Protein AF-0000000084543917 (afdb_homodimer)

Structure (mmCIF, N/CA/C/O backbone):
data_AF-0000000084543917-model_v1
#
loop_
_entity.id
_entity.type
_entity.pdbx_description
1 polymer 'Steroid 5-alpha reductase C-terminal domain-containing protein'
#
loop_
_atom_site.group_PDB
_atom_site.id
_atom_site.type_symbol
_atom_site.label_atom_id
_atom_site.label_alt_id
_atom_site.label_comp_id
_atom_site.label_asym_id
_atom_site.label_entity_id
_atom_site.label_seq_id
_atom_site.pdbx_PDB_ins_code
_atom_site.Cartn_x
_atom_site.Cartn_y
_atom_site.Cartn_z
_atom_site.occupancy
_atom_site.B_iso_or_equiv
_atom_site.auth_seq_id
_atom_site.auth_comp_id
_atom_site.auth_asym_id
_atom_site.auth_atom_id
_atom_site.pdbx_PDB_model_num
ATOM 1 N N . MET A 1 1 ? 25.672 15.766 -6.234 1 93.94 1 MET A N 1
ATOM 2 C CA . MET A 1 1 ? 24.391 15.227 -6.645 1 93.94 1 MET A CA 1
ATOM 3 C C . MET A 1 1 ? 23.484 14.984 -5.438 1 93.94 1 MET A C 1
ATOM 5 O O . MET A 1 1 ? 23.969 14.883 -4.309 1 93.94 1 MET A O 1
ATOM 9 N N . LYS A 1 2 ? 22.203 14.852 -5.648 1 93.56 2 LYS A N 1
ATOM 10 C CA . LYS A 1 2 ? 21.344 14.438 -4.547 1 93.56 2 LYS A CA 1
ATOM 11 C C . LYS A 1 2 ? 21.375 12.93 -4.348 1 93.56 2 LYS A C 1
ATOM 13 O O . LYS A 1 2 ? 21.391 12.172 -5.32 1 93.56 2 LYS A O 1
ATOM 18 N N . ILE A 1 3 ? 21.422 12.484 -3.123 1 93.19 3 ILE A N 1
ATOM 19 C CA . ILE A 1 3 ? 21.438 11.062 -2.805 1 93.19 3 ILE A CA 1
ATOM 20 C C . ILE A 1 3 ? 20.219 10.375 -3.428 1 93.19 3 ILE A C 1
ATOM 22 O O . ILE A 1 3 ? 20.297 9.227 -3.859 1 93.19 3 ILE A O 1
ATOM 26 N N . LYS A 1 4 ? 19.125 11.07 -3.508 1 94.62 4 LYS A N 1
ATOM 27 C CA . LYS A 1 4 ? 17.875 10.539 -4.035 1 94.62 4 LYS A CA 1
ATOM 28 C C . LYS A 1 4 ? 18.047 10.07 -5.477 1 94.62 4 LYS A C 1
ATOM 30 O O . LYS A 1 4 ? 17.391 9.117 -5.906 1 94.62 4 LYS A O 1
ATOM 35 N N . GLN A 1 5 ? 18.891 10.641 -6.219 1 95.88 5 GLN A N 1
ATOM 36 C CA . GLN A 1 5 ? 19.094 10.273 -7.617 1 95.88 5 GLN A CA 1
ATOM 37 C C . GLN A 1 5 ? 19.641 8.859 -7.742 1 95.88 5 GLN A C 1
ATOM 39 O O . GLN A 1 5 ? 19.219 8.094 -8.617 1 95.88 5 GLN A O 1
ATOM 44 N N . ALA A 1 6 ? 20.594 8.547 -6.887 1 96.25 6 ALA A N 1
ATOM 45 C CA . ALA A 1 6 ? 21.141 7.199 -6.871 1 96.25 6 ALA A CA 1
ATOM 46 C C . ALA A 1 6 ? 20.094 6.176 -6.465 1 96.25 6 ALA A C 1
ATOM 48 O O . ALA A 1 6 ? 19.984 5.109 -7.074 1 96.25 6 ALA A O 1
ATOM 49 N N . ILE A 1 7 ? 19.328 6.469 -5.469 1 97.06 7 ILE A N 1
ATOM 50 C CA . ILE A 1 7 ? 18.297 5.57 -4.961 1 97.06 7 ILE A CA 1
ATOM 51 C C . ILE A 1 7 ? 17.203 5.395 -6.012 1 97.06 7 ILE A C 1
ATOM 53 O O . ILE A 1 7 ? 16.797 4.27 -6.32 1 97.06 7 ILE A O 1
ATOM 57 N N . ASP A 1 8 ? 16.766 6.5 -6.633 1 97.81 8 ASP A N 1
ATOM 58 C CA . ASP A 1 8 ? 15.711 6.465 -7.645 1 97.81 8 ASP A CA 1
ATOM 59 C C . ASP A 1 8 ? 16.156 5.672 -8.867 1 97.81 8 ASP A C 1
ATOM 61 O O . ASP A 1 8 ? 15.352 4.965 -9.484 1 97.81 8 ASP A O 1
ATOM 65 N N . LEU A 1 9 ? 17.391 5.848 -9.188 1 97.69 9 LEU A N 1
ATOM 66 C CA . LEU A 1 9 ? 17.906 5.094 -10.328 1 97.69 9 LEU A CA 1
ATOM 67 C C . LEU A 1 9 ? 17.828 3.592 -10.062 1 97.69 9 LEU A C 1
ATOM 69 O O . LEU A 1 9 ? 17.406 2.826 -10.938 1 97.69 9 LEU A O 1
ATOM 73 N N . HIS A 1 10 ? 18.281 3.17 -8.914 1 98.25 10 HIS A N 1
ATOM 74 C CA . HIS A 1 10 ? 18.203 1.762 -8.539 1 98.25 10 HIS A CA 1
ATOM 75 C C . HIS A 1 10 ? 16.75 1.264 -8.609 1 98.25 10 HIS A C 1
ATOM 77 O O . HIS A 1 10 ? 16.5 0.181 -9.141 1 98.25 10 HIS A O 1
ATOM 83 N N . LYS A 1 11 ? 15.852 2.053 -8.094 1 98.31 11 LYS A N 1
ATOM 84 C CA . LYS A 1 11 ? 14.438 1.675 -8.078 1 98.31 11 LYS A CA 1
ATOM 85 C C . LYS A 1 11 ? 13.875 1.602 -9.492 1 98.31 11 LYS A C 1
ATOM 87 O O . LYS A 1 11 ? 13.125 0.681 -9.82 1 98.31 11 LYS A O 1
ATOM 92 N N . PHE A 1 12 ? 14.258 2.523 -10.289 1 97.44 12 PHE A N 1
ATOM 93 C CA . PHE A 1 12 ? 13.82 2.564 -11.68 1 97.44 12 PHE A CA 1
ATOM 94 C C . PHE A 1 12 ? 14.297 1.326 -12.43 1 97.44 12 PHE A C 1
ATOM 96 O O . PHE A 1 12 ? 13.531 0.721 -13.188 1 97.44 12 PHE A O 1
ATOM 103 N N . LEU A 1 13 ? 15.492 0.895 -12.195 1 98.56 13 LEU A N 1
ATOM 104 C CA . LEU A 1 13 ? 16.125 -0.178 -12.953 1 98.56 13 LEU A CA 1
ATOM 105 C C . LEU A 1 13 ? 15.648 -1.543 -12.469 1 98.56 13 LEU A C 1
ATOM 107 O O . LEU A 1 13 ? 15.82 -2.549 -13.164 1 98.56 13 LEU A O 1
ATOM 111 N N . THR A 1 14 ? 15.086 -1.614 -11.289 1 98.75 14 THR A N 1
ATOM 112 C CA . THR A 1 14 ? 14.789 -2.889 -10.648 1 98.75 14 THR A CA 1
ATOM 113 C C . THR A 1 14 ? 13.859 -3.729 -11.516 1 98.75 14 THR A C 1
ATOM 115 O O . THR A 1 14 ? 14.102 -4.918 -11.727 1 98.75 14 THR A O 1
ATOM 118 N N . PHE A 1 15 ? 12.805 -3.094 -12.039 1 98.75 15 PHE A N 1
ATOM 119 C CA . PHE A 1 15 ? 11.883 -3.824 -12.914 1 98.75 15 PHE A CA 1
ATOM 120 C C . PHE A 1 15 ? 12.625 -4.422 -14.102 1 98.75 15 PHE A C 1
ATOM 122 O O . PHE A 1 15 ? 12.445 -5.598 -14.422 1 98.75 15 PHE A O 1
ATOM 129 N N . LEU A 1 16 ? 13.484 -3.668 -14.719 1 98.75 16 LEU A N 1
ATOM 130 C CA . LEU A 1 16 ? 14.227 -4.082 -15.906 1 98.75 16 LEU A CA 1
ATOM 131 C C . LEU A 1 16 ? 15.227 -5.18 -15.57 1 98.75 16 LEU A C 1
ATOM 133 O O . LEU A 1 16 ? 15.422 -6.109 -16.359 1 98.75 16 LEU A O 1
ATOM 137 N N . VAL A 1 17 ? 15.867 -5.059 -14.43 1 98.81 17 VAL A N 1
ATOM 138 C CA . VAL A 1 17 ? 16.859 -6.043 -14.008 1 98.81 17 VAL A CA 1
ATOM 139 C C . VAL A 1 17 ? 16.188 -7.395 -13.781 1 98.81 17 VAL A C 1
ATOM 141 O O . VAL A 1 17 ? 16.672 -8.422 -14.25 1 98.81 17 VAL A O 1
ATOM 144 N N . VAL A 1 18 ? 15.047 -7.426 -13.07 1 98.88 18 VAL A N 1
ATOM 145 C CA . VAL A 1 18 ? 14.352 -8.68 -12.805 1 98.88 18 VAL A CA 1
ATOM 146 C C . VAL A 1 18 ? 13.859 -9.289 -14.117 1 98.88 18 VAL A C 1
ATOM 148 O O . VAL A 1 18 ? 14.031 -10.492 -14.352 1 98.88 18 VAL A O 1
ATOM 151 N N . LEU A 1 19 ? 13.25 -8.469 -14.969 1 98.75 19 LEU A N 1
ATOM 152 C CA . LEU A 1 19 ? 12.805 -8.953 -16.281 1 98.75 19 LEU A CA 1
ATOM 153 C C . LEU A 1 19 ? 13.977 -9.469 -17.094 1 98.75 19 LEU A C 1
ATOM 155 O O . LEU A 1 19 ? 13.867 -10.5 -17.766 1 98.75 19 LEU A O 1
ATOM 159 N N . GLY A 1 20 ? 15.078 -8.734 -17.078 1 98.88 20 GLY A N 1
ATOM 160 C CA . GLY A 1 20 ? 16.281 -9.172 -17.75 1 98.88 20 GLY A CA 1
ATOM 161 C C . GLY A 1 20 ? 16.781 -10.523 -17.266 1 98.88 20 GLY A C 1
ATOM 162 O O . GLY A 1 20 ? 17.219 -11.352 -18.062 1 98.88 20 GLY A O 1
ATOM 163 N N . LEU A 1 21 ? 16.766 -10.758 -15.977 1 98.94 21 LEU A N 1
ATOM 164 C CA . LEU A 1 21 ? 17.141 -12.055 -15.422 1 98.94 21 LEU A CA 1
ATOM 165 C C . LEU A 1 21 ? 16.234 -13.156 -15.938 1 98.94 21 LEU A C 1
ATOM 167 O O . LEU A 1 21 ? 16.688 -14.25 -16.25 1 98.94 21 LEU A O 1
ATOM 171 N N . MET A 1 22 ? 14.93 -12.883 -15.984 1 98.88 22 MET A N 1
ATOM 172 C CA . MET A 1 22 ? 13.977 -13.867 -16.484 1 98.88 22 MET A CA 1
ATOM 173 C C . MET A 1 22 ? 14.32 -14.281 -17.922 1 98.88 22 MET A C 1
ATOM 175 O O . MET A 1 22 ? 14.289 -15.461 -18.25 1 98.88 22 MET A O 1
ATOM 179 N N . VAL A 1 23 ? 14.648 -13.289 -18.719 1 98.81 23 VAL A N 1
ATOM 180 C CA . VAL A 1 23 ? 14.992 -13.539 -20.109 1 98.81 23 VAL A CA 1
ATOM 181 C C . VAL A 1 23 ? 16.312 -14.297 -20.188 1 98.81 23 VAL A C 1
ATOM 183 O O . VAL A 1 23 ? 16.422 -15.312 -20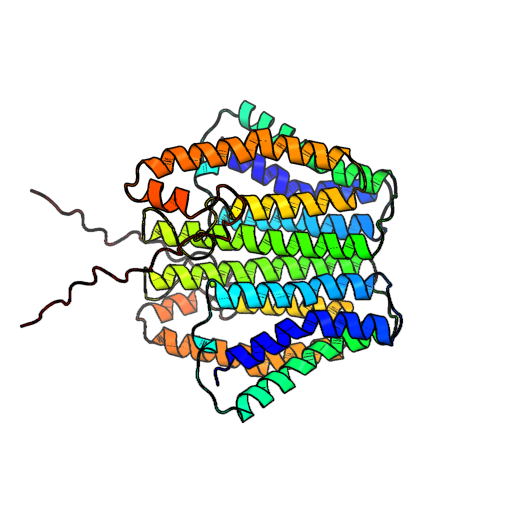.875 1 98.81 23 VAL A O 1
ATOM 186 N N . ALA A 1 24 ? 17.312 -13.844 -19.469 1 98.81 24 ALA A N 1
ATOM 187 C CA . ALA A 1 24 ? 18.656 -14.406 -19.516 1 98.81 24 ALA A CA 1
ATOM 188 C C . ALA A 1 24 ? 18.641 -15.875 -19.109 1 98.81 24 ALA A C 1
ATOM 190 O O . ALA A 1 24 ? 19.375 -16.688 -19.656 1 98.81 24 ALA A O 1
ATOM 191 N N . TYR A 1 25 ? 17.812 -16.188 -18.156 1 98.81 25 TYR A N 1
ATOM 192 C CA . TYR A 1 25 ? 17.812 -17.547 -17.625 1 98.81 25 TYR A CA 1
ATOM 193 C C . TYR A 1 25 ? 16.594 -18.312 -18.125 1 98.81 25 TYR A C 1
ATOM 195 O O . TYR A 1 25 ? 16.328 -19.438 -17.672 1 98.81 25 TYR A O 1
ATOM 203 N N . ASN A 1 26 ? 15.727 -17.672 -18.984 1 98.75 26 ASN A N 1
ATOM 204 C CA . ASN A 1 26 ? 14.531 -18.281 -19.578 1 98.75 26 ASN A CA 1
ATOM 205 C C . ASN A 1 26 ? 13.633 -18.891 -18.5 1 98.75 26 ASN A C 1
ATOM 207 O O . ASN A 1 26 ? 13.258 -20.062 -18.578 1 98.75 26 ASN A O 1
ATOM 211 N N . ASN A 1 27 ? 13.438 -18.219 -17.469 1 98.75 27 ASN A N 1
ATOM 212 C CA . ASN A 1 27 ? 12.578 -18.625 -16.359 1 98.75 27 ASN A CA 1
ATOM 213 C C . ASN A 1 27 ? 11.352 -17.734 -16.234 1 98.75 27 ASN A C 1
ATOM 215 O O . ASN A 1 27 ? 11.438 -16.625 -15.695 1 98.75 27 ASN A O 1
ATOM 219 N N . PHE A 1 28 ? 10.211 -18.188 -16.75 1 98.69 28 PHE A N 1
ATOM 220 C CA . PHE A 1 28 ? 8.945 -17.469 -16.719 1 98.69 28 PHE A CA 1
ATOM 221 C C . PHE A 1 28 ? 7.91 -18.219 -15.898 1 98.69 28 PHE A C 1
ATOM 223 O O . PHE A 1 28 ? 6.719 -18.188 -16.219 1 98.69 28 PHE A O 1
ATOM 230 N N . THR A 1 29 ? 8.43 -18.969 -14.945 1 98.38 29 THR A N 1
ATOM 231 C CA . THR A 1 29 ? 7.543 -19.656 -14.008 1 98.38 29 THR A CA 1
ATOM 232 C C . THR A 1 29 ? 6.934 -18.672 -13.016 1 98.38 29 THR A C 1
ATOM 234 O O . THR A 1 29 ? 7.246 -17.469 -13.047 1 98.38 29 THR A O 1
ATOM 237 N N . ILE A 1 30 ? 6.113 -19.125 -12.156 1 98.69 30 ILE A N 1
ATOM 238 C CA . ILE A 1 30 ? 5.289 -18.266 -11.305 1 98.69 30 ILE A CA 1
ATOM 239 C C . ILE A 1 30 ? 6.176 -17.484 -10.336 1 98.69 30 ILE A C 1
ATOM 241 O O . ILE A 1 30 ? 5.914 -16.312 -10.055 1 98.69 30 ILE A O 1
ATOM 245 N N . GLY A 1 31 ? 7.242 -18.016 -9.797 1 98.75 31 GLY A N 1
ATOM 246 C CA . GLY A 1 31 ? 8.117 -17.359 -8.844 1 98.75 31 GLY A CA 1
ATOM 247 C C . GLY A 1 31 ? 8.656 -16.031 -9.359 1 98.75 31 GLY A C 1
ATOM 248 O O . GLY A 1 31 ? 8.391 -14.984 -8.766 1 98.75 31 GLY A O 1
ATOM 249 N N . PRO A 1 32 ? 9.359 -16.062 -10.5 1 98.88 32 PRO A N 1
ATOM 250 C CA . PRO A 1 32 ? 9.898 -14.844 -11.094 1 98.88 32 PRO A CA 1
ATOM 251 C C . PRO A 1 32 ? 8.82 -13.82 -11.438 1 98.88 32 PRO A C 1
ATOM 253 O O . PRO A 1 32 ? 9.016 -12.617 -11.242 1 98.88 32 PRO A O 1
ATOM 256 N N . TRP A 1 33 ? 7.707 -14.266 -11.898 1 98.88 33 TRP A N 1
ATOM 257 C CA . TRP A 1 33 ? 6.621 -13.352 -12.227 1 98.88 33 TRP A CA 1
ATOM 258 C C . TRP A 1 33 ? 6.117 -12.633 -10.977 1 98.88 33 TRP A C 1
ATOM 260 O O . TRP A 1 33 ? 5.859 -11.43 -11 1 98.88 33 TRP A O 1
ATOM 270 N N . VAL A 1 34 ? 5.934 -13.367 -9.906 1 98.94 34 VAL A N 1
ATOM 271 C CA . VAL A 1 34 ? 5.488 -12.773 -8.648 1 98.94 34 VAL A CA 1
ATOM 272 C C . VAL A 1 34 ? 6.555 -11.812 -8.125 1 98.94 34 VAL A C 1
ATOM 274 O O . VAL A 1 34 ? 6.234 -10.711 -7.68 1 98.94 34 VAL A O 1
ATOM 277 N N . TYR A 1 35 ? 7.805 -12.242 -8.18 1 98.94 35 TYR A N 1
ATOM 278 C CA . TYR A 1 35 ? 8.891 -11.391 -7.719 1 98.94 35 TYR A CA 1
ATOM 279 C C . TYR A 1 35 ? 8.938 -10.086 -8.516 1 98.94 35 TYR A C 1
ATOM 281 O O . TYR A 1 35 ? 9.117 -9.008 -7.945 1 98.94 35 TYR A O 1
ATOM 289 N N . LEU A 1 36 ? 8.797 -10.172 -9.82 1 98.94 36 LEU A N 1
ATOM 290 C CA . LEU A 1 36 ? 8.766 -9 -10.688 1 98.94 36 LEU A CA 1
ATOM 291 C C . LEU A 1 36 ? 7.645 -8.047 -10.273 1 98.94 36 LEU A C 1
ATOM 293 O O . LEU A 1 36 ? 7.855 -6.836 -10.195 1 98.94 36 LEU A O 1
ATOM 297 N N . ALA A 1 37 ? 6.508 -8.602 -10.023 1 98.94 37 ALA A N 1
ATOM 298 C CA . ALA A 1 37 ? 5.375 -7.781 -9.617 1 98.94 37 ALA A CA 1
ATOM 299 C C . ALA A 1 37 ? 5.656 -7.07 -8.297 1 98.94 37 ALA A C 1
ATOM 301 O O . ALA A 1 37 ? 5.43 -5.863 -8.172 1 98.94 37 ALA A O 1
ATOM 302 N N . LEU A 1 38 ? 6.184 -7.824 -7.328 1 98.94 38 LEU A N 1
ATOM 303 C CA . LEU A 1 38 ? 6.391 -7.258 -5.996 1 98.94 38 LEU A CA 1
ATOM 304 C C . LEU A 1 38 ? 7.516 -6.23 -6.012 1 98.94 38 LEU A C 1
ATOM 306 O O . LEU A 1 38 ? 7.293 -5.055 -5.723 1 98.94 38 LEU A O 1
ATOM 310 N N . HIS A 1 39 ? 8.672 -6.605 -6.434 1 98.94 39 HIS A N 1
ATOM 311 C CA . HIS A 1 39 ? 9.836 -5.734 -6.344 1 98.94 39 HIS A CA 1
ATOM 312 C C . HIS A 1 39 ? 9.836 -4.691 -7.457 1 98.94 39 HIS A C 1
ATOM 314 O O . HIS A 1 39 ? 10.242 -3.547 -7.246 1 98.94 39 HIS A O 1
ATOM 320 N N . GLY A 1 40 ? 9.438 -5.094 -8.648 1 98.81 40 GLY A N 1
ATOM 321 C CA . GLY A 1 40 ? 9.32 -4.125 -9.727 1 98.81 40 GLY A CA 1
ATOM 322 C C . GLY A 1 40 ? 8.328 -3.016 -9.43 1 98.81 40 GLY A C 1
ATOM 323 O O . GLY A 1 40 ? 8.633 -1.838 -9.641 1 98.81 40 GLY A O 1
ATOM 324 N N . THR A 1 41 ? 7.152 -3.371 -8.938 1 98.88 41 THR A N 1
ATOM 325 C CA . THR A 1 41 ? 6.145 -2.371 -8.602 1 98.88 41 THR A CA 1
ATOM 326 C C . THR A 1 41 ? 6.613 -1.506 -7.434 1 98.88 41 THR A C 1
ATOM 328 O O . THR A 1 41 ? 6.379 -0.295 -7.418 1 98.88 41 THR A O 1
ATOM 331 N N . TYR A 1 42 ? 7.273 -2.158 -6.477 1 98.88 42 TYR A N 1
ATOM 332 C CA . TYR A 1 42 ? 7.832 -1.379 -5.379 1 98.88 42 TYR A CA 1
ATOM 333 C C . TYR A 1 42 ? 8.727 -0.26 -5.898 1 98.88 42 TYR A C 1
ATOM 335 O O . TYR A 1 42 ? 8.68 0.865 -5.398 1 98.88 42 TYR A O 1
ATOM 343 N N . GLY A 1 43 ? 9.562 -0.577 -6.828 1 98.62 43 GLY A N 1
ATOM 344 C CA . GLY A 1 43 ? 10.406 0.45 -7.426 1 98.62 43 GLY A CA 1
ATOM 345 C C . GLY A 1 43 ? 9.609 1.611 -7.996 1 98.62 43 GLY A C 1
ATOM 346 O O . GLY A 1 43 ? 9.961 2.773 -7.777 1 98.62 43 GLY A O 1
ATOM 347 N N . ILE A 1 44 ? 8.562 1.35 -8.656 1 98.5 44 ILE A N 1
ATOM 348 C CA . ILE A 1 44 ? 7.727 2.377 -9.266 1 98.5 44 ILE A CA 1
ATOM 349 C C . ILE A 1 44 ? 7.023 3.186 -8.18 1 98.5 44 ILE A C 1
ATOM 351 O O . ILE A 1 44 ? 6.941 4.414 -8.266 1 98.5 44 ILE A O 1
ATOM 355 N N . LEU A 1 45 ? 6.516 2.508 -7.16 1 98.81 45 LEU A N 1
ATOM 356 C CA . LEU A 1 45 ? 5.852 3.197 -6.059 1 98.81 45 LEU A CA 1
ATOM 357 C C . LEU A 1 45 ? 6.82 4.129 -5.34 1 98.81 45 LEU A C 1
ATOM 359 O O . LEU A 1 45 ? 6.438 5.227 -4.918 1 98.81 45 LEU A O 1
ATOM 363 N N . TRP A 1 46 ? 8.055 3.68 -5.18 1 98.44 46 TRP A N 1
ATOM 364 C CA . TRP A 1 46 ? 9.078 4.523 -4.574 1 98.44 46 TRP A CA 1
ATOM 365 C C . TRP A 1 46 ? 9.273 5.805 -5.379 1 98.44 46 TRP A C 1
ATOM 367 O O . TRP A 1 46 ? 9.367 6.895 -4.812 1 98.44 46 TRP A O 1
ATOM 377 N N . LEU A 1 47 ? 9.312 5.703 -6.66 1 98.06 47 LEU A N 1
ATOM 378 C CA . LEU A 1 47 ? 9.5 6.859 -7.527 1 98.06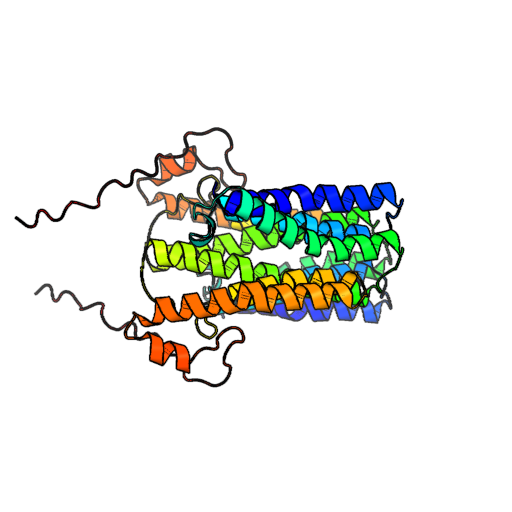 47 LEU A CA 1
ATOM 379 C C . LEU A 1 47 ? 8.312 7.812 -7.422 1 98.06 47 LEU A C 1
ATOM 381 O O . LEU A 1 47 ? 8.492 9.031 -7.406 1 98.06 47 LEU A O 1
ATOM 385 N N . LEU A 1 48 ? 7.113 7.25 -7.344 1 98.06 48 LEU A N 1
ATOM 386 C CA . LEU A 1 48 ? 5.918 8.07 -7.176 1 98.06 48 LEU A CA 1
ATOM 387 C C . LEU A 1 48 ? 5.949 8.812 -5.844 1 98.06 48 LEU A C 1
ATOM 389 O O . LEU A 1 48 ? 5.66 10.016 -5.789 1 98.06 48 LEU A O 1
ATOM 393 N N . LYS A 1 49 ? 6.324 8.117 -4.844 1 98.06 49 LYS A N 1
ATOM 394 C CA . LYS A 1 49 ? 6.441 8.758 -3.537 1 98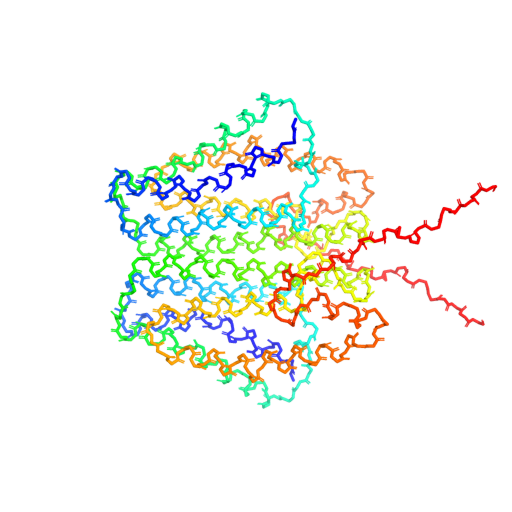.06 49 LYS A CA 1
ATOM 395 C C . LYS A 1 49 ? 7.473 9.883 -3.57 1 98.06 49 LYS A C 1
ATOM 397 O O . LYS A 1 49 ? 7.234 10.969 -3.037 1 98.06 49 LYS A O 1
ATOM 402 N N . SER A 1 50 ? 8.625 9.562 -4.152 1 96.88 50 SER A N 1
ATOM 403 C CA . SER A 1 50 ? 9.719 10.523 -4.238 1 96.88 50 SER A CA 1
ATOM 404 C C . SER A 1 50 ? 9.273 11.812 -4.93 1 96.88 50 SER A C 1
ATOM 406 O O . SER A 1 50 ? 9.781 12.891 -4.629 1 96.88 50 SER A O 1
ATOM 408 N N . ARG A 1 51 ? 8.273 11.711 -5.734 1 95.25 51 ARG A N 1
ATOM 409 C CA . ARG A 1 51 ? 7.762 12.867 -6.465 1 95.25 51 ARG A CA 1
ATOM 410 C C . ARG A 1 51 ? 6.633 13.547 -5.699 1 95.25 51 ARG A C 1
ATOM 412 O O . ARG A 1 51 ? 6.574 14.773 -5.621 1 95.25 51 ARG A O 1
ATOM 419 N N . ILE A 1 52 ? 5.75 12.875 -5.035 1 97.44 52 ILE A N 1
ATOM 420 C CA . ILE A 1 52 ? 4.508 13.391 -4.461 1 97.44 52 ILE A CA 1
ATOM 421 C C . ILE A 1 52 ? 4.773 13.914 -3.051 1 97.44 52 ILE A C 1
ATOM 423 O O . ILE A 1 52 ? 4.301 14.992 -2.684 1 97.44 52 ILE A O 1
ATOM 427 N N . TYR A 1 53 ? 5.48 13.18 -2.285 1 97.12 53 TYR A N 1
ATOM 428 C CA . TYR A 1 53 ? 5.816 13.594 -0.925 1 97.12 53 TYR A CA 1
ATOM 429 C C . TYR A 1 53 ? 7.195 13.078 -0.527 1 97.12 53 TYR A C 1
ATOM 431 O O . TYR A 1 53 ? 7.309 12.117 0.235 1 97.12 53 TYR A O 1
ATOM 439 N N . PRO A 1 54 ? 8.203 13.766 -0.958 1 94.88 54 PRO A N 1
ATOM 440 C CA . PRO A 1 54 ? 9.594 13.336 -0.808 1 94.88 54 PRO A CA 1
ATOM 441 C C . PRO A 1 54 ? 10.07 13.375 0.642 1 94.88 54 PRO A C 1
ATOM 443 O O . PRO A 1 54 ? 9.531 14.125 1.453 1 94.88 54 PRO A O 1
ATOM 446 N N . ASP A 1 55 ? 11.039 12.492 0.868 1 91.12 55 ASP A N 1
ATOM 447 C CA . ASP A 1 55 ? 11.742 12.523 2.146 1 91.12 55 ASP A CA 1
ATOM 448 C C . ASP A 1 55 ? 12.859 13.562 2.137 1 91.12 55 ASP A C 1
ATOM 450 O O . ASP A 1 55 ? 13.766 13.5 1.303 1 91.12 55 ASP A O 1
ATOM 454 N N . LYS A 1 56 ? 12.836 14.438 3.08 1 86.81 56 LYS A N 1
ATOM 455 C CA . LYS A 1 56 ? 13.836 15.5 3.156 1 86.81 56 LYS A CA 1
ATOM 456 C C . LYS A 1 56 ? 15.242 14.922 3.268 1 86.81 56 LYS A C 1
ATOM 458 O O . LYS A 1 56 ? 16.188 15.492 2.727 1 86.81 56 LYS A O 1
ATOM 463 N N . GLN A 1 57 ? 15.344 13.82 3.918 1 84.75 57 GLN A N 1
ATOM 464 C CA . GLN A 1 57 ? 16.641 13.203 4.164 1 84.75 57 GLN A CA 1
ATOM 465 C C . GLN A 1 57 ? 17.328 12.805 2.857 1 84.75 57 GLN A C 1
ATOM 467 O O . GLN A 1 57 ? 18.547 12.805 2.764 1 84.75 57 GLN A O 1
ATOM 472 N N . TRP A 1 58 ? 16.562 12.516 1.836 1 86.31 58 TRP A N 1
ATOM 473 C CA . TRP A 1 58 ? 17.125 12.023 0.584 1 86.31 58 TRP A CA 1
ATOM 474 C C . TRP A 1 58 ? 17.422 13.172 -0.371 1 86.31 58 TRP A C 1
ATOM 476 O O . TRP A 1 58 ? 17.969 12.961 -1.458 1 86.31 58 TRP A O 1
ATOM 486 N N . GLU A 1 59 ? 17.156 14.367 0.019 1 87.88 59 GLU A N 1
ATOM 487 C CA . GLU A 1 59 ? 17.406 15.555 -0.8 1 87.88 59 GLU A CA 1
ATOM 488 C C . GLU A 1 59 ? 18.781 16.141 -0.514 1 87.88 59 GLU A C 1
ATOM 490 O O . GLU A 1 59 ? 19.203 17.094 -1.166 1 87.88 59 GLU A O 1
ATOM 495 N N . LYS A 1 60 ? 19.516 15.523 0.344 1 89.19 60 LYS A N 1
ATOM 496 C CA . LYS A 1 60 ? 20.844 15.992 0.72 1 89.19 60 LYS A CA 1
ATOM 497 C C . LYS A 1 60 ? 21.812 15.875 -0.448 1 89.19 60 LYS A C 1
ATOM 499 O O . LYS A 1 60 ? 21.828 14.875 -1.159 1 89.19 60 LYS A O 1
ATOM 504 N N . GLN A 1 61 ? 22.641 16.922 -0.638 1 94.5 61 GLN A N 1
ATOM 505 C CA . GLN A 1 61 ? 23.688 16.906 -1.662 1 94.5 61 GLN A CA 1
ATOM 506 C C . GLN A 1 61 ? 24.922 16.156 -1.182 1 94.5 61 GLN A C 1
ATOM 508 O O . GLN A 1 61 ? 25.375 16.359 -0.052 1 94.5 61 GLN A O 1
ATOM 513 N N . VAL A 1 62 ? 25.359 15.281 -2.061 1 94.12 62 VAL A N 1
ATOM 514 C CA . VAL A 1 62 ? 26.547 14.492 -1.743 1 94.12 62 VAL A CA 1
ATOM 515 C C . VAL A 1 62 ? 27.484 14.438 -2.957 1 94.12 62 VAL A C 1
ATOM 517 O O . VAL A 1 62 ? 27.047 14.664 -4.09 1 94.12 62 VAL A O 1
ATOM 520 N N . PRO A 1 63 ? 28.766 14.234 -2.654 1 95.69 63 PRO A N 1
ATOM 521 C CA . PRO A 1 63 ? 29.656 13.992 -3.797 1 95.69 63 PRO A CA 1
ATOM 522 C C . PRO A 1 63 ? 29.234 12.789 -4.629 1 95.69 63 PRO A C 1
ATOM 524 O O . PRO A 1 63 ? 28.641 11.844 -4.102 1 95.69 63 PRO A O 1
ATOM 527 N N . TRP A 1 64 ? 29.562 12.875 -5.852 1 94.88 64 TRP A N 1
ATOM 528 C CA . TRP A 1 64 ? 29.078 11.883 -6.801 1 94.88 64 TRP A CA 1
ATOM 529 C C . TRP A 1 64 ? 29.547 10.484 -6.41 1 94.88 64 TRP A C 1
ATOM 531 O O . TRP A 1 64 ? 28.828 9.5 -6.625 1 94.88 64 TRP A O 1
ATOM 541 N N . TRP A 1 65 ? 30.703 10.367 -5.828 1 95.62 65 TRP A N 1
ATOM 542 C CA . TRP A 1 65 ? 31.25 9.062 -5.488 1 95.62 65 TRP A CA 1
ATOM 543 C C . TRP A 1 65 ? 30.453 8.414 -4.359 1 95.62 65 TRP A C 1
ATOM 545 O O . TRP A 1 65 ? 30.344 7.188 -4.289 1 95.62 65 TRP A O 1
ATOM 555 N N . GLN A 1 66 ? 29.875 9.156 -3.535 1 95.31 66 GLN A N 1
ATOM 556 C CA . GLN A 1 66 ? 28.984 8.617 -2.504 1 95.31 66 GLN A CA 1
ATOM 557 C C . GLN A 1 66 ? 27.688 8.102 -3.107 1 95.31 66 GLN A C 1
ATOM 559 O O . GLN A 1 66 ? 27.141 7.098 -2.645 1 95.31 66 GLN A O 1
ATOM 564 N N . GLY A 1 67 ? 27.172 8.812 -4.109 1 95.44 67 GLY A N 1
ATOM 565 C CA . GLY A 1 67 ? 26.016 8.328 -4.844 1 95.44 67 GLY A CA 1
ATOM 566 C C . GLY A 1 67 ? 26.25 6.98 -5.504 1 95.44 67 GLY A C 1
ATOM 567 O O . GLY A 1 67 ? 25.391 6.098 -5.441 1 95.44 67 GLY A O 1
ATOM 568 N N . VAL A 1 68 ? 27.422 6.879 -6.051 1 96.62 68 VAL A N 1
ATOM 569 C CA . VAL A 1 68 ? 27.812 5.617 -6.676 1 96.62 68 VAL A CA 1
ATOM 570 C C . VAL A 1 68 ? 27.906 4.523 -5.613 1 96.62 68 VAL A C 1
ATOM 572 O O . VAL A 1 68 ? 27.484 3.385 -5.848 1 96.62 68 VAL A O 1
ATOM 575 N N . GLY A 1 69 ? 28.484 4.879 -4.512 1 96.56 69 GLY A N 1
ATOM 576 C CA . GLY A 1 69 ? 28.547 3.938 -3.404 1 96.56 69 GLY A CA 1
ATOM 577 C C . GLY A 1 69 ? 27.188 3.457 -2.943 1 96.56 69 GLY A C 1
ATOM 578 O O . GLY A 1 69 ? 26.984 2.258 -2.736 1 96.56 69 GLY A O 1
ATOM 579 N N . VAL A 1 70 ? 26.219 4.367 -2.807 1 95.62 70 VAL A N 1
ATOM 580 C CA . VAL A 1 70 ? 24.875 4.027 -2.391 1 95.62 70 VAL A CA 1
ATOM 581 C C . VAL A 1 70 ? 24.219 3.123 -3.436 1 95.62 70 VAL A C 1
ATOM 583 O O . VAL A 1 70 ? 23.625 2.098 -3.096 1 95.62 70 VAL A O 1
ATOM 586 N N . PHE A 1 71 ? 24.344 3.498 -4.652 1 97.31 71 PHE A N 1
ATOM 587 C CA . PHE A 1 71 ? 23.797 2.691 -5.738 1 97.31 71 PHE A CA 1
ATOM 588 C C . PHE A 1 71 ? 24.375 1.278 -5.699 1 97.31 71 PHE A C 1
ATOM 590 O O . PHE A 1 71 ? 23.625 0.302 -5.789 1 97.31 71 PHE A O 1
ATOM 597 N N . THR A 1 72 ? 25.703 1.161 -5.582 1 97.38 72 THR A N 1
ATOM 598 C CA . THR A 1 72 ? 26.375 -0.134 -5.559 1 97.38 72 THR A CA 1
ATOM 599 C C . THR A 1 72 ? 25.906 -0.965 -4.371 1 97.38 72 THR A C 1
ATOM 601 O O . THR A 1 72 ? 25.688 -2.172 -4.496 1 97.38 72 THR A O 1
ATOM 604 N N . PHE A 1 73 ? 25.734 -0.319 -3.293 1 97 73 PHE A N 1
ATOM 605 C CA . PHE A 1 73 ? 25.25 -1.002 -2.1 1 97 73 PHE A CA 1
ATOM 606 C C . PHE A 1 73 ? 23.844 -1.529 -2.32 1 97 73 PHE A C 1
ATOM 608 O O . PHE A 1 73 ? 23.516 -2.65 -1.917 1 97 73 PHE A O 1
ATOM 615 N N . LEU A 1 74 ? 22.984 -0.771 -2.979 1 97.94 74 LEU A N 1
ATOM 616 C CA . LEU A 1 74 ? 21.594 -1.133 -3.223 1 97.94 74 LEU A CA 1
ATOM 617 C C . LEU A 1 74 ? 21.5 -2.303 -4.195 1 97.94 74 LEU A C 1
ATOM 619 O O . LEU A 1 74 ? 20.5 -3.018 -4.219 1 97.94 74 LEU A O 1
ATOM 623 N N . ILE A 1 75 ? 22.547 -2.52 -5.012 1 98.5 75 ILE A N 1
ATOM 624 C CA . ILE A 1 75 ? 22.594 -3.615 -5.973 1 98.5 75 ILE A CA 1
ATOM 625 C C . ILE A 1 75 ? 22.516 -4.953 -5.238 1 98.5 75 ILE A C 1
ATOM 627 O O . ILE A 1 75 ? 22.031 -5.945 -5.789 1 98.5 75 ILE A O 1
ATOM 631 N N . LEU A 1 76 ? 22.938 -4.977 -4.023 1 98.56 76 LEU A N 1
ATOM 632 C CA . LEU A 1 76 ? 22.906 -6.199 -3.227 1 98.56 76 LEU A CA 1
ATOM 633 C C . LEU A 1 76 ? 21.484 -6.738 -3.111 1 98.56 76 LEU A C 1
ATOM 635 O O . LEU A 1 76 ? 21.281 -7.949 -2.988 1 98.56 76 LEU A O 1
ATOM 639 N N . TYR A 1 77 ? 20.453 -5.914 -3.25 1 98.38 77 TYR A N 1
ATOM 640 C CA . TYR A 1 77 ? 19.062 -6.355 -3.158 1 98.38 77 TYR A CA 1
ATOM 641 C C . TYR A 1 77 ? 18.672 -7.176 -4.379 1 98.38 77 TYR A C 1
ATOM 643 O O . TYR A 1 77 ? 17.656 -7.871 -4.367 1 98.38 77 TYR A O 1
ATOM 651 N N . TRP A 1 78 ? 19.469 -7.078 -5.445 1 98.81 78 TRP A N 1
ATOM 652 C CA . TRP A 1 78 ? 19.156 -7.824 -6.66 1 98.81 78 TRP A CA 1
ATOM 653 C C . TRP A 1 78 ? 19.703 -9.242 -6.582 1 98.81 78 TRP A C 1
ATOM 655 O O . TRP A 1 78 ? 19.469 -10.055 -7.48 1 98.81 78 TRP A O 1
ATOM 665 N N . VAL A 1 79 ? 20.375 -9.586 -5.488 1 98.88 79 VAL A N 1
ATOM 666 C CA . VAL A 1 79 ? 20.828 -10.945 -5.25 1 98.88 79 VAL A CA 1
ATOM 667 C C . VAL A 1 79 ? 19.641 -11.883 -5.105 1 98.88 79 VAL A C 1
ATOM 669 O O . VAL A 1 79 ? 19.672 -13.023 -5.578 1 98.88 79 VAL A O 1
ATOM 672 N N . ALA A 1 80 ? 18.578 -11.422 -4.508 1 98.88 80 ALA A N 1
ATOM 673 C CA . ALA A 1 80 ? 17.406 -12.25 -4.277 1 98.88 80 ALA A CA 1
ATOM 674 C C . ALA A 1 80 ? 16.781 -12.703 -5.594 1 98.88 80 ALA A C 1
ATOM 676 O O . ALA A 1 80 ? 16.625 -13.898 -5.836 1 98.88 80 ALA A O 1
ATOM 677 N N . PRO A 1 81 ? 16.484 -11.742 -6.496 1 98.88 81 PRO A N 1
ATOM 678 C CA . PRO A 1 81 ? 15.906 -12.203 -7.766 1 98.88 81 PRO A CA 1
ATOM 679 C C . PRO A 1 81 ? 16.906 -13 -8.602 1 98.88 81 PRO A C 1
ATOM 681 O O . PRO A 1 81 ? 16.516 -13.898 -9.352 1 98.88 81 PRO A O 1
ATOM 684 N N . PHE A 1 82 ? 18.172 -12.68 -8.461 1 98.94 82 PHE A N 1
ATOM 685 C CA . PHE A 1 82 ? 19.172 -13.469 -9.172 1 98.94 82 PHE A CA 1
ATOM 686 C C . PHE A 1 82 ? 19.109 -14.93 -8.734 1 98.94 82 PHE A C 1
ATOM 688 O O . PHE A 1 82 ? 19.062 -15.836 -9.57 1 98.94 82 PHE A O 1
ATOM 695 N N . ILE A 1 83 ? 19.078 -15.156 -7.449 1 98.88 83 ILE A N 1
ATOM 696 C CA . ILE A 1 83 ? 19.047 -16.516 -6.918 1 98.88 83 ILE A CA 1
ATOM 697 C C . ILE A 1 83 ? 17.766 -17.219 -7.332 1 98.88 83 ILE A C 1
ATOM 699 O O . ILE A 1 83 ? 17.781 -18.344 -7.828 1 98.88 83 ILE A O 1
ATOM 703 N N . LEU A 1 84 ? 16.672 -16.562 -7.129 1 98.88 84 LEU A N 1
ATOM 704 C CA . LEU A 1 84 ? 15.367 -17.141 -7.438 1 98.88 84 LEU A CA 1
ATOM 705 C C . LEU A 1 84 ? 15.297 -17.578 -8.898 1 98.88 84 LEU A C 1
ATOM 707 O O . LEU A 1 84 ? 14.93 -18.703 -9.203 1 98.88 84 LEU A O 1
ATOM 711 N N . VAL A 1 85 ? 15.703 -16.719 -9.812 1 98.88 85 VAL A N 1
ATOM 712 C CA . VAL A 1 85 ? 15.492 -16.922 -11.242 1 98.88 85 VAL A CA 1
ATOM 713 C C . VAL A 1 85 ? 16.531 -17.906 -11.781 1 98.88 85 VAL A C 1
ATOM 715 O O . VAL A 1 85 ? 16.188 -18.812 -12.539 1 98.88 85 VAL A O 1
ATOM 718 N N . SER A 1 86 ? 17.766 -17.75 -11.344 1 98.81 86 SER A N 1
ATOM 719 C CA . SER A 1 86 ? 18.828 -18.578 -11.883 1 98.81 86 SER A CA 1
ATOM 720 C C . SER A 1 86 ? 18.734 -20.016 -11.375 1 98.81 86 SER A C 1
ATOM 722 O O . SER A 1 86 ? 19.125 -20.953 -12.07 1 98.81 86 SER A O 1
ATOM 724 N N . SER A 1 87 ? 18.188 -20.188 -10.219 1 98.38 87 SER A N 1
ATOM 725 C CA . SER A 1 87 ? 18.125 -21.531 -9.633 1 98.38 87 SER A CA 1
ATOM 726 C C . SER A 1 87 ? 16.906 -22.297 -10.148 1 98.38 87 SER A C 1
ATOM 728 O O . SER A 1 87 ? 16.812 -23.516 -9.977 1 98.38 87 SER A O 1
ATOM 730 N N . HIS A 1 88 ? 15.945 -21.594 -10.719 1 98 88 HIS A N 1
ATOM 731 C CA . HIS A 1 88 ? 14.68 -22.172 -11.172 1 98 88 HIS A CA 1
ATOM 732 C C . HIS A 1 88 ? 13.922 -22.812 -10.016 1 98 88 HIS A C 1
ATOM 734 O O . HIS A 1 88 ? 13.117 -23.719 -10.219 1 98 88 HIS A O 1
ATOM 740 N N . SER A 1 89 ? 14.297 -22.25 -8.805 1 96.31 89 SER A N 1
ATOM 741 C CA . SER A 1 89 ? 13.539 -22.719 -7.645 1 96.31 89 SER A CA 1
ATOM 742 C C . SER A 1 89 ? 12.086 -22.266 -7.719 1 96.31 89 SER A C 1
ATOM 744 O O . SER A 1 89 ? 11.797 -21.156 -8.164 1 96.31 89 SER A O 1
ATOM 746 N N . GLU A 1 90 ? 11.188 -23.125 -7.258 1 96.94 90 GLU A N 1
ATOM 747 C CA . GLU A 1 90 ? 9.766 -22.812 -7.301 1 96.94 90 GLU A CA 1
ATOM 748 C C . GLU A 1 90 ? 9.188 -22.703 -5.891 1 96.94 90 GLU A C 1
ATOM 750 O O . GLU A 1 90 ? 8.953 -23.703 -5.223 1 96.94 90 GLU A O 1
ATOM 755 N N . PRO A 1 91 ? 8.922 -21.5 -5.488 1 98.38 91 PRO A N 1
ATOM 756 C CA . PRO A 1 91 ? 8.305 -21.344 -4.168 1 98.38 91 PRO A CA 1
ATOM 757 C C . PRO A 1 91 ? 6.918 -21.969 -4.082 1 98.38 91 PRO A C 1
ATOM 759 O O . PRO A 1 91 ? 6.16 -21.938 -5.055 1 98.38 91 PRO A O 1
ATOM 762 N N . ALA A 1 92 ? 6.641 -22.594 -2.934 1 98.56 92 ALA A N 1
ATOM 763 C CA . ALA A 1 92 ? 5.32 -23.172 -2.701 1 98.56 92 ALA A CA 1
ATOM 764 C C . ALA A 1 92 ? 4.238 -22.094 -2.721 1 98.56 92 ALA A C 1
ATOM 766 O O . ALA A 1 92 ? 4.492 -20.938 -2.355 1 98.56 92 ALA A O 1
ATOM 767 N N . PRO A 1 93 ? 3.059 -22.484 -3.094 1 98.62 93 PRO A N 1
ATOM 768 C CA . PRO A 1 93 ? 1.97 -21.5 -3.168 1 98.62 93 PRO A CA 1
ATOM 769 C C . PRO A 1 93 ? 1.738 -20.781 -1.843 1 98.62 93 PRO A C 1
ATOM 771 O O . PRO A 1 93 ? 1.495 -19.562 -1.832 1 98.62 93 PRO A O 1
ATOM 774 N N . ILE A 1 94 ? 1.839 -21.484 -0.745 1 98.62 94 ILE A N 1
ATOM 775 C CA . ILE A 1 94 ? 1.586 -20.875 0.557 1 98.62 94 ILE A CA 1
ATOM 776 C C . ILE A 1 94 ? 2.672 -19.844 0.866 1 98.62 94 ILE A C 1
ATOM 778 O O . ILE A 1 94 ? 2.402 -18.812 1.492 1 98.62 94 ILE A O 1
ATOM 782 N N . LEU A 1 95 ? 3.902 -20.109 0.492 1 98.88 95 LEU A N 1
ATOM 783 C CA . LEU A 1 95 ? 4.996 -19.156 0.671 1 98.88 95 LEU A CA 1
ATOM 784 C C . LEU A 1 95 ? 4.766 -17.891 -0.165 1 98.88 95 LEU A C 1
ATOM 786 O O . LEU A 1 95 ? 4.992 -16.781 0.306 1 98.88 95 LEU A O 1
ATOM 790 N N . ILE A 1 96 ? 4.32 -18.109 -1.387 1 98.94 96 ILE A N 1
ATOM 791 C CA . ILE A 1 96 ? 4.004 -16.984 -2.268 1 98.94 96 ILE A CA 1
ATOM 792 C C . ILE A 1 96 ? 2.895 -16.141 -1.646 1 98.94 96 ILE A C 1
ATOM 794 O O . ILE A 1 96 ? 2.992 -14.906 -1.601 1 98.94 96 ILE A O 1
ATOM 798 N N . SER A 1 97 ? 1.891 -16.812 -1.142 1 98.94 97 SER A N 1
ATOM 799 C CA . SER A 1 97 ? 0.787 -16.141 -0.474 1 98.94 97 SER A CA 1
ATOM 800 C C . SER A 1 97 ? 1.281 -15.312 0.709 1 98.94 97 SER A C 1
ATOM 802 O O . SER A 1 97 ? 0.916 -14.148 0.854 1 98.94 97 SER A O 1
ATOM 804 N N . ALA A 1 98 ? 2.119 -15.883 1.485 1 98.94 98 ALA A N 1
ATOM 805 C CA . ALA A 1 98 ? 2.666 -15.195 2.654 1 98.94 98 ALA A CA 1
ATOM 806 C C . ALA A 1 98 ? 3.512 -14 2.242 1 98.94 98 ALA A C 1
ATOM 808 O O . ALA A 1 98 ? 3.422 -12.93 2.85 1 98.94 98 ALA A O 1
ATOM 809 N N . ALA A 1 99 ? 4.328 -14.164 1.229 1 98.94 99 ALA A N 1
ATOM 810 C CA . ALA A 1 99 ? 5.188 -13.078 0.75 1 98.94 99 ALA A CA 1
ATOM 811 C C . ALA A 1 99 ? 4.359 -11.898 0.25 1 98.94 99 ALA A C 1
ATOM 813 O O . ALA A 1 99 ? 4.672 -10.742 0.546 1 98.94 99 ALA A O 1
ATOM 814 N N . ILE A 1 100 ? 3.295 -12.211 -0.497 1 99 100 ILE A N 1
ATOM 815 C CA . ILE A 1 100 ? 2.42 -11.172 -1.015 1 99 100 ILE A CA 1
ATOM 816 C C . ILE A 1 100 ? 1.753 -10.43 0.145 1 99 100 ILE A C 1
ATOM 818 O O . ILE A 1 100 ? 1.727 -9.203 0.173 1 99 100 ILE A O 1
ATOM 822 N N . SER A 1 101 ? 1.263 -11.156 1.112 1 98.94 101 SER A N 1
ATOM 823 C CA . SER A 1 101 ? 0.596 -10.547 2.258 1 98.94 101 SER A CA 1
ATOM 824 C C . SER A 1 101 ? 1.55 -9.656 3.043 1 98.94 101 SER A C 1
ATOM 826 O O . SER A 1 101 ? 1.203 -8.523 3.393 1 98.94 101 SER A O 1
ATOM 828 N N . ILE A 1 102 ? 2.695 -10.156 3.309 1 98.94 102 ILE A N 1
ATOM 829 C CA . ILE A 1 102 ? 3.697 -9.414 4.062 1 98.94 102 ILE A CA 1
ATOM 830 C C . ILE A 1 102 ? 4.09 -8.148 3.293 1 98.94 102 ILE A C 1
ATOM 832 O O . ILE A 1 102 ? 4.246 -7.082 3.885 1 98.94 102 ILE A O 1
ATOM 836 N N . ASN A 1 103 ? 4.227 -8.281 1.991 1 98.94 103 ASN A N 1
ATOM 837 C CA . ASN A 1 103 ? 4.547 -7.133 1.15 1 98.94 103 ASN A CA 1
ATOM 838 C C . ASN A 1 103 ? 3.457 -6.066 1.219 1 98.94 103 ASN A C 1
ATOM 840 O O . ASN A 1 103 ? 3.752 -4.879 1.368 1 98.94 103 ASN A O 1
ATOM 844 N N . LEU A 1 104 ? 2.213 -6.5 1.149 1 98.94 104 LEU A N 1
ATOM 845 C CA . LEU A 1 104 ? 1.082 -5.578 1.189 1 98.94 104 LEU A CA 1
ATOM 846 C C . LEU A 1 104 ? 1.018 -4.855 2.529 1 98.94 104 LEU A C 1
ATOM 848 O O . LEU A 1 104 ? 0.763 -3.648 2.576 1 98.94 104 LEU A O 1
ATOM 852 N N . PHE A 1 105 ? 1.27 -5.566 3.607 1 98.88 105 PHE A N 1
ATOM 853 C CA . PHE A 1 105 ? 1.338 -4.926 4.918 1 98.88 105 PHE A CA 1
ATOM 854 C C . PHE A 1 105 ? 2.449 -3.885 4.953 1 98.88 105 PHE A C 1
ATOM 856 O O . PHE A 1 105 ? 2.264 -2.789 5.488 1 98.88 105 PHE A O 1
ATOM 863 N N . GLY A 1 106 ? 3.529 -4.27 4.43 1 98.94 106 GLY A N 1
ATOM 864 C CA . GLY A 1 106 ? 4.656 -3.352 4.379 1 98.94 106 GLY A CA 1
ATOM 865 C C . GLY A 1 106 ? 4.367 -2.094 3.582 1 98.94 106 GLY A C 1
ATOM 866 O O . GLY A 1 106 ? 4.676 -0.985 4.027 1 98.94 106 GLY A O 1
ATOM 867 N N . VAL A 1 107 ? 3.781 -2.26 2.412 1 98.94 107 VAL A N 1
ATOM 868 C CA . VAL A 1 107 ? 3.43 -1.139 1.548 1 98.94 107 VAL A CA 1
ATOM 869 C C . VAL A 1 107 ? 2.465 -0.207 2.277 1 98.94 107 VAL A C 1
ATOM 871 O O . VAL A 1 107 ? 2.641 1.014 2.264 1 98.94 107 VAL A O 1
ATOM 874 N N . PHE A 1 108 ? 1.512 -0.762 2.926 1 98.94 108 PHE A N 1
ATOM 875 C CA . PHE A 1 108 ? 0.529 0.014 3.674 1 98.94 108 PHE A CA 1
ATOM 876 C C . PHE A 1 108 ? 1.202 0.816 4.781 1 98.94 108 PHE A C 1
ATOM 878 O O . PHE A 1 108 ? 1.014 2.031 4.879 1 98.94 108 PHE A O 1
ATOM 885 N N . LEU A 1 109 ? 2.035 0.196 5.578 1 98.81 109 LEU A N 1
ATOM 886 C CA . LEU A 1 109 ? 2.664 0.846 6.723 1 98.81 109 LEU A CA 1
ATOM 887 C C . LEU A 1 109 ? 3.68 1.887 6.266 1 98.81 109 LEU A C 1
ATOM 889 O O . LEU A 1 109 ? 3.707 3.004 6.789 1 98.81 109 LEU A O 1
ATOM 893 N N . HIS A 1 110 ? 4.438 1.557 5.281 1 98.75 110 HIS A N 1
ATOM 894 C CA . HIS A 1 110 ? 5.523 2.414 4.816 1 98.75 110 HIS A CA 1
ATOM 895 C C . HIS A 1 110 ? 4.98 3.682 4.164 1 98.75 110 HIS A C 1
ATOM 897 O O . HIS A 1 110 ? 5.277 4.793 4.617 1 98.75 110 HIS A O 1
ATOM 903 N N . TYR A 1 111 ? 4.137 3.525 3.271 1 98.88 111 TYR A N 1
ATOM 904 C CA . TYR A 1 111 ? 3.74 4.66 2.447 1 98.88 111 TYR A CA 1
ATOM 905 C C . TYR A 1 111 ? 2.695 5.512 3.158 1 98.88 111 TYR A C 1
ATOM 907 O O . TYR A 1 111 ? 2.717 6.742 3.062 1 98.88 111 TYR A O 1
ATOM 915 N N . SER A 1 112 ? 1.77 4.906 3.908 1 98.88 112 SER A N 1
ATOM 916 C CA . SER A 1 112 ? 0.742 5.68 4.602 1 98.88 112 SER A CA 1
ATOM 917 C C . SER A 1 112 ? 1.331 6.461 5.77 1 98.88 112 SER A C 1
ATOM 919 O O . SER A 1 112 ? 0.948 7.609 6.012 1 98.88 112 SER A O 1
ATOM 921 N N . SER A 1 113 ? 2.258 5.852 6.469 1 98.69 113 SER A N 1
ATOM 922 C CA . SER A 1 113 ? 2.867 6.57 7.582 1 98.69 113 SER A CA 1
ATOM 923 C C . SER A 1 113 ? 3.746 7.715 7.086 1 98.69 113 SER A C 1
ATOM 925 O O . SER A 1 113 ? 3.791 8.781 7.699 1 98.69 113 SER A O 1
ATOM 927 N N . ASP A 1 114 ? 4.449 7.516 5.992 1 98.62 114 ASP A N 1
ATOM 928 C CA . ASP A 1 114 ? 5.238 8.594 5.406 1 98.62 114 ASP A CA 1
ATOM 929 C C . ASP A 1 114 ? 4.344 9.727 4.91 1 98.62 114 ASP A C 1
ATOM 931 O O . ASP A 1 114 ? 4.723 10.898 4.969 1 98.62 114 ASP A O 1
ATOM 935 N N . ALA A 1 115 ? 3.189 9.352 4.387 1 98.69 115 ALA A N 1
ATOM 936 C CA . ALA A 1 115 ? 2.234 10.383 3.984 1 98.69 115 ALA A CA 1
ATOM 937 C C . ALA A 1 115 ? 1.756 11.188 5.188 1 98.69 115 ALA A C 1
ATOM 939 O O . ALA A 1 115 ? 1.698 12.422 5.137 1 98.69 115 ALA A O 1
ATOM 940 N N . GLN A 1 116 ? 1.415 10.484 6.281 1 98.62 116 GLN A N 1
ATOM 941 C CA . GLN A 1 116 ? 1.054 11.203 7.5 1 98.62 116 GLN A CA 1
ATOM 942 C C . GLN A 1 116 ? 2.162 12.164 7.922 1 98.62 116 GLN A C 1
ATOM 944 O O . GLN A 1 116 ? 1.9 13.328 8.219 1 98.62 116 GLN A O 1
ATOM 949 N N . LYS A 1 117 ? 3.336 11.625 7.957 1 98.25 117 LYS A N 1
ATOM 950 C CA . LYS A 1 117 ? 4.473 12.414 8.422 1 98.25 117 LYS A CA 1
ATOM 951 C C . LYS A 1 117 ? 4.66 13.664 7.559 1 98.25 117 LYS A C 1
ATOM 953 O O . LYS A 1 117 ? 4.766 14.773 8.086 1 98.25 117 LYS A O 1
ATOM 958 N N . TYR A 1 118 ? 4.645 13.516 6.281 1 98.19 118 TYR A N 1
ATOM 959 C CA . TYR A 1 118 ? 4.91 14.609 5.348 1 98.19 118 TYR A CA 1
ATOM 960 C C . TYR A 1 118 ? 3.846 15.688 5.461 1 98.19 118 TYR A C 1
ATOM 962 O O . TYR A 1 118 ? 4.168 16.875 5.625 1 98.19 118 TYR A O 1
ATOM 970 N N . TYR A 1 119 ? 2.645 15.328 5.477 1 98.06 119 TYR A N 1
ATOM 971 C CA . TYR A 1 119 ? 1.581 16.328 5.383 1 98.06 119 TYR A CA 1
ATOM 972 C C . TYR A 1 119 ? 1.246 16.891 6.758 1 98.06 119 TYR A C 1
ATOM 974 O O . TYR A 1 119 ? 0.83 18.047 6.871 1 98.06 119 TYR A O 1
ATOM 982 N N . THR A 1 120 ? 1.438 16.078 7.836 1 98 120 THR A N 1
ATOM 983 C CA . THR A 1 120 ? 1.284 16.641 9.172 1 98 120 THR A CA 1
ATOM 984 C C . THR A 1 120 ? 2.342 17.703 9.438 1 98 120 THR A C 1
ATOM 986 O O . THR A 1 120 ? 2.016 18.812 9.859 1 98 120 THR A O 1
ATOM 989 N N . LEU A 1 121 ? 3.568 17.438 9.102 1 97.19 121 LEU A N 1
ATOM 990 C CA . LEU A 1 121 ? 4.668 18.344 9.406 1 97.19 121 LEU A CA 1
ATOM 991 C C . LEU A 1 121 ? 4.59 19.609 8.547 1 97.19 121 LEU A C 1
ATOM 993 O O . LEU A 1 121 ? 5.086 20.656 8.945 1 97.19 121 LEU A O 1
ATOM 997 N N . LYS A 1 122 ? 3.994 19.453 7.414 1 96.12 122 LYS A N 1
ATOM 998 C CA . LYS A 1 122 ? 3.809 20.609 6.547 1 96.12 122 LYS A CA 1
ATOM 999 C C . LYS A 1 122 ? 2.922 21.672 7.211 1 96.12 122 LYS A C 1
ATOM 1001 O O . LYS A 1 122 ? 3.143 22.859 7.043 1 96.12 122 LYS A O 1
ATOM 1006 N N . TYR A 1 123 ? 1.998 21.234 8.062 1 96.31 123 TYR A N 1
ATOM 1007 C CA . TYR A 1 123 ? 1.007 22.172 8.578 1 96.31 123 TYR A CA 1
ATOM 1008 C C . TYR A 1 123 ? 1.104 22.281 10.094 1 96.31 123 TYR A C 1
ATOM 1010 O O . TYR A 1 123 ? 0.605 23.25 10.688 1 96.31 123 TYR A O 1
ATOM 1018 N N . LYS A 1 124 ? 1.681 21.297 10.727 1 95.69 124 LYS A N 1
ATOM 1019 C CA . LYS A 1 124 ? 1.918 21.297 12.164 1 95.69 124 LYS A CA 1
ATOM 1020 C C . LYS A 1 124 ? 3.305 20.75 12.492 1 95.69 124 LYS A C 1
ATOM 1022 O O . LYS A 1 124 ? 3.449 19.578 12.828 1 95.69 124 LYS A O 1
ATOM 1027 N N . PRO A 1 125 ? 4.27 21.656 12.422 1 94.38 125 PRO A N 1
ATOM 1028 C CA . PRO A 1 125 ? 5.617 21.203 12.773 1 94.38 125 PRO A CA 1
ATOM 1029 C C . PRO A 1 125 ? 5.715 20.719 14.219 1 94.38 125 PRO A C 1
ATOM 1031 O O . PRO A 1 125 ? 4.973 21.188 15.086 1 94.38 125 PRO A O 1
ATOM 1034 N N . GLY A 1 126 ? 6.555 19.75 14.461 1 93.81 126 GLY A N 1
ATOM 1035 C CA . GLY A 1 126 ? 6.742 19.25 15.812 1 93.81 126 GLY A CA 1
ATOM 1036 C C . GLY A 1 126 ? 6.75 17.734 15.891 1 93.81 126 GLY A C 1
ATOM 1037 O O . GLY A 1 126 ? 7.121 17.062 14.93 1 93.81 126 GLY A O 1
ATOM 1038 N N . LEU A 1 127 ? 6.41 17.281 17.047 1 95.5 127 LEU A N 1
ATOM 1039 C CA . LEU A 1 127 ? 6.43 15.852 17.344 1 95.5 127 LEU A CA 1
ATOM 1040 C C . LEU A 1 127 ? 5.09 15.211 17 1 95.5 127 LEU A C 1
ATOM 1042 O O . LEU A 1 127 ? 4.047 15.641 17.484 1 95.5 127 LEU A O 1
ATOM 1046 N N . ILE A 1 128 ? 5.133 14.273 16.094 1 96.75 128 ILE A N 1
ATOM 1047 C CA . ILE A 1 128 ? 3.924 13.523 15.773 1 96.75 128 ILE A CA 1
ATOM 1048 C C . ILE A 1 128 ? 3.775 12.344 16.734 1 96.75 128 ILE A C 1
ATOM 1050 O O . ILE A 1 128 ? 4.625 11.453 16.766 1 96.75 128 ILE A O 1
ATOM 1054 N N . THR A 1 129 ? 2.729 12.289 17.469 1 96.5 129 THR A N 1
ATOM 1055 C CA . THR A 1 129 ? 2.545 11.227 18.453 1 96.5 129 THR A CA 1
ATOM 1056 C C . THR A 1 129 ? 1.189 10.547 18.266 1 96.5 129 THR A C 1
ATOM 1058 O O . THR A 1 129 ? 0.664 9.945 19.203 1 96.5 129 THR A O 1
ATOM 1061 N N . GLU A 1 130 ? 0.615 10.656 17.125 1 97.12 130 GLU A N 1
ATOM 1062 C CA . GLU A 1 130 ? -0.701 10.086 16.828 1 97.12 130 GLU A CA 1
ATOM 1063 C C . GLU A 1 130 ? -0.666 9.211 15.586 1 97.12 130 GLU A C 1
ATOM 1065 O O . GLU A 1 130 ? 0.34 9.172 14.875 1 97.12 130 GLU A O 1
ATOM 1070 N N . GLY A 1 131 ? -1.8 8.5 15.359 1 97.69 131 GLY A N 1
ATOM 1071 C CA . GLY A 1 131 ? -1.921 7.699 14.156 1 97.69 131 GLY A CA 1
ATOM 1072 C C . GLY A 1 131 ? -0.9 6.578 14.078 1 97.69 131 GLY A C 1
ATOM 1073 O O . GLY A 1 131 ? -0.767 5.789 15.016 1 97.69 131 GLY A O 1
ATOM 1074 N N . PHE A 1 132 ? -0.213 6.594 12.984 1 98.31 132 PHE A N 1
ATOM 1075 C CA . PHE A 1 132 ? 0.766 5.535 12.766 1 98.31 132 PHE A CA 1
ATOM 1076 C C . PHE A 1 132 ? 1.891 5.621 13.797 1 98.31 132 PHE A C 1
ATOM 1078 O O . PHE A 1 132 ? 2.488 4.605 14.156 1 98.31 132 PHE A O 1
ATOM 1085 N N . PHE A 1 133 ? 2.131 6.805 14.305 1 97.94 133 PHE A N 1
ATOM 1086 C CA . PHE A 1 133 ? 3.303 7.059 15.133 1 97.94 133 PHE A CA 1
ATOM 1087 C C . PHE A 1 133 ? 2.926 7.062 16.609 1 97.94 133 PHE A C 1
ATOM 1089 O O . PHE A 1 133 ? 3.736 7.426 17.469 1 97.94 133 PHE A O 1
ATOM 1096 N N . ALA A 1 134 ? 1.757 6.668 16.922 1 96.88 134 ALA A N 1
ATOM 1097 C CA . ALA A 1 134 ? 1.276 6.727 18.297 1 96.88 134 ALA A CA 1
ATOM 1098 C C . ALA A 1 134 ? 2.082 5.793 19.203 1 96.88 134 ALA A C 1
ATOM 1100 O O . ALA A 1 134 ? 2.365 6.125 20.359 1 96.88 134 ALA A O 1
ATOM 1101 N N . ARG A 1 135 ? 2.523 4.602 18.578 1 96.25 135 ARG A N 1
ATOM 1102 C CA . ARG A 1 135 ? 3.148 3.607 19.453 1 96.25 135 ARG A CA 1
ATOM 1103 C C . ARG A 1 135 ? 4.488 3.148 18.891 1 96.25 135 ARG A C 1
ATOM 1105 O O . ARG A 1 135 ? 5.125 2.244 19.422 1 96.25 135 ARG A O 1
ATOM 1112 N N . SER A 1 136 ? 4.832 3.641 17.828 1 97.75 136 SER A N 1
ATOM 1113 C CA . SER A 1 136 ? 6.113 3.389 17.172 1 97.75 136 SER A CA 1
ATOM 1114 C C . SER A 1 136 ? 6.684 4.664 16.562 1 97.75 136 SER A C 1
ATOM 1116 O O . SER A 1 136 ? 5.977 5.391 15.859 1 97.75 136 SER A O 1
ATOM 1118 N N . ARG A 1 137 ? 7.918 4.844 16.797 1 97.94 137 ARG A N 1
ATOM 1119 C CA . ARG A 1 137 ? 8.523 6.102 16.375 1 97.94 137 ARG A CA 1
ATOM 1120 C C . ARG A 1 137 ? 9.039 6 14.938 1 97.94 137 ARG A C 1
ATOM 1122 O O . ARG A 1 137 ? 9.359 7.012 14.312 1 97.94 137 ARG A O 1
ATOM 1129 N N . ASN A 1 138 ? 9.156 4.734 14.438 1 98.31 138 ASN A N 1
ATOM 1130 C CA . ASN A 1 138 ? 9.695 4.52 13.102 1 98.31 138 ASN A CA 1
ATOM 1131 C C . ASN A 1 138 ? 8.93 3.43 12.359 1 98.31 138 ASN A C 1
ATOM 1133 O O . ASN A 1 138 ? 9.539 2.525 11.781 1 98.31 138 ASN A O 1
ATOM 1137 N N . ILE A 1 139 ? 7.594 3.486 12.367 1 98.25 139 ILE A N 1
ATOM 1138 C CA . ILE A 1 139 ? 6.727 2.467 11.781 1 98.25 139 ILE A CA 1
ATOM 1139 C C . ILE A 1 139 ? 6.961 2.391 10.281 1 98.25 139 ILE A C 1
ATOM 1141 O O . ILE A 1 139 ? 6.777 1.336 9.664 1 98.25 139 ILE A O 1
ATOM 1145 N N . ASN A 1 140 ? 7.34 3.512 9.617 1 98.19 140 ASN A N 1
ATOM 1146 C CA . ASN A 1 140 ? 7.625 3.514 8.188 1 98.19 140 ASN A CA 1
ATOM 1147 C C . ASN A 1 140 ? 8.781 2.572 7.84 1 98.19 140 ASN A C 1
ATOM 1149 O O . ASN A 1 140 ? 8.727 1.865 6.836 1 98.19 140 ASN A O 1
ATOM 1153 N N . TYR A 1 141 ? 9.805 2.498 8.695 1 98.12 141 TYR A N 1
ATOM 1154 C CA . TYR A 1 141 ? 10.906 1.563 8.5 1 98.12 141 TYR A CA 1
ATOM 1155 C C . TYR A 1 141 ? 10.445 0.124 8.695 1 98.12 141 TYR A C 1
ATOM 1157 O O . TYR A 1 141 ? 10.953 -0.79 8.039 1 98.12 141 TYR A O 1
ATOM 1165 N N . GLY A 1 142 ? 9.539 -0.01 9.68 1 98.38 142 GLY A N 1
ATOM 1166 C CA . GLY A 1 142 ? 8.945 -1.326 9.828 1 98.38 142 GLY A CA 1
ATOM 1167 C C . GLY A 1 142 ? 8.273 -1.82 8.555 1 98.38 142 GLY A C 1
ATOM 1168 O O . GLY A 1 142 ? 8.445 -2.979 8.172 1 98.38 142 GLY A O 1
ATOM 1169 N N . GLY A 1 143 ? 7.5 -0.936 7.93 1 98.75 143 GLY A N 1
ATOM 1170 C CA . GLY A 1 143 ? 6.898 -1.277 6.648 1 98.75 143 GLY A CA 1
ATOM 1171 C C . GLY A 1 143 ? 7.918 -1.618 5.582 1 98.75 143 GLY A C 1
ATOM 1172 O O . GLY A 1 143 ? 7.746 -2.584 4.836 1 98.75 143 GLY A O 1
ATOM 1173 N N . GLU A 1 144 ? 8.953 -0.849 5.488 1 98.44 144 GLU A N 1
ATOM 1174 C CA . GLU A 1 144 ? 10 -1.105 4.504 1 98.44 144 GLU A CA 1
ATOM 1175 C C . GLU A 1 144 ? 10.664 -2.461 4.738 1 98.44 144 GLU A C 1
ATOM 1177 O O . GLU A 1 144 ? 10.953 -3.189 3.789 1 98.44 144 GLU A O 1
ATOM 1182 N N . LEU A 1 145 ? 10.938 -2.764 5.957 1 98.75 145 LEU A N 1
ATOM 1183 C CA . LEU A 1 145 ? 11.523 -4.055 6.301 1 98.75 145 LEU A CA 1
ATOM 1184 C C . LEU A 1 145 ? 10.625 -5.199 5.852 1 98.75 145 LEU A C 1
ATOM 1186 O O . LEU A 1 145 ? 11.109 -6.211 5.34 1 98.75 145 LEU A O 1
ATOM 1190 N N . LEU A 1 146 ? 9.328 -5.047 6.059 1 98.88 146 LEU A N 1
ATOM 1191 C CA . LEU A 1 146 ? 8.383 -6.078 5.633 1 98.88 146 LEU A CA 1
ATOM 1192 C C . LEU A 1 146 ? 8.406 -6.238 4.117 1 98.88 146 LEU A C 1
ATOM 1194 O O . LEU A 1 146 ? 8.336 -7.359 3.605 1 98.88 146 LEU A O 1
ATOM 1198 N N . ILE A 1 147 ? 8.484 -5.125 3.41 1 98.94 147 ILE A N 1
ATOM 1199 C CA . ILE A 1 147 ? 8.555 -5.172 1.953 1 98.94 147 ILE A CA 1
ATOM 1200 C C . ILE A 1 147 ? 9.766 -5.988 1.521 1 98.94 147 ILE A C 1
ATOM 1202 O O . ILE A 1 147 ? 9.641 -6.93 0.733 1 98.94 147 ILE A O 1
ATOM 1206 N N . TYR A 1 148 ? 10.922 -5.734 2.062 1 98.88 148 TYR A N 1
ATOM 1207 C CA . TYR A 1 148 ? 12.141 -6.414 1.66 1 98.88 148 TYR A CA 1
ATOM 1208 C C . TYR A 1 148 ? 12.156 -7.855 2.154 1 98.88 148 TYR A C 1
ATOM 1210 O O . TYR A 1 148 ? 12.703 -8.742 1.496 1 98.88 148 TYR A O 1
ATOM 1218 N N . LEU A 1 149 ? 11.555 -8.086 3.303 1 98.94 149 LEU A N 1
ATOM 1219 C CA . LEU A 1 149 ? 11.414 -9.453 3.793 1 98.94 149 LEU A CA 1
ATOM 1220 C C . LEU A 1 149 ? 10.656 -10.312 2.785 1 98.94 149 LEU A C 1
ATOM 1222 O O . LEU A 1 149 ? 11.008 -11.477 2.57 1 98.94 149 LEU A O 1
ATOM 1226 N N . SER A 1 150 ? 9.602 -9.766 2.199 1 98.94 150 SER A N 1
ATOM 1227 C CA . SER A 1 150 ? 8.82 -10.508 1.211 1 98.94 150 SER A CA 1
ATOM 1228 C C . SER A 1 150 ? 9.688 -10.93 0.029 1 98.94 150 SER A C 1
ATOM 1230 O O . SER A 1 150 ? 9.508 -12.016 -0.521 1 98.94 150 SER A O 1
ATOM 1232 N N . PHE A 1 151 ? 10.648 -10.078 -0.372 1 98.81 151 PHE A N 1
ATOM 1233 C CA . PHE A 1 151 ? 11.57 -10.406 -1.452 1 98.81 151 PHE A CA 1
ATOM 1234 C C . PHE A 1 151 ? 12.477 -11.562 -1.052 1 98.81 151 PHE A C 1
ATOM 1236 O O . PHE A 1 151 ? 12.664 -12.508 -1.819 1 98.81 151 PHE A O 1
ATOM 1243 N N . ALA A 1 152 ? 13.023 -11.438 0.136 1 98.88 152 ALA A N 1
ATOM 1244 C CA . ALA A 1 152 ? 13.953 -12.453 0.629 1 98.88 152 ALA A CA 1
ATOM 1245 C C . ALA A 1 152 ? 13.273 -13.812 0.736 1 98.88 152 ALA A C 1
ATOM 1247 O O . ALA A 1 152 ? 13.883 -14.844 0.423 1 98.88 152 ALA A O 1
ATOM 1248 N N . MET A 1 153 ? 12.07 -13.852 1.181 1 98.88 153 MET A N 1
ATOM 1249 C CA . MET A 1 153 ? 11.312 -15.086 1.358 1 98.88 153 MET A CA 1
ATOM 1250 C C . MET A 1 153 ? 11.195 -15.844 0.041 1 98.88 153 MET A C 1
ATOM 1252 O O . MET A 1 153 ? 11.336 -17.062 0.01 1 98.88 153 MET A O 1
ATOM 1256 N N . LEU A 1 154 ? 10.969 -15.172 -1.056 1 98.81 154 LEU A N 1
ATOM 1257 C CA . LEU A 1 154 ? 10.727 -15.805 -2.348 1 98.81 154 LEU A CA 1
ATOM 1258 C C . LEU A 1 154 ? 12 -16.438 -2.891 1 98.81 154 LEU A C 1
ATOM 1260 O O . LEU A 1 154 ? 11.945 -17.391 -3.662 1 98.81 154 LEU A O 1
ATOM 1264 N N . ALA A 1 155 ? 13.133 -15.906 -2.467 1 98.5 155 ALA A N 1
ATOM 1265 C CA . ALA A 1 155 ? 14.414 -16.422 -2.939 1 98.5 155 ALA A CA 1
ATOM 1266 C C . ALA A 1 155 ? 14.703 -17.797 -2.332 1 98.5 155 ALA A C 1
ATOM 1268 O O . ALA A 1 155 ? 15.531 -18.547 -2.85 1 98.5 155 ALA A O 1
ATOM 1269 N N . GLN A 1 156 ? 14.07 -18.078 -1.185 1 98.25 156 GLN A N 1
ATOM 1270 C CA . GLN A 1 156 ? 14.258 -19.344 -0.493 1 98.25 156 GLN A CA 1
ATOM 1271 C C . GLN A 1 156 ? 15.734 -19.625 -0.257 1 98.25 156 GLN A C 1
ATOM 1273 O O . GLN A 1 156 ? 16.203 -20.734 -0.509 1 98.25 156 GLN A O 1
ATOM 1278 N N . HIS A 1 157 ? 16.484 -18.703 0.076 1 98.5 157 HIS A N 1
ATOM 1279 C CA . HIS A 1 157 ? 17.906 -18.75 0.34 1 98.5 157 HIS A CA 1
ATOM 1280 C C . HIS A 1 157 ? 18.281 -17.859 1.517 1 98.5 157 HIS A C 1
ATOM 1282 O O . HIS A 1 157 ? 17.656 -16.828 1.738 1 98.5 157 HIS A O 1
ATOM 1288 N N . TRP A 1 158 ? 19.281 -18.156 2.26 1 98.44 158 TRP A N 1
ATOM 1289 C CA . TRP A 1 158 ? 19.641 -17.438 3.477 1 98.44 158 TRP A CA 1
ATOM 1290 C C . TRP A 1 158 ? 20.281 -16.078 3.145 1 98.44 158 TRP A C 1
ATOM 1292 O O . TRP A 1 158 ? 20.172 -15.133 3.924 1 98.44 158 TRP A O 1
ATOM 1302 N N . LEU A 1 159 ? 20.922 -15.938 2.041 1 98.75 159 LEU A N 1
ATOM 1303 C CA . LEU A 1 159 ? 21.766 -14.789 1.712 1 98.75 159 LEU A CA 1
ATOM 1304 C C . LEU A 1 159 ? 20.938 -13.516 1.626 1 98.75 159 LEU A C 1
ATOM 1306 O O . LEU A 1 159 ? 21.328 -12.484 2.18 1 98.75 159 LEU A O 1
ATOM 1310 N N . PRO A 1 160 ? 19.781 -13.477 0.982 1 98.88 160 PRO A N 1
ATOM 1311 C CA . PRO A 1 160 ? 18.984 -12.242 0.965 1 98.88 160 PRO A CA 1
ATOM 1312 C C . PRO A 1 160 ? 18.547 -11.805 2.361 1 98.88 160 PRO A C 1
ATOM 1314 O O . PRO A 1 160 ? 18.422 -10.609 2.619 1 98.88 160 PRO A O 1
ATOM 1317 N N . PHE A 1 161 ? 18.344 -12.766 3.238 1 98.81 161 PHE A N 1
ATOM 1318 C CA . PHE A 1 161 ? 18.031 -12.406 4.617 1 98.81 161 PHE A CA 1
ATOM 1319 C C . PHE A 1 161 ? 19.219 -11.734 5.285 1 98.81 161 PHE A C 1
ATOM 1321 O O . PHE A 1 161 ? 19.047 -10.781 6.047 1 98.81 161 PHE A O 1
ATOM 1328 N N . LEU A 1 162 ? 20.344 -12.234 5.039 1 98.81 162 LEU A N 1
ATOM 1329 C CA . LEU A 1 162 ? 21.562 -11.633 5.574 1 98.81 162 LEU A CA 1
ATOM 1330 C C . LEU A 1 162 ? 21.75 -10.219 5.031 1 98.81 162 LEU A C 1
ATOM 1332 O O . LEU A 1 162 ? 22.125 -9.312 5.777 1 98.81 162 LEU A O 1
ATOM 1336 N N . ILE A 1 163 ? 21.531 -10.023 3.752 1 98.75 163 ILE A N 1
ATOM 1337 C CA . ILE A 1 163 ? 21.641 -8.719 3.117 1 98.75 163 ILE A CA 1
ATOM 1338 C C . ILE A 1 163 ? 20.641 -7.754 3.75 1 98.75 163 ILE A C 1
ATOM 1340 O O . ILE A 1 163 ? 20.969 -6.609 4.051 1 98.75 163 ILE A O 1
ATOM 1344 N N . LEU A 1 164 ? 19.438 -8.234 3.951 1 98.69 164 LEU A N 1
ATOM 1345 C CA . LEU A 1 164 ? 18.422 -7.426 4.621 1 98.69 164 LEU A CA 1
ATOM 1346 C C . LEU A 1 164 ? 18.891 -7.027 6.02 1 98.69 164 LEU A C 1
ATOM 1348 O O . LEU A 1 164 ? 18.734 -5.871 6.418 1 98.69 164 LEU A O 1
ATOM 1352 N N . GLY A 1 165 ? 19.438 -7.965 6.742 1 98.62 165 GLY A N 1
ATOM 1353 C CA . GLY A 1 165 ? 19.984 -7.664 8.055 1 98.62 165 GLY A CA 1
ATOM 1354 C C . GLY A 1 165 ? 21.094 -6.629 8.008 1 98.62 165 GLY A C 1
ATOM 1355 O O . GLY A 1 165 ? 21.156 -5.738 8.859 1 98.62 165 GLY A O 1
ATOM 1356 N N . LEU A 1 166 ? 21.953 -6.758 7.031 1 98.31 166 LEU A N 1
ATOM 1357 C CA . LEU A 1 166 ? 23.031 -5.805 6.836 1 98.31 166 LEU A CA 1
ATOM 1358 C C . LEU A 1 166 ? 22.5 -4.395 6.609 1 98.31 166 LEU A C 1
ATOM 1360 O O . LEU A 1 166 ? 22.969 -3.436 7.223 1 98.31 166 LEU A O 1
ATOM 1364 N N . PHE A 1 167 ? 21.484 -4.25 5.789 1 97.94 167 PHE A N 1
ATOM 1365 C CA . PHE A 1 167 ? 20.875 -2.951 5.531 1 97.94 167 PHE A CA 1
ATOM 1366 C C . PHE A 1 167 ? 20.188 -2.42 6.785 1 97.94 167 PHE A C 1
ATOM 1368 O O . PHE A 1 167 ? 20.281 -1.231 7.094 1 97.94 167 PHE A O 1
ATOM 1375 N N . ALA A 1 168 ? 19.484 -3.285 7.496 1 98.06 168 ALA A N 1
ATOM 1376 C CA . ALA A 1 168 ? 18.781 -2.887 8.719 1 98.06 168 ALA A CA 1
ATOM 1377 C C . ALA A 1 168 ? 19.766 -2.303 9.734 1 98.06 168 ALA A C 1
ATOM 1379 O O . ALA A 1 168 ? 19.5 -1.255 10.328 1 98.06 168 ALA A O 1
ATOM 1380 N N . ILE A 1 169 ? 20.906 -2.9 9.859 1 97.75 169 ILE A N 1
ATOM 1381 C CA . ILE A 1 169 ? 21.891 -2.504 10.867 1 97.75 169 ILE A CA 1
ATOM 1382 C C . ILE A 1 169 ? 22.703 -1.326 10.359 1 97.75 169 ILE A C 1
ATOM 1384 O O . ILE A 1 169 ? 23 -0.389 11.109 1 97.75 169 ILE A O 1
ATOM 1388 N N . ALA A 1 170 ? 23.047 -1.316 9.133 1 96.38 170 ALA A N 1
ATOM 1389 C CA . ALA A 1 170 ? 23.984 -0.341 8.586 1 96.38 170 ALA A CA 1
ATOM 1390 C C . ALA A 1 170 ? 23.266 0.953 8.203 1 96.38 170 ALA A C 1
ATOM 1392 O O . ALA A 1 170 ? 23.875 2.027 8.211 1 96.38 170 ALA A O 1
ATOM 1393 N N . ILE A 1 171 ? 21.984 0.824 7.855 1 94.62 171 ILE A N 1
ATOM 1394 C CA . ILE A 1 171 ? 21.328 2.002 7.309 1 94.62 171 ILE A CA 1
ATOM 1395 C C . ILE A 1 171 ? 20.109 2.354 8.164 1 94.62 171 ILE A C 1
ATOM 1397 O O . ILE A 1 171 ? 20.031 3.455 8.711 1 94.62 171 ILE A O 1
ATOM 1401 N N . PHE A 1 172 ? 19.172 1.426 8.391 1 96.88 172 PHE A N 1
ATOM 1402 C CA . PHE A 1 172 ? 17.906 1.729 9.055 1 96.88 172 PHE A CA 1
ATOM 1403 C C . PHE A 1 172 ? 18.141 2.105 10.516 1 96.88 172 PHE A C 1
ATOM 1405 O O . PHE A 1 172 ? 17.672 3.146 10.977 1 96.88 172 PHE A O 1
ATOM 1412 N N . LEU A 1 173 ? 18.891 1.331 11.195 1 97.56 173 LEU A N 1
ATOM 1413 C CA . LEU A 1 173 ? 19.094 1.551 12.625 1 97.56 173 LEU A CA 1
ATOM 1414 C C . LEU A 1 173 ? 19.781 2.883 12.883 1 97.56 173 LEU A C 1
ATOM 1416 O O . LEU A 1 173 ? 19.297 3.701 13.664 1 97.56 173 LEU A O 1
ATOM 1420 N N . PRO A 1 174 ? 20.906 3.197 12.266 1 96.81 174 PRO A N 1
ATOM 1421 C CA . PRO A 1 174 ? 21.531 4.504 12.477 1 96.81 174 PRO A CA 1
ATOM 1422 C C . PRO A 1 174 ? 20.609 5.668 12.125 1 96.81 174 PRO A C 1
ATOM 1424 O O . PRO A 1 174 ? 20.609 6.691 12.805 1 96.81 174 PRO A O 1
ATOM 1427 N N . ASN A 1 175 ? 19.812 5.543 11.039 1 95.12 175 ASN A N 1
ATOM 1428 C CA . ASN A 1 175 ? 18.875 6.594 10.656 1 95.12 175 ASN A CA 1
ATOM 1429 C C . ASN A 1 175 ? 17.812 6.797 11.727 1 95.12 175 ASN A C 1
ATOM 1431 O O . ASN A 1 175 ? 17.438 7.934 12.031 1 95.12 175 ASN A O 1
ATOM 1435 N N . MET A 1 176 ? 17.312 5.734 12.305 1 97.38 176 MET A N 1
ATOM 1436 C CA . MET A 1 176 ? 16.297 5.805 13.344 1 97.38 176 MET A CA 1
ATOM 1437 C C . MET A 1 176 ? 16.859 6.461 14.609 1 97.38 176 MET A C 1
ATOM 1439 O O . MET A 1 176 ? 16.188 7.273 15.242 1 97.38 176 MET A O 1
ATOM 1443 N N . LEU A 1 177 ? 18.062 6.133 14.93 1 97.56 177 LEU A N 1
ATOM 1444 C CA . LEU A 1 177 ? 18.703 6.695 16.125 1 97.56 177 LEU A CA 1
ATOM 1445 C C . LEU A 1 177 ? 19 8.18 15.922 1 97.56 177 LEU A C 1
ATOM 1447 O O . LEU A 1 177 ? 18.844 8.977 16.844 1 97.56 177 LEU A O 1
ATOM 1451 N N . LYS A 1 178 ? 19.453 8.539 14.758 1 96.06 178 LYS A N 1
ATOM 1452 C CA . LYS A 1 178 ? 19.672 9.953 14.453 1 96.06 178 LYS A CA 1
ATOM 1453 C C . LYS A 1 178 ? 18.359 10.742 14.547 1 96.06 178 LYS A C 1
ATOM 1455 O O . LYS A 1 178 ? 18.359 11.875 15.031 1 96.06 178 LYS A O 1
ATOM 1460 N N . LYS A 1 179 ? 17.328 10.141 14.039 1 96 179 LYS A N 1
ATOM 1461 C CA . LYS A 1 179 ? 16 10.766 14.164 1 96 179 LYS A CA 1
ATOM 1462 C C . LYS A 1 179 ? 15.625 10.984 15.625 1 96 179 LYS A C 1
ATOM 1464 O O . LYS A 1 179 ? 15.164 12.062 16 1 96 179 LYS A O 1
ATOM 1469 N N . ASP A 1 180 ? 15.844 10.016 16.422 1 96.75 180 ASP A N 1
ATOM 1470 C CA . ASP A 1 180 ? 15.578 10.141 17.859 1 96.75 180 ASP A CA 1
ATOM 1471 C C . ASP A 1 180 ? 16.375 11.289 18.469 1 96.75 180 ASP A C 1
ATOM 1473 O O . ASP A 1 180 ? 15.859 12.047 19.281 1 96.75 180 ASP A O 1
ATOM 1477 N N . GLU A 1 181 ? 17.594 11.336 18.094 1 96.69 181 GLU A N 1
ATOM 1478 C CA . GLU A 1 181 ? 18.438 12.414 18.594 1 96.69 181 GLU A CA 1
ATOM 1479 C C . GLU A 1 181 ? 17.875 13.781 18.203 1 96.69 181 GLU A C 1
ATOM 1481 O O . GLU A 1 181 ? 17.828 14.688 19.031 1 96.69 181 GLU A O 1
ATOM 1486 N N . SER A 1 182 ? 17.438 13.891 17 1 94.94 182 SER A N 1
ATOM 1487 C CA . SER A 1 182 ? 16.859 15.141 16.516 1 94.94 182 SER A CA 1
ATOM 1488 C C . SER A 1 182 ? 15.57 15.469 17.25 1 94.94 182 SER A C 1
ATOM 1490 O O . SER A 1 182 ? 15.328 16.625 17.594 1 94.94 182 SER A O 1
ATOM 1492 N N . LEU A 1 183 ? 14.766 14.461 17.547 1 96.25 183 LEU A N 1
ATOM 1493 C CA . LEU A 1 183 ? 13.461 14.656 18.188 1 96.25 183 LEU A CA 1
ATOM 1494 C C . LEU A 1 183 ? 13.625 14.953 19.672 1 96.25 183 LEU A C 1
ATOM 1496 O O . LEU A 1 183 ? 12.695 15.461 20.312 1 96.25 183 LEU A O 1
ATOM 1500 N N . SER A 1 184 ? 14.766 14.656 20.203 1 96.25 184 SER A N 1
ATOM 1501 C CA . SER A 1 184 ? 15.016 14.867 21.625 1 96.25 184 SER A CA 1
ATOM 1502 C C . SER A 1 184 ? 15.008 16.359 21.969 1 96.25 184 SER A C 1
ATOM 1504 O O . SER A 1 184 ? 14.938 16.719 23.141 1 96.25 184 SER A O 1
ATOM 1506 N N . ARG A 1 185 ? 15.031 17.172 20.938 1 95.44 185 ARG A N 1
ATOM 1507 C CA . ARG A 1 185 ? 14.984 18.609 21.172 1 95.44 185 ARG A CA 1
ATOM 1508 C C . ARG A 1 185 ? 13.617 19.031 21.688 1 95.44 185 ARG A C 1
ATOM 1510 O O . ARG A 1 185 ? 13.477 20.109 22.281 1 95.44 185 ARG A O 1
ATOM 1517 N N . TYR A 1 186 ? 12.633 18.25 21.391 1 96.25 186 TYR A N 1
ATOM 1518 C CA . TYR A 1 186 ? 11.281 18.562 21.844 1 96.25 186 TYR A CA 1
ATOM 1519 C C . TYR A 1 186 ? 11.078 18.156 23.297 1 96.25 186 TYR A C 1
ATOM 1521 O O . TYR A 1 186 ? 11.453 17.047 23.703 1 96.25 186 TYR A O 1
ATOM 1529 N N . PRO A 1 187 ? 10.445 18.984 24.109 1 95 187 PRO A N 1
ATOM 1530 C CA . PRO A 1 187 ? 10.258 18.703 25.531 1 95 187 PRO A CA 1
ATOM 1531 C C . PRO A 1 187 ? 9.414 17.469 25.781 1 95 187 PRO A C 1
ATOM 1533 O O . PRO A 1 187 ? 9.602 16.766 26.781 1 95 187 PRO A O 1
ATOM 1536 N N . GLU A 1 188 ? 8.508 17.125 24.938 1 94.69 188 GLU A N 1
ATOM 1537 C CA . GLU A 1 188 ? 7.594 16.016 25.125 1 94.69 188 GLU A CA 1
ATOM 1538 C C . GLU A 1 188 ? 8.219 14.695 24.672 1 94.69 188 GLU A C 1
ATOM 1540 O O . GLU A 1 188 ? 7.617 13.633 24.812 1 94.69 188 GLU A O 1
ATOM 1545 N N . PHE A 1 189 ? 9.398 14.773 24.125 1 96.94 189 PHE A N 1
ATOM 1546 C CA . PHE A 1 189 ? 9.969 13.609 23.469 1 96.94 189 PHE A CA 1
ATOM 1547 C C . PHE A 1 189 ? 10.195 12.477 24.469 1 96.94 189 PHE A C 1
ATOM 1549 O O . PHE A 1 189 ? 9.945 11.305 24.156 1 96.94 189 PHE A O 1
ATOM 1556 N N . GLU A 1 190 ? 10.672 12.805 25.609 1 95.88 190 GLU A N 1
ATOM 1557 C CA . GLU A 1 190 ? 10.984 11.758 26.578 1 95.88 190 GLU A CA 1
ATOM 1558 C C . GLU A 1 190 ? 9.734 10.969 26.953 1 95.88 190 GLU A C 1
ATOM 1560 O O . GLU A 1 190 ? 9.773 9.734 27.031 1 95.88 190 GLU A O 1
ATOM 1565 N N . GLN A 1 191 ? 8.664 11.617 27.203 1 95.06 191 GLN A N 1
ATOM 1566 C CA . GLN A 1 191 ? 7.406 10.93 27.469 1 95.06 191 GLN A CA 1
ATOM 1567 C C . GLN A 1 191 ? 6.973 10.086 26.281 1 95.06 191 GLN A C 1
ATOM 1569 O O . GLN A 1 191 ? 6.508 8.961 26.453 1 95.06 191 GLN A O 1
ATOM 1574 N N . TYR A 1 192 ? 7.102 10.656 25.094 1 95.81 192 TYR A N 1
ATOM 1575 C CA . TYR A 1 192 ? 6.77 9.938 23.875 1 95.81 192 TYR A CA 1
ATOM 1576 C C . TYR A 1 192 ? 7.617 8.68 23.719 1 95.81 192 TYR A C 1
ATOM 1578 O O . TYR A 1 192 ? 7.102 7.613 23.375 1 95.81 192 TYR A O 1
ATOM 1586 N N . ARG A 1 193 ? 8.859 8.82 24.016 1 96 193 ARG A N 1
ATOM 1587 C CA . ARG A 1 193 ? 9.797 7.703 23.922 1 96 193 ARG A CA 1
ATOM 1588 C C . ARG A 1 193 ? 9.422 6.586 24.891 1 96 193 ARG A C 1
ATOM 1590 O O . ARG A 1 193 ? 9.539 5.402 24.562 1 96 193 ARG A O 1
ATOM 1597 N N . GLN A 1 194 ? 8.914 6.902 26 1 94.31 194 GLN A N 1
ATOM 1598 C CA . GLN A 1 194 ? 8.531 5.926 27.016 1 94.31 194 GLN A CA 1
ATOM 1599 C C . GLN A 1 194 ? 7.27 5.168 26.609 1 94.31 194 GLN A C 1
ATOM 1601 O O . GLN A 1 194 ? 7.078 4.016 27 1 94.31 194 GLN A O 1
ATOM 1606 N N . ASN A 1 195 ? 6.5 5.797 25.766 1 94.62 195 ASN A N 1
ATOM 1607 C CA . ASN A 1 195 ? 5.215 5.203 25.406 1 94.62 195 ASN A CA 1
ATOM 1608 C C . ASN A 1 195 ? 5.242 4.625 23.984 1 94.62 195 ASN A C 1
ATOM 1610 O O . ASN A 1 195 ? 4.203 4.223 23.453 1 94.62 195 ASN A O 1
ATOM 1614 N N . SER A 1 196 ? 6.359 4.703 23.391 1 96.38 196 SER A N 1
ATOM 1615 C CA . SER A 1 196 ? 6.473 4.199 22.031 1 96.38 196 SER A CA 1
ATOM 1616 C C . SER A 1 196 ? 7.766 3.414 21.844 1 96.38 196 SER A C 1
ATOM 1618 O O . SER A 1 196 ? 8.75 3.646 22.547 1 96.38 196 SER A O 1
ATOM 1620 N N . GLY A 1 197 ? 7.727 2.498 21 1 97.06 197 GLY A N 1
ATOM 1621 C CA . GLY A 1 197 ? 8.938 1.774 20.641 1 97.06 197 GLY A CA 1
ATOM 1622 C C . GLY A 1 197 ? 9.719 2.432 19.516 1 97.06 197 GLY A C 1
ATOM 1623 O O . GLY A 1 197 ? 9.188 3.293 18.812 1 97.06 197 GLY A O 1
ATOM 1624 N N . LEU A 1 198 ? 10.992 2.004 19.453 1 97 198 LEU A N 1
ATOM 1625 C CA . LEU A 1 198 ? 11.805 2.529 18.359 1 97 198 LEU A CA 1
ATOM 1626 C C . LEU A 1 198 ? 11.242 2.096 17 1 97 198 LEU A C 1
ATOM 1628 O O . LEU A 1 198 ? 10.953 2.936 16.156 1 97 198 LEU A O 1
ATOM 1632 N N . LEU A 1 199 ? 11.023 0.761 16.812 1 96.38 199 LEU A N 1
ATOM 1633 C CA . LEU A 1 199 ? 10.492 0.196 15.586 1 96.38 199 LEU A CA 1
ATOM 1634 C C . LEU A 1 199 ? 9.188 -0.546 15.852 1 96.38 199 LEU A C 1
ATOM 1636 O O . LEU A 1 199 ? 8.156 -0.249 15.234 1 96.38 199 LEU A O 1
ATOM 1640 N N . LEU A 1 200 ? 9.156 -1.463 16.812 1 94 200 LEU A N 1
ATOM 1641 C CA . LEU A 1 200 ? 7.98 -2.25 17.172 1 94 200 LEU A CA 1
ATOM 1642 C C . LEU A 1 200 ? 7.062 -1.459 18.094 1 94 200 LEU A C 1
ATOM 1644 O O . LEU A 1 200 ? 7.527 -0.804 19.031 1 94 200 LEU A O 1
ATOM 1648 N N . PRO A 1 201 ? 5.809 -1.498 17.766 1 92.69 201 PRO A N 1
ATOM 1649 C CA . PRO A 1 201 ? 4.879 -0.758 18.625 1 92.69 201 PRO A CA 1
ATOM 1650 C C . PRO A 1 201 ? 4.875 -1.26 20.062 1 92.69 201 PRO A C 1
ATOM 1652 O O . PRO A 1 201 ? 4.973 -2.467 20.312 1 92.69 201 PRO A O 1
ATOM 1655 N N . LYS A 1 202 ? 4.852 -0.375 20.953 1 88.56 202 LYS A N 1
ATOM 1656 C CA . LYS A 1 202 ? 4.727 -0.727 22.375 1 88.56 202 LYS A CA 1
ATOM 1657 C C . LYS A 1 202 ? 3.279 -1.057 22.719 1 88.56 202 LYS A C 1
ATOM 1659 O O . LYS A 1 202 ? 2.379 -0.247 22.5 1 88.56 202 LYS A O 1
ATOM 1664 N N . LEU A 1 203 ? 2.943 -2.279 23.047 1 79.94 203 LEU A N 1
ATOM 1665 C CA . LEU A 1 203 ? 1.588 -2.746 23.312 1 79.94 203 LEU A CA 1
ATOM 1666 C C . LEU A 1 203 ? 1.126 -2.311 24.703 1 79.94 203 LEU A C 1
ATOM 1668 O O . LEU A 1 203 ? -0.075 -2.178 24.938 1 79.94 203 LEU A O 1
ATOM 1672 N N . TRP A 1 204 ? 2.086 -2.197 25.641 1 67.06 204 TRP A N 1
ATOM 1673 C CA . TRP A 1 204 ? 1.738 -1.934 27.031 1 67.06 204 TRP A CA 1
ATOM 1674 C C . TRP A 1 204 ? 2.26 -0.571 27.469 1 67.06 204 TRP A C 1
ATOM 1676 O O . TRP A 1 204 ? 3.355 -0.162 27.078 1 67.06 204 TRP A O 1
ATOM 1686 N N . GLY A 1 205 ? 1.383 0.467 27.297 1 57.41 205 GLY A N 1
ATOM 1687 C CA . GLY A 1 205 ? 1.646 1.8 27.828 1 57.41 205 GLY A CA 1
ATOM 1688 C C . GLY A 1 205 ? 0.459 2.736 27.688 1 57.41 205 GLY A C 1
ATOM 1689 O O . GLY A 1 205 ? -0.525 2.41 27.031 1 57.41 205 GLY A O 1
ATOM 1690 N N . LYS A 1 206 ? 0.386 3.705 28.531 1 52.38 206 LYS A N 1
ATOM 1691 C CA . LYS A 1 206 ? -0.704 4.676 28.562 1 52.38 206 LYS A CA 1
ATOM 1692 C C . LYS A 1 206 ? -0.757 5.488 27.281 1 52.38 206 LYS A C 1
ATOM 1694 O O . LYS A 1 206 ? 0.273 5.957 26.781 1 52.38 206 LYS A O 1
ATOM 1699 N N . ILE A 1 207 ? -1.671 5.098 26.359 1 52.16 207 ILE A N 1
ATOM 1700 C CA . ILE A 1 207 ? -1.865 5.996 25.219 1 52.16 207 ILE A CA 1
ATOM 1701 C C . ILE A 1 207 ? -1.955 7.438 25.719 1 52.16 207 ILE A C 1
ATOM 1703 O O . ILE A 1 207 ? -2.715 7.738 26.641 1 52.16 207 ILE A O 1
ATOM 1707 N N . PRO A 1 208 ? -1.091 8.266 25.422 1 47.12 208 PRO A N 1
ATOM 1708 C CA . PRO A 1 208 ? -1.256 9.633 25.906 1 47.12 208 PRO A CA 1
ATOM 1709 C C . PRO A 1 208 ? -2.637 10.211 25.594 1 47.12 208 PRO A C 1
ATOM 1711 O O . PRO A 1 208 ? -3.244 9.859 24.578 1 47.12 208 PRO A O 1
ATOM 1714 N N . ASP A 1 209 ? -3.441 10.625 26.578 1 38.5 209 ASP A N 1
ATOM 1715 C CA . ASP A 1 209 ? -4.723 11.305 26.406 1 38.5 209 ASP A CA 1
ATOM 1716 C C . ASP A 1 209 ? -4.633 12.383 25.328 1 38.5 209 ASP A C 1
ATOM 1718 O O . ASP A 1 209 ? -3.668 13.148 25.297 1 38.5 209 ASP A O 1
ATOM 1722 N N . SER A 1 210 ? -5.074 12.156 24.094 1 41 210 SER A N 1
ATOM 1723 C CA . SER A 1 210 ? -5.25 13.281 23.188 1 41 210 SER A CA 1
ATOM 1724 C C . SER A 1 210 ? -5.734 14.523 23.922 1 41 210 SER A C 1
ATOM 1726 O O . SER A 1 210 ? -6.895 14.594 24.328 1 41 210 SER A O 1
ATOM 1728 N N . ASN A 1 211 ? -5.141 15.039 24.922 1 33.22 211 ASN A N 1
ATOM 1729 C CA . ASN A 1 211 ? -5.629 16.281 25.531 1 33.22 211 ASN A CA 1
ATOM 1730 C C . ASN A 1 211 ? -5.93 17.328 24.469 1 33.22 211 ASN A C 1
ATOM 1732 O O . ASN A 1 211 ? -5.02 17.812 23.781 1 33.22 211 ASN A O 1
ATOM 1736 N N . PRO A 1 212 ? -7.211 17.328 23.844 1 38.28 212 PRO A N 1
ATOM 1737 C CA . PRO A 1 212 ? -7.621 18.516 23.094 1 38.28 212 PRO A CA 1
ATOM 1738 C C . PRO A 1 212 ? -7.344 19.812 23.844 1 38.28 212 PRO A C 1
ATOM 1740 O O . PRO A 1 212 ? -8.07 20.156 24.781 1 38.28 212 PRO A O 1
ATOM 1743 N N . SER A 1 213 ? -6.312 20.031 24.594 1 34.16 213 SER A N 1
ATOM 1744 C CA . SER A 1 213 ? -6.219 21.203 25.438 1 34.16 213 SER A CA 1
ATOM 1745 C C . SER A 1 213 ? -6.648 22.469 24.703 1 34.16 213 SER A C 1
ATOM 1747 O O . SER A 1 213 ? -7.457 23.25 25.203 1 34.16 213 SER A O 1
ATOM 1749 N N . ALA A 1 214 ? -5.711 23.297 24.031 1 37.91 214 ALA A N 1
ATOM 1750 C CA . ALA A 1 214 ? -5.609 24.75 24.141 1 37.91 214 ALA A CA 1
ATOM 1751 C C . ALA A 1 214 ? -6.566 25.438 23.172 1 37.91 214 ALA A C 1
ATOM 1753 O O . ALA A 1 214 ? -6.133 26.031 22.188 1 37.91 214 ALA A O 1
ATOM 1754 N N . ILE A 1 215 ? -7.598 24.828 22.484 1 37.62 215 ILE A N 1
ATOM 1755 C CA . ILE A 1 215 ? -8.352 25.859 21.781 1 37.62 215 ILE A CA 1
ATOM 1756 C C . ILE A 1 215 ? -9.047 26.766 22.797 1 37.62 215 ILE A C 1
ATOM 1758 O O . ILE A 1 215 ? -9.914 26.312 23.547 1 37.62 215 ILE A O 1
ATOM 1762 N N . ALA A 1 216 ? -8.383 27.906 23.297 1 38.53 216 ALA A N 1
ATOM 1763 C CA . ALA A 1 216 ? -8.898 29.016 24.078 1 38.53 216 ALA A CA 1
ATOM 1764 C C . ALA A 1 216 ? -10.227 29.516 23.516 1 38.53 216 ALA A C 1
ATOM 1766 O O . ALA A 1 216 ? -10.359 29.719 22.312 1 38.53 216 ALA A O 1
ATOM 1767 N N . PRO A 1 217 ? -11.32 29.359 24.141 1 35.75 217 PRO A N 1
ATOM 1768 C CA . PRO A 1 217 ? -12.602 29.953 23.75 1 35.75 217 PRO A CA 1
ATOM 1769 C C . PRO A 1 217 ? -12.492 31.453 23.484 1 35.75 217 PRO A C 1
ATOM 1771 O O . PRO A 1 217 ? -11.797 32.156 24.203 1 35.75 217 PRO A O 1
ATOM 1774 N N . ASN A 1 218 ? -12.281 31.938 22.25 1 31.47 218 ASN A N 1
ATOM 1775 C CA . ASN A 1 218 ? -12.461 33.375 22.016 1 31.47 218 ASN A CA 1
ATOM 1776 C C . ASN A 1 218 ? -13.703 33.906 22.719 1 31.47 218 ASN A C 1
ATOM 1778 O O . ASN A 1 218 ? -14.82 33.438 22.453 1 31.47 218 ASN A O 1
ATOM 1782 N N . ASN A 1 219 ? -13.648 34.188 24.031 1 29.36 219 ASN A N 1
ATOM 1783 C CA . ASN A 1 219 ? -14.625 35 24.75 1 29.36 219 ASN A CA 1
ATOM 1784 C C . ASN A 1 219 ? -15.078 36.219 23.922 1 29.36 219 ASN A C 1
ATOM 1786 O O . ASN A 1 219 ? -14.367 37.219 23.812 1 29.36 219 ASN A O 1
ATOM 1790 N N . ASP A 1 220 ? -15.641 36.156 22.703 1 26.64 220 ASP A N 1
ATOM 1791 C CA . ASP A 1 220 ? -16.391 37.344 22.25 1 26.64 220 ASP A CA 1
ATOM 1792 C C . ASP A 1 220 ? -17.453 37.719 23.266 1 26.64 220 ASP A C 1
ATOM 1794 O O . ASP A 1 220 ? -18.391 36.969 23.531 1 26.64 220 ASP A O 1
ATOM 1798 N N . GLY A 1 221 ? -17.094 38.25 24.469 1 22.3 221 GLY A N 1
ATOM 1799 C CA . GLY A 1 221 ? -17.906 39.344 24.984 1 22.3 221 GLY A CA 1
ATOM 1800 C C . GLY A 1 221 ? -18.125 40.438 23.984 1 22.3 221 GLY A C 1
ATOM 1801 O O . GLY A 1 221 ? -17.297 40.656 23.078 1 22.3 221 GLY A O 1
ATOM 1802 N N . MET B 1 1 ? -27.047 1.864 14.055 1 93.69 1 MET B N 1
ATOM 1803 C CA . MET B 1 1 ? -25.672 1.393 14 1 93.69 1 MET B CA 1
ATOM 1804 C C . MET B 1 1 ? -24.828 2.275 13.086 1 93.69 1 MET B C 1
ATOM 1806 O O . MET B 1 1 ? -25.375 2.986 12.234 1 93.69 1 MET B O 1
ATOM 1810 N N . LYS B 1 2 ? -23.531 2.209 13.203 1 93.38 2 LYS B N 1
ATOM 1811 C CA . LYS B 1 2 ? -22.703 2.896 12.227 1 93.38 2 LYS B CA 1
ATOM 1812 C C . LYS B 1 2 ? -22.531 2.061 10.969 1 93.38 2 LYS B C 1
ATOM 1814 O O . LYS B 1 2 ? -22.344 0.843 11.039 1 93.38 2 LYS B O 1
ATOM 1819 N N . ILE B 1 3 ? -22.578 2.678 9.812 1 93 3 ILE B N 1
ATOM 1820 C CA . ILE B 1 3 ? -22.391 1.992 8.539 1 93 3 ILE B CA 1
ATOM 1821 C C . ILE B 1 3 ? -21.047 1.271 8.523 1 93 3 ILE B C 1
ATOM 1823 O O . ILE B 1 3 ? -20.922 0.192 7.938 1 93 3 ILE B O 1
ATOM 1827 N N . LYS B 1 4 ? -20.078 1.822 9.172 1 94.44 4 LYS B N 1
ATOM 1828 C CA . LYS B 1 4 ? -18.734 1.271 9.203 1 94.44 4 LYS B CA 1
ATOM 1829 C C . LYS B 1 4 ? -18.719 -0.137 9.797 1 94.44 4 LYS B C 1
ATOM 1831 O O . LYS B 1 4 ? -17.906 -0.976 9.406 1 94.44 4 LYS B O 1
ATOM 1836 N N . GLN B 1 5 ?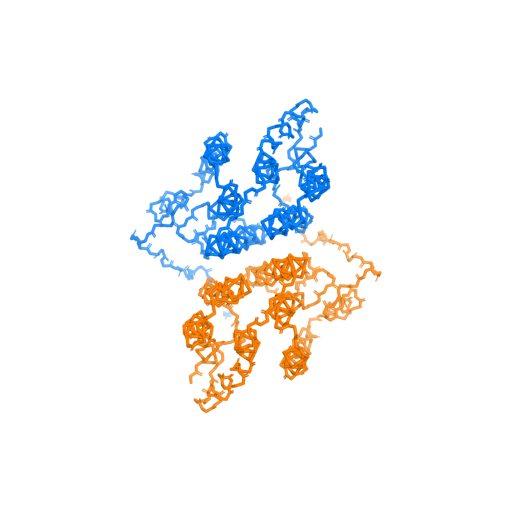 -19.594 -0.45 10.648 1 95.81 5 GLN B N 1
ATOM 1837 C CA . GLN B 1 5 ? -19.641 -1.762 11.289 1 95.81 5 GLN B CA 1
ATOM 1838 C C . GLN B 1 5 ? -19.969 -2.855 10.273 1 95.81 5 GLN B C 1
ATOM 1840 O O . GLN B 1 5 ? -19.375 -3.936 10.305 1 95.81 5 GLN B O 1
ATOM 1845 N N . ALA B 1 6 ? -20.906 -2.559 9.414 1 96.12 6 ALA B N 1
ATOM 1846 C CA . ALA B 1 6 ? -21.266 -3.506 8.359 1 96.12 6 ALA B CA 1
ATOM 1847 C C . ALA B 1 6 ? -20.094 -3.709 7.398 1 96.12 6 ALA B C 1
ATOM 1849 O O . ALA B 1 6 ? -19.797 -4.84 7.008 1 96.12 6 ALA B O 1
ATOM 1850 N N . ILE B 1 7 ? -19.453 -2.66 7 1 96.94 7 ILE B N 1
ATOM 1851 C CA . ILE B 1 7 ? -18.344 -2.709 6.062 1 96.94 7 ILE B CA 1
ATOM 1852 C C . ILE B 1 7 ? -17.156 -3.449 6.699 1 96.94 7 ILE B C 1
ATOM 1854 O O . ILE B 1 7 ? -16.578 -4.352 6.09 1 96.94 7 ILE B O 1
ATOM 1858 N N . ASP B 1 8 ? -16.859 -3.137 7.969 1 97.75 8 ASP B N 1
ATOM 1859 C CA . ASP B 1 8 ? -15.742 -3.762 8.68 1 97.75 8 ASP B CA 1
ATOM 1860 C C . ASP B 1 8 ? -15.984 -5.258 8.867 1 97.75 8 ASP B C 1
ATOM 1862 O O . ASP B 1 8 ? -15.047 -6.055 8.797 1 97.75 8 ASP B O 1
ATOM 1866 N N . LEU B 1 9 ? -17.219 -5.562 9.125 1 97.62 9 LEU B N 1
ATOM 1867 C CA . LEU B 1 9 ? -17.531 -6.977 9.281 1 97.62 9 LEU B CA 1
ATOM 1868 C C . LEU B 1 9 ? -17.25 -7.742 7.992 1 97.62 9 LEU B C 1
ATOM 1870 O O . LEU B 1 9 ? -16.672 -8.828 8.023 1 97.62 9 LEU B O 1
ATOM 1874 N N . HIS B 1 10 ? -17.719 -7.223 6.883 1 98.19 10 HIS B N 1
ATOM 1875 C CA . HIS B 1 10 ? -17.438 -7.844 5.594 1 98.19 10 HIS B CA 1
ATOM 1876 C C . HIS B 1 10 ? -15.945 -8.008 5.363 1 98.19 10 HIS B C 1
ATOM 1878 O O . HIS B 1 10 ? -15.492 -9.07 4.922 1 98.19 10 HIS B O 1
ATOM 1884 N N . LYS B 1 11 ? -15.211 -6.973 5.664 1 98.25 11 LYS B N 1
ATOM 1885 C CA . LYS B 1 11 ? -13.766 -7 5.469 1 98.25 11 LYS B CA 1
ATOM 1886 C C . LYS B 1 11 ? -13.102 -8.016 6.391 1 98.25 11 LYS B C 1
ATOM 1888 O O . LYS B 1 11 ? -12.195 -8.75 5.973 1 98.25 11 LYS B O 1
ATOM 1893 N N . PHE B 1 12 ? -13.555 -8.078 7.582 1 97.44 12 PHE B N 1
ATOM 1894 C CA . PHE B 1 12 ? -13.039 -9.031 8.562 1 97.44 12 PHE B CA 1
ATOM 1895 C C . PHE B 1 12 ? -13.273 -10.461 8.102 1 97.44 12 PHE B C 1
ATOM 1897 O O . PHE B 1 12 ? -12.375 -11.305 8.203 1 97.44 12 PHE B O 1
ATOM 1904 N N . LEU B 1 13 ? -14.406 -10.734 7.543 1 98.5 13 LEU B N 1
ATOM 1905 C CA . LEU B 1 13 ? -14.82 -12.094 7.199 1 98.5 13 LEU B CA 1
ATOM 1906 C C . LEU B 1 13 ? -14.18 -12.539 5.891 1 98.5 13 LEU B C 1
ATOM 1908 O O . LEU B 1 13 ? -14.156 -13.734 5.578 1 98.5 13 LEU B O 1
ATOM 1912 N N . THR B 1 14 ? -13.688 -11.625 5.098 1 98.75 14 THR B N 1
ATOM 1913 C CA . THR B 1 14 ? -13.25 -11.922 3.738 1 98.75 14 THR B CA 1
ATOM 1914 C C . THR B 1 14 ? -12.141 -12.977 3.742 1 98.75 14 THR B C 1
ATOM 1916 O O . THR B 1 14 ? -12.195 -13.945 2.979 1 98.75 14 THR B O 1
ATOM 1919 N N . PHE B 1 15 ? -11.164 -12.812 4.648 1 98.69 15 PHE B N 1
ATOM 1920 C CA . PHE B 1 15 ? -10.094 -13.797 4.738 1 98.69 15 PHE B CA 1
ATOM 1921 C C . PHE B 1 15 ? -10.656 -15.18 5.023 1 98.69 15 PHE B C 1
ATOM 1923 O O . PHE B 1 15 ? -10.289 -16.156 4.367 1 98.69 15 PHE B O 1
ATOM 1930 N N . LEU B 1 16 ? -11.57 -15.281 5.941 1 98.75 16 LEU B N 1
ATOM 1931 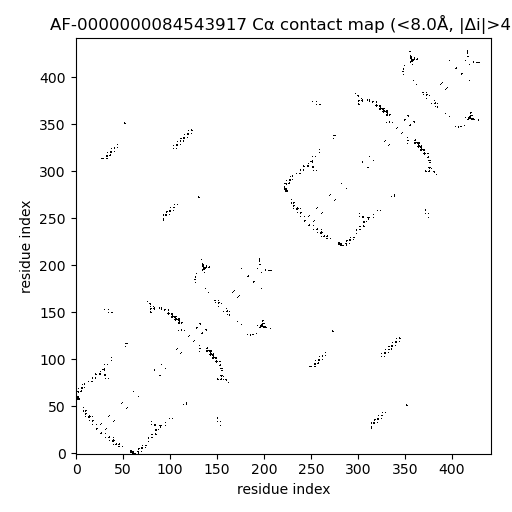C CA . LEU B 1 16 ? -12.164 -16.547 6.363 1 98.75 16 LEU B CA 1
ATOM 1932 C C . LEU B 1 16 ? -13.016 -17.141 5.246 1 98.75 16 LEU B C 1
ATOM 1934 O O . LEU B 1 16 ? -13.016 -18.359 5.055 1 98.75 16 LEU B O 1
ATOM 1938 N N . VAL B 1 17 ? -13.742 -16.312 4.539 1 98.81 17 VAL B N 1
ATOM 1939 C CA . VAL B 1 17 ? -14.602 -16.781 3.457 1 98.81 17 VAL B CA 1
ATOM 1940 C C . VAL B 1 17 ? -13.75 -17.391 2.342 1 98.81 17 VAL B C 1
ATOM 1942 O O . VAL B 1 17 ? -14.047 -18.484 1.849 1 98.81 17 VAL B O 1
ATOM 1945 N N . VAL B 1 18 ? -12.664 -16.719 1.935 1 98.88 18 VAL B N 1
ATOM 1946 C CA . VAL B 1 18 ? -11.812 -17.219 0.866 1 98.88 18 VAL B CA 1
ATOM 1947 C C . VAL B 1 18 ? -11.148 -18.531 1.31 1 98.88 18 VAL B C 1
ATOM 1949 O O . VAL B 1 18 ? -11.133 -19.5 0.561 1 98.88 18 VAL B O 1
ATOM 1952 N N . LEU B 1 19 ? -10.625 -18.547 2.531 1 98.75 19 LEU B N 1
ATOM 1953 C CA . LEU B 1 19 ? -10.023 -19.766 3.064 1 98.75 19 LEU B CA 1
ATOM 1954 C C . LEU B 1 19 ? -11.047 -20.891 3.139 1 98.75 19 LEU B C 1
ATOM 1956 O O . LEU B 1 19 ? -10.742 -22.031 2.814 1 98.75 19 LEU B O 1
ATOM 1960 N N . GLY B 1 20 ? -12.242 -20.547 3.602 1 98.88 20 GLY B N 1
ATOM 1961 C CA . GLY B 1 20 ? -13.328 -21.531 3.641 1 98.88 20 GLY B CA 1
ATOM 1962 C C . GLY B 1 20 ? -13.656 -22.109 2.279 1 98.88 20 GLY B C 1
ATOM 1963 O O . GLY B 1 20 ? -13.914 -23.312 2.16 1 98.88 20 GLY B O 1
ATOM 1964 N N . LEU B 1 21 ? -13.688 -21.297 1.249 1 98.94 21 LEU B N 1
ATOM 1965 C CA . LEU B 1 21 ? -13.906 -21.766 -0.112 1 98.94 21 LEU B CA 1
ATOM 1966 C C . LEU B 1 21 ? -12.805 -22.734 -0.533 1 98.94 21 LEU B C 1
ATOM 1968 O O . LEU B 1 21 ? -13.078 -23.75 -1.171 1 98.94 21 LEU B O 1
ATOM 1972 N N . MET B 1 22 ? -11.555 -22.406 -0.22 1 98.88 22 MET B N 1
ATOM 1973 C CA . MET B 1 22 ? -10.438 -23.281 -0.559 1 98.88 22 MET B CA 1
ATOM 1974 C C . MET B 1 22 ? -10.617 -24.656 0.057 1 98.88 22 MET B C 1
ATOM 1976 O O . MET B 1 22 ? -10.391 -25.672 -0.605 1 98.88 22 MET B O 1
ATOM 1980 N N . VAL B 1 23 ? -11.039 -24.672 1.309 1 98.81 23 VAL B N 1
ATOM 1981 C CA . VAL B 1 23 ? -11.258 -25.922 2.021 1 98.81 23 VAL B CA 1
ATOM 1982 C C . VAL B 1 23 ? -12.445 -26.672 1.415 1 98.81 23 VAL B C 1
ATOM 1984 O O . VAL B 1 23 ? -12.352 -27.859 1.104 1 98.81 23 VAL B O 1
ATOM 1987 N N . ALA B 1 24 ? -13.531 -25.984 1.202 1 98.81 24 ALA B N 1
ATOM 1988 C CA . ALA B 1 24 ? -14.766 -26.594 0.722 1 98.81 24 ALA B CA 1
ATOM 1989 C C . ALA B 1 24 ? -14.57 -27.219 -0.65 1 98.81 24 ALA B C 1
ATOM 1991 O O . ALA B 1 24 ? -15.148 -28.281 -0.941 1 98.81 24 ALA B O 1
ATOM 1992 N N . TYR B 1 25 ? -13.773 -26.594 -1.455 1 98.81 25 TYR B N 1
ATOM 1993 C CA . TYR B 1 25 ? -13.602 -27.078 -2.818 1 98.81 25 TYR B CA 1
ATOM 1994 C C . TYR B 1 25 ? -12.25 -27.766 -2.986 1 98.81 25 TYR B C 1
ATOM 1996 O O . TYR B 1 25 ? -11.859 -28.109 -4.102 1 98.81 25 TYR B O 1
ATOM 2004 N N . ASN B 1 26 ? -11.422 -27.859 -1.872 1 98.69 26 ASN B N 1
ATOM 2005 C CA . ASN B 1 26 ? -10.125 -28.516 -1.861 1 98.69 26 ASN B CA 1
ATOM 2006 C C . ASN B 1 26 ? -9.211 -27.984 -2.959 1 98.69 26 ASN B C 1
ATOM 2008 O O . ASN B 1 26 ? -8.672 -28.75 -3.756 1 98.69 26 ASN B O 1
ATOM 2012 N N . ASN B 1 27 ? -9.203 -26.75 -3.131 1 98.75 27 ASN B N 1
ATOM 2013 C CA . ASN B 1 27 ? -8.359 -26.062 -4.113 1 98.75 27 ASN B CA 1
ATOM 2014 C C . ASN B 1 27 ? -7.289 -25.219 -3.439 1 98.75 27 ASN B C 1
ATOM 2016 O O . ASN B 1 27 ? -7.57 -24.109 -2.979 1 98.75 27 ASN B O 1
ATOM 2020 N N . PHE B 1 28 ? -6.059 -25.719 -3.371 1 98.69 28 PHE B N 1
ATOM 2021 C CA . PHE B 1 28 ? -4.922 -25.031 -2.766 1 98.69 28 PHE B CA 1
ATOM 2022 C C . PHE B 1 28 ? -3.838 -24.766 -3.803 1 98.69 28 PHE B C 1
ATOM 2024 O O . PHE B 1 28 ? -2.646 -24.797 -3.488 1 98.69 28 PHE B O 1
ATOM 2031 N N . THR B 1 29 ? -4.312 -24.609 -5.016 1 98.38 29 THR B N 1
ATOM 2032 C CA . THR B 1 29 ? -3.396 -24.219 -6.086 1 98.38 29 THR B CA 1
ATOM 2033 C C . THR B 1 29 ? -3.006 -22.75 -5.961 1 98.38 29 THR B C 1
ATOM 2035 O O . THR B 1 29 ? -3.482 -22.047 -5.07 1 98.38 29 THR B O 1
ATOM 2038 N N . ILE B 1 30 ? -2.182 -22.281 -6.816 1 98.69 30 ILE B N 1
ATOM 2039 C CA . ILE B 1 30 ? -1.548 -20.969 -6.691 1 98.69 30 ILE B CA 1
ATOM 2040 C C . ILE B 1 30 ? -2.604 -19.875 -6.801 1 98.69 30 ILE B C 1
ATOM 2042 O O . ILE B 1 30 ? -2.535 -18.859 -6.098 1 98.69 30 ILE B O 1
ATOM 2046 N N . GLY B 1 31 ? -3.619 -19.984 -7.633 1 98.75 31 GLY B N 1
ATOM 2047 C CA . GLY B 1 31 ? -4.648 -18.969 -7.82 1 98.75 31 GLY B CA 1
ATOM 2048 C C . GLY B 1 31 ? -5.336 -18.578 -6.527 1 98.75 31 GLY B C 1
ATOM 2049 O O . GLY B 1 31 ? -5.273 -17.406 -6.117 1 98.75 31 GLY B O 1
ATOM 2050 N N . PRO B 1 32 ? -5.949 -19.547 -5.844 1 98.88 32 PRO B N 1
ATOM 2051 C CA . PRO B 1 32 ? -6.621 -19.281 -4.57 1 98.88 32 PRO B CA 1
ATOM 2052 C C . PRO B 1 32 ? -5.68 -18.719 -3.51 1 98.88 32 PRO B C 1
ATOM 2054 O O . PRO B 1 32 ? -6.066 -17.828 -2.748 1 98.88 32 PRO B O 1
ATOM 2057 N N . TRP B 1 33 ? -4.492 -19.188 -3.465 1 98.88 33 TRP B N 1
ATOM 2058 C CA . TRP B 1 33 ? -3.535 -18.688 -2.488 1 98.88 33 TRP B CA 1
ATOM 2059 C C . TRP B 1 33 ? -3.225 -17.203 -2.748 1 98.88 33 TRP B C 1
ATOM 2061 O O . TRP B 1 33 ? -3.15 -16.406 -1.812 1 98.88 33 TRP B O 1
ATOM 2071 N N . VAL B 1 34 ? -3.006 -16.859 -3.994 1 98.94 34 VAL B N 1
ATOM 2072 C CA . VAL B 1 34 ? -2.736 -15.469 -4.348 1 98.94 34 VAL B CA 1
ATOM 2073 C C . VAL B 1 34 ? -3.965 -14.609 -4.051 1 98.94 34 VAL B C 1
ATOM 2075 O O . VAL B 1 34 ? -3.846 -13.516 -3.496 1 98.94 34 VAL B O 1
ATOM 2078 N N . TYR B 1 35 ? -5.137 -15.117 -4.414 1 98.94 35 TYR B N 1
ATOM 2079 C CA . TYR B 1 35 ? -6.367 -14.383 -4.148 1 98.94 35 TYR B CA 1
ATOM 2080 C C . TYR B 1 35 ? -6.551 -14.141 -2.656 1 98.94 35 TYR B C 1
ATOM 2082 O O . TYR B 1 35 ? -6.922 -13.047 -2.236 1 98.94 35 TYR B O 1
ATOM 2090 N N . LEU B 1 36 ? -6.309 -15.156 -1.854 1 98.94 36 LEU B N 1
ATOM 2091 C CA . LEU B 1 36 ? -6.391 -15.039 -0.401 1 98.94 36 LEU B CA 1
ATOM 2092 C C . LEU B 1 36 ? -5.457 -13.945 0.109 1 98.94 36 LEU B C 1
ATOM 2094 O O . LEU B 1 36 ? -5.848 -13.133 0.95 1 98.94 36 LEU B O 1
ATOM 2098 N N . ALA B 1 37 ? -4.273 -13.938 -0.393 1 98.94 37 ALA B N 1
ATOM 2099 C CA . ALA B 1 37 ? -3.303 -12.93 0.025 1 98.94 37 ALA B CA 1
ATOM 2100 C C . ALA B 1 37 ? -3.781 -11.523 -0.337 1 98.94 37 ALA B C 1
ATOM 2102 O O . ALA B 1 37 ? -3.742 -10.617 0.495 1 98.94 37 ALA B O 1
ATOM 2103 N N . LEU B 1 38 ? -4.25 -11.375 -1.575 1 98.94 38 LEU B N 1
ATOM 2104 C CA . LEU B 1 38 ? -4.629 -10.047 -2.047 1 98.94 38 LEU B CA 1
ATOM 2105 C C . LEU B 1 38 ? -5.891 -9.562 -1.344 1 98.94 38 LEU B C 1
ATOM 2107 O O . LEU B 1 38 ? -5.863 -8.547 -0.639 1 98.94 38 LEU B O 1
ATOM 2111 N N . HIS B 1 39 ? -6.949 -10.281 -1.413 1 98.94 39 HIS B N 1
ATOM 2112 C CA . HIS B 1 39 ? -8.234 -9.828 -0.899 1 98.94 39 HIS B CA 1
ATOM 2113 C C . HIS B 1 39 ? -8.312 -9.984 0.615 1 98.94 39 HIS B C 1
ATOM 2115 O O . HIS B 1 39 ? -8.891 -9.141 1.304 1 98.94 39 HIS B O 1
ATOM 2121 N N . GLY B 1 40 ? -7.77 -11.078 1.121 1 98.81 40 GLY B N 1
ATOM 2122 C CA . GLY B 1 40 ? -7.727 -11.242 2.566 1 98.81 40 GLY B CA 1
ATOM 2123 C C . GLY B 1 40 ? -6.934 -10.156 3.268 1 98.81 40 GLY B C 1
ATOM 2124 O O . GLY B 1 40 ? -7.391 -9.594 4.266 1 98.81 40 GLY B O 1
ATOM 2125 N N . THR B 1 41 ? -5.75 -9.836 2.752 1 98.88 41 THR B N 1
ATOM 2126 C CA . THR B 1 41 ? -4.926 -8.789 3.344 1 98.88 41 THR B CA 1
ATOM 2127 C C . THR B 1 41 ? -5.594 -7.426 3.193 1 98.88 41 THR B C 1
ATOM 2129 O O . THR B 1 41 ? -5.543 -6.598 4.105 1 98.88 41 THR B O 1
ATOM 2132 N N . TYR B 1 42 ? -6.219 -7.23 2.031 1 98.88 42 TYR B N 1
ATOM 2133 C CA . TYR B 1 42 ? -6.953 -5.984 1.853 1 98.88 42 TYR B CA 1
ATOM 2134 C C . TYR B 1 42 ? -7.969 -5.785 2.973 1 98.88 42 TYR B C 1
ATOM 2136 O O . TYR B 1 42 ? -8.125 -4.676 3.488 1 98.88 42 TYR B O 1
ATOM 2144 N N . GLY B 1 43 ? -8.688 -6.812 3.293 1 98.62 43 GLY B N 1
ATOM 2145 C CA . GLY B 1 43 ? -9.633 -6.723 4.398 1 98.62 43 GLY B CA 1
ATOM 2146 C C . GLY B 1 43 ? -8.984 -6.277 5.695 1 98.62 43 GLY B C 1
ATOM 2147 O O . GLY B 1 43 ? -9.516 -5.418 6.398 1 98.62 43 GLY B O 1
ATOM 2148 N N . ILE B 1 44 ? -7.871 -6.781 6.012 1 98.5 44 ILE B N 1
ATOM 2149 C CA . ILE B 1 44 ? -7.156 -6.453 7.242 1 98.5 44 ILE B CA 1
ATOM 2150 C C . ILE B 1 44 ? -6.656 -5.012 7.176 1 98.5 44 ILE B C 1
ATOM 2152 O O . ILE B 1 44 ? -6.754 -4.27 8.156 1 98.5 44 ILE B O 1
ATOM 2156 N N . LEU B 1 45 ? -6.121 -4.609 6.031 1 98.81 45 LEU B N 1
ATOM 2157 C CA . LEU B 1 45 ? -5.645 -3.24 5.863 1 98.81 45 LEU B CA 1
ATOM 2158 C C . LEU B 1 45 ? -6.785 -2.242 6.02 1 98.81 45 LEU B C 1
ATOM 2160 O O . LEU B 1 45 ? -6.598 -1.162 6.586 1 98.81 45 LEU B O 1
ATOM 2164 N N . TRP B 1 46 ? -7.949 -2.6 5.492 1 98.44 46 TRP B N 1
ATOM 2165 C CA . TRP B 1 46 ? -9.125 -1.75 5.656 1 98.44 46 TRP B CA 1
ATOM 2166 C C . TRP B 1 46 ? -9.453 -1.553 7.129 1 98.44 46 TRP B C 1
ATOM 2168 O O . TRP B 1 46 ? -9.742 -0.434 7.566 1 98.44 46 TRP B O 1
ATOM 2178 N N . LEU B 1 47 ? -9.391 -2.584 7.898 1 98.06 47 LEU B N 1
ATOM 2179 C CA . LEU B 1 47 ? -9.688 -2.508 9.32 1 98.06 47 LEU B CA 1
ATOM 2180 C C . LEU B 1 47 ? -8.672 -1.639 10.047 1 98.06 47 LEU B C 1
ATOM 2182 O O . LEU B 1 47 ? -9.023 -0.861 10.938 1 98.06 47 LEU B O 1
ATOM 2186 N N . LEU B 1 48 ? -7.402 -1.767 9.656 1 98.06 48 LEU B N 1
ATOM 2187 C CA . LEU B 1 48 ? -6.355 -0.936 10.242 1 98.06 48 LEU B CA 1
ATOM 2188 C C . LEU B 1 48 ? -6.582 0.537 9.914 1 98.06 48 LEU B C 1
ATOM 2190 O O . LEU B 1 48 ? -6.477 1.395 10.797 1 98.06 48 LEU B O 1
ATOM 2194 N N . LYS B 1 49 ? -6.91 0.78 8.703 1 98.06 49 LYS B N 1
ATOM 2195 C CA . LYS B 1 49 ? -7.207 2.156 8.32 1 98.06 49 LYS B CA 1
ATOM 2196 C C . LYS B 1 49 ? -8.391 2.709 9.109 1 98.06 49 LYS B C 1
ATOM 2198 O O . LYS B 1 49 ? -8.344 3.844 9.586 1 98.06 49 LYS B O 1
ATOM 2203 N N . SER B 1 50 ? -9.445 1.897 9.18 1 96.81 50 SER B N 1
ATOM 2204 C CA . SER B 1 50 ? -10.664 2.291 9.883 1 96.81 50 SER B CA 1
ATOM 2205 C C . SER B 1 50 ? -10.367 2.67 11.328 1 96.81 50 SER B C 1
ATOM 2207 O O . SER B 1 50 ? -11.055 3.512 11.906 1 96.81 50 SER B O 1
ATOM 2209 N N . ARG B 1 51 ? -9.312 2.154 11.852 1 95.25 51 ARG B N 1
ATOM 2210 C CA . ARG B 1 51 ? -8.93 2.426 13.234 1 95.25 51 ARG B CA 1
ATOM 2211 C C . ARG B 1 51 ? -7.961 3.602 13.312 1 95.25 51 ARG B C 1
ATOM 2213 O O . ARG B 1 51 ? -8.086 4.461 14.18 1 95.25 51 ARG B O 1
ATOM 2220 N N . ILE B 1 52 ? -7.035 3.793 12.438 1 97.44 52 ILE B N 1
ATOM 2221 C CA . ILE B 1 52 ? -5.926 4.738 12.523 1 97.44 52 ILE B CA 1
ATOM 2222 C C . ILE B 1 52 ? -6.359 6.094 11.969 1 97.44 52 ILE B C 1
ATOM 2224 O O . ILE B 1 52 ? -6.074 7.133 12.57 1 97.44 52 ILE B O 1
ATOM 2228 N N . TYR B 1 53 ? -6.988 6.094 10.867 1 97.06 53 TYR B N 1
ATOM 2229 C CA . TYR B 1 53 ? -7.473 7.324 10.25 1 97.06 53 TYR B CA 1
ATOM 2230 C C . TYR B 1 53 ? -8.789 7.09 9.516 1 97.06 53 TYR B C 1
ATOM 2232 O O . TYR B 1 53 ? -8.812 7.02 8.289 1 97.06 53 TYR B O 1
ATOM 2240 N N . PRO B 1 54 ? -9.852 7.062 10.242 1 94.75 54 PRO B N 1
ATOM 2241 C CA . PRO B 1 54 ? -11.172 6.695 9.734 1 94.75 54 PRO B CA 1
ATOM 2242 C C . PRO B 1 54 ? -11.75 7.734 8.773 1 94.75 54 PRO B C 1
ATOM 2244 O O . PRO B 1 54 ? -11.375 8.906 8.836 1 94.75 54 PRO B O 1
ATOM 2247 N N . ASP B 1 55 ? -12.586 7.199 7.906 1 91 55 ASP B N 1
ATOM 2248 C CA . ASP B 1 55 ? -13.367 8.07 7.035 1 91 55 ASP B CA 1
ATOM 2249 C C . ASP B 1 55 ? -14.625 8.57 7.742 1 91 55 ASP B C 1
ATOM 2251 O O . ASP B 1 55 ? -15.453 7.777 8.188 1 91 55 ASP B O 1
ATOM 2255 N N . LYS B 1 56 ? -14.797 9.852 7.777 1 86.62 56 LYS B N 1
ATOM 2256 C CA . LYS B 1 56 ? -15.945 10.445 8.453 1 86.62 56 LYS B CA 1
ATOM 2257 C C . LYS B 1 56 ? -17.25 9.953 7.855 1 86.62 56 LYS B C 1
ATOM 2259 O O . LYS B 1 56 ? -18.25 9.781 8.57 1 86.62 56 LYS B O 1
ATOM 2264 N N . GLN B 1 57 ? -17.25 9.711 6.594 1 84.38 57 GLN B N 1
ATOM 2265 C CA . GLN B 1 57 ? -18.453 9.305 5.883 1 84.38 57 GLN B CA 1
ATOM 2266 C C . GLN B 1 57 ? -18.984 7.969 6.402 1 84.38 57 GLN B C 1
ATOM 2268 O O . GLN B 1 57 ? -20.188 7.719 6.375 1 84.38 57 GLN B O 1
ATOM 2273 N N . TRP B 1 58 ? -18.109 7.129 6.91 1 86.12 58 TRP B N 1
ATOM 2274 C CA . TRP B 1 58 ? -18.516 5.793 7.328 1 86.12 58 TRP B CA 1
ATOM 2275 C C . TRP B 1 58 ? -18.922 5.777 8.805 1 86.12 58 TRP B C 1
ATOM 2277 O O . TRP B 1 58 ? -19.344 4.746 9.32 1 86.12 58 TRP B O 1
ATOM 2287 N N . GLU B 1 59 ? -18.844 6.887 9.445 1 87.75 59 GLU B N 1
ATOM 2288 C CA . GLU B 1 59 ? -19.219 7 10.859 1 87.75 59 GLU B CA 1
ATOM 2289 C C . GLU B 1 59 ? -20.688 7.391 11.008 1 87.75 59 GLU B C 1
ATOM 2291 O O . GLU B 1 59 ? -21.203 7.457 12.125 1 87.75 59 GLU B O 1
ATOM 2296 N N . LYS B 1 60 ? -21.359 7.531 9.938 1 89.06 60 LYS B N 1
ATOM 2297 C CA . LYS B 1 60 ? -22.766 7.922 9.945 1 89.06 60 LYS B CA 1
ATOM 2298 C C . LYS B 1 60 ? -23.641 6.828 10.562 1 89.06 60 LYS B C 1
ATOM 2300 O O . LYS B 1 60 ? -23.453 5.645 10.273 1 89.06 60 LYS B O 1
ATOM 2305 N N . GLN B 1 61 ? -24.609 7.242 11.414 1 94.31 61 GLN B N 1
ATOM 2306 C CA . GLN B 1 61 ? -25.562 6.312 12.008 1 94.31 61 GLN B CA 1
ATOM 2307 C C . GLN B 1 61 ? -26.703 6.004 11.047 1 94.31 61 GLN B C 1
ATOM 2309 O O . GLN B 1 61 ? -27.25 6.91 10.414 1 94.31 61 GLN B O 1
ATOM 2314 N N . VAL B 1 62 ? -26.953 4.703 10.938 1 93.81 62 VAL B N 1
ATOM 2315 C CA . VAL B 1 62 ? -28.031 4.262 10.055 1 93.81 62 VAL B CA 1
ATOM 2316 C C . VAL B 1 62 ? -28.844 3.182 10.758 1 93.81 62 VAL B C 1
ATOM 2318 O O . VAL B 1 62 ? -28.375 2.549 11.703 1 93.81 62 VAL B O 1
ATOM 2321 N N . PRO B 1 63 ? -30.109 3.088 10.312 1 95.5 63 PRO B N 1
ATOM 2322 C CA . PRO B 1 63 ? -30.875 1.949 10.828 1 95.5 63 PRO B CA 1
ATOM 2323 C C . PRO B 1 63 ? -30.219 0.606 10.508 1 95.5 63 PRO B C 1
ATOM 2325 O O . PRO B 1 63 ? -29.516 0.48 9.492 1 95.5 63 PRO B O 1
ATOM 2328 N N . TRP B 1 64 ? -30.469 -0.303 11.367 1 94.69 64 TRP B N 1
ATOM 2329 C CA . TRP B 1 64 ? -29.781 -1.59 11.281 1 94.69 64 TRP B CA 1
ATOM 2330 C C . TRP B 1 64 ? -30.062 -2.266 9.938 1 94.69 64 TRP B C 1
ATOM 2332 O O . TRP B 1 64 ? -29.203 -2.959 9.391 1 94.69 64 TRP B O 1
ATOM 2342 N N . TRP B 1 65 ? -31.234 -2.068 9.383 1 95.44 65 TRP B N 1
ATOM 2343 C CA . TRP B 1 65 ? -31.594 -2.738 8.141 1 95.44 65 TRP B CA 1
ATOM 2344 C C . TRP B 1 65 ? -30.781 -2.195 6.969 1 95.44 65 TRP B C 1
ATOM 2346 O O . TRP B 1 65 ? -30.5 -2.922 6.012 1 95.44 65 TRP B O 1
ATOM 2356 N N . GLN B 1 66 ? -30.375 -1.022 7.023 1 95.12 66 GLN B N 1
ATOM 2357 C CA . GLN B 1 66 ? -29.5 -0.472 6 1 95.12 66 GLN B CA 1
ATOM 2358 C C . GLN B 1 66 ? -28.094 -1.07 6.105 1 95.12 66 GLN B C 1
ATOM 2360 O O . GLN B 1 66 ? -27.438 -1.289 5.086 1 95.12 66 GLN B O 1
ATOM 2365 N N . GLY B 1 67 ? -27.625 -1.28 7.34 1 95.31 67 GLY B N 1
ATOM 2366 C CA . GLY B 1 67 ? -26.375 -1.976 7.539 1 95.31 67 GLY B CA 1
ATOM 2367 C C . GLY B 1 67 ? -26.359 -3.373 6.949 1 95.31 67 GLY B C 1
ATOM 2368 O O . GLY B 1 67 ? -25.391 -3.775 6.305 1 95.31 67 GLY B O 1
ATOM 2369 N N . VAL B 1 68 ? -27.469 -4.02 7.148 1 96.56 68 VAL B N 1
ATOM 2370 C CA . VAL B 1 68 ? -27.609 -5.359 6.59 1 96.56 68 VAL B CA 1
ATOM 2371 C C . VAL B 1 68 ? -27.609 -5.289 5.066 1 96.56 68 VAL B C 1
ATOM 2373 O O . VAL B 1 68 ? -27.016 -6.137 4.398 1 96.56 68 VAL B O 1
ATOM 2376 N N . GLY B 1 69 ? -28.312 -4.312 4.559 1 96.38 69 GLY B N 1
ATOM 2377 C CA . GLY B 1 69 ? -28.312 -4.105 3.121 1 96.38 69 GLY B CA 1
ATOM 2378 C C . GLY B 1 69 ? -26.922 -3.875 2.553 1 96.38 69 GLY B C 1
ATOM 2379 O O . GLY B 1 69 ? -26.562 -4.469 1.534 1 96.38 69 GLY B O 1
ATOM 2380 N N . VAL B 1 70 ? -26.109 -3.041 3.207 1 95.44 70 VAL B N 1
ATOM 2381 C CA . VAL B 1 70 ? -24.75 -2.754 2.771 1 95.44 70 VAL B CA 1
ATOM 2382 C C . VAL B 1 70 ? -23.906 -4.027 2.836 1 95.44 70 VAL B C 1
ATOM 2384 O O . VAL B 1 70 ? -23.188 -4.352 1.888 1 95.44 70 VAL B O 1
ATOM 2387 N N . PHE B 1 71 ? -24.016 -4.719 3.91 1 97.25 71 PHE B N 1
ATOM 2388 C CA . PHE B 1 71 ? -23.297 -5.973 4.066 1 97.25 71 PHE B CA 1
ATOM 2389 C C . PHE B 1 71 ? -23.641 -6.945 2.947 1 97.25 71 PHE B C 1
ATOM 2391 O O . PHE B 1 71 ? -22.75 -7.535 2.328 1 97.25 71 PHE B O 1
ATOM 2398 N N . THR B 1 72 ? -24.953 -7.117 2.682 1 97.31 72 THR B N 1
ATOM 2399 C CA . THR B 1 72 ? -25.422 -8.039 1.653 1 97.31 72 THR B CA 1
ATOM 2400 C C . THR B 1 72 ? -24.906 -7.621 0.279 1 97.31 72 THR B C 1
ATOM 2402 O O . THR B 1 72 ? -24.5 -8.469 -0.521 1 97.31 72 THR B O 1
ATOM 2405 N N . PHE B 1 73 ? -24.922 -6.375 0.054 1 96.88 73 PHE B N 1
ATOM 2406 C CA . PHE B 1 73 ? -24.406 -5.855 -1.211 1 96.88 73 PHE B CA 1
ATOM 2407 C C . PHE B 1 73 ? -22.922 -6.152 -1.363 1 96.88 73 PHE B C 1
ATOM 2409 O O . PHE B 1 73 ? -22.469 -6.531 -2.445 1 96.88 73 PHE B O 1
ATOM 2416 N N . LEU B 1 74 ? -22.156 -6.039 -0.299 1 97.88 74 LEU B N 1
ATOM 2417 C CA . LEU B 1 74 ? -20.703 -6.25 -0.312 1 97.88 74 LEU B CA 1
ATOM 2418 C C . LEU B 1 74 ? -20.375 -7.723 -0.536 1 97.88 74 LEU B C 1
ATOM 2420 O O . LEU B 1 74 ? -19.281 -8.055 -0.985 1 97.88 74 LEU B O 1
ATOM 2424 N N . ILE B 1 75 ? -21.328 -8.625 -0.235 1 98.5 75 ILE B N 1
ATOM 2425 C CA . ILE B 1 75 ? -21.141 -10.062 -0.421 1 98.5 75 ILE B CA 1
ATOM 2426 C C . ILE B 1 75 ? -20.922 -10.367 -1.901 1 98.5 75 ILE B C 1
ATOM 2428 O O . ILE B 1 75 ? -20.266 -11.352 -2.248 1 98.5 75 ILE B O 1
ATOM 2432 N N . LEU B 1 76 ? -21.406 -9.531 -2.75 1 98.56 76 LEU B N 1
ATOM 2433 C CA . LEU B 1 76 ? -21.25 -9.727 -4.188 1 98.56 76 LEU B CA 1
ATOM 2434 C C . LEU B 1 76 ? -19.781 -9.781 -4.57 1 98.56 76 LEU B C 1
ATOM 2436 O O . LEU B 1 76 ? -19.406 -10.438 -5.543 1 98.56 76 LEU B O 1
ATOM 2440 N N . TYR B 1 77 ? -18.875 -9.188 -3.797 1 98.38 77 TYR B N 1
ATOM 2441 C CA . TYR B 1 77 ? -17.438 -9.203 -4.09 1 98.38 77 TYR B CA 1
ATOM 2442 C C . TYR B 1 77 ? -16.859 -10.594 -3.869 1 98.38 77 TYR B C 1
ATOM 2444 O O . TYR B 1 77 ? -15.75 -10.891 -4.332 1 98.38 77 TYR B O 1
ATOM 2452 N N . TRP B 1 78 ? -17.594 -11.445 -3.143 1 98.81 78 TRP B N 1
ATOM 2453 C CA . TRP B 1 78 ? -17.094 -12.789 -2.877 1 98.81 78 TRP B CA 1
ATOM 2454 C C . TRP B 1 78 ? -17.422 -13.734 -4.027 1 98.81 78 TRP B C 1
ATOM 2456 O O . TRP B 1 78 ? -17.016 -14.898 -4.023 1 98.81 78 TRP B O 1
ATOM 2466 N N . VAL B 1 79 ? -18.109 -13.227 -5.047 1 98.88 79 VAL B N 1
ATOM 2467 C CA . VAL B 1 79 ? -18.375 -14.008 -6.254 1 98.88 79 VAL B CA 1
ATOM 2468 C C . VAL B 1 79 ? -17.062 -14.32 -6.965 1 98.88 79 VAL B C 1
ATOM 2470 O O . VAL B 1 79 ? -16.906 -15.422 -7.512 1 98.88 79 VAL B O 1
ATOM 2473 N N . ALA B 1 80 ? -16.141 -13.422 -6.941 1 98.88 80 ALA B N 1
ATOM 2474 C CA . ALA B 1 80 ? -14.867 -13.609 -7.637 1 98.88 80 ALA B CA 1
ATOM 2475 C C . ALA B 1 80 ? -14.102 -14.797 -7.059 1 98.88 80 ALA B C 1
ATOM 2477 O O . ALA B 1 80 ? -13.758 -15.727 -7.785 1 98.88 80 ALA B O 1
ATOM 2478 N N . PRO B 1 81 ? -13.875 -14.812 -5.727 1 98.88 81 PRO B N 1
ATOM 2479 C CA . PRO B 1 81 ? -13.164 -15.969 -5.195 1 98.88 81 PRO B CA 1
ATOM 2480 C C . PRO B 1 81 ? -13.977 -17.266 -5.301 1 98.88 81 PRO B C 1
ATOM 2482 O O . PRO B 1 81 ? -13.398 -18.344 -5.453 1 98.88 81 PRO B O 1
ATOM 2485 N N . PHE B 1 82 ? -15.281 -17.125 -5.254 1 98.94 82 PHE B N 1
ATOM 2486 C CA . PHE B 1 82 ? -16.109 -18.312 -5.445 1 98.94 82 PHE B CA 1
ATOM 2487 C C . PHE B 1 82 ? -15.867 -18.938 -6.82 1 98.94 82 PHE B C 1
ATOM 2489 O O . PHE B 1 82 ? -15.625 -20.141 -6.938 1 98.94 82 PHE B O 1
ATOM 2496 N N . ILE B 1 83 ? -15.875 -18.109 -7.828 1 98.88 83 ILE B N 1
ATOM 2497 C CA . ILE B 1 83 ? -15.688 -18.594 -9.195 1 98.88 83 ILE B CA 1
ATOM 2498 C C . ILE B 1 83 ? -14.281 -19.156 -9.352 1 98.88 83 ILE B C 1
ATOM 2500 O O . ILE B 1 83 ? -14.109 -20.266 -9.867 1 98.88 83 ILE B O 1
ATOM 2504 N N . LEU B 1 84 ? -13.312 -18.422 -8.938 1 98.88 84 LEU B N 1
ATOM 2505 C CA . LEU B 1 84 ? -11.922 -18.844 -9.078 1 98.88 84 LEU B CA 1
ATOM 2506 C C . LEU B 1 84 ? -11.695 -20.203 -8.422 1 98.88 84 LEU B C 1
ATOM 2508 O O . LEU B 1 84 ? -11.148 -21.109 -9.055 1 98.88 84 LEU B O 1
ATOM 2512 N N . VAL B 1 85 ? -12.156 -20.391 -7.207 1 98.88 85 VAL B N 1
ATOM 2513 C CA . VAL B 1 85 ? -11.82 -21.562 -6.402 1 98.88 85 VAL B CA 1
ATOM 2514 C C . VAL B 1 85 ? -12.664 -22.75 -6.852 1 98.88 85 VAL B C 1
ATOM 2516 O O . VAL B 1 85 ? -12.148 -23.859 -7.012 1 98.88 85 VAL B O 1
ATOM 2519 N N . SER B 1 86 ? -13.938 -22.516 -7.113 1 98.81 86 SER B N 1
ATOM 2520 C CA . SER B 1 86 ? -14.836 -23.609 -7.449 1 98.81 86 SER B CA 1
ATOM 2521 C C . SER B 1 86 ? -14.555 -24.141 -8.852 1 98.81 86 SER B C 1
ATOM 2523 O O . SER B 1 86 ? -14.773 -25.328 -9.125 1 98.81 86 SER B O 1
ATOM 2525 N N . SER B 1 87 ? -14.078 -23.312 -9.711 1 98.38 87 SER B N 1
ATOM 2526 C CA . SER B 1 87 ? -13.852 -23.719 -11.086 1 98.38 87 SER B CA 1
ATOM 2527 C C . SER B 1 87 ? -12.508 -24.422 -11.242 1 98.38 87 SER B C 1
ATOM 2529 O O . SER B 1 87 ? -12.25 -25.078 -12.258 1 98.38 87 SER B O 1
ATOM 2531 N N . HIS B 1 88 ? -11.609 -24.25 -10.281 1 97.94 88 HIS B N 1
ATOM 2532 C CA . HIS B 1 88 ? -10.25 -24.781 -10.328 1 97.94 88 HIS B CA 1
ATOM 2533 C C . HIS B 1 88 ? -9.477 -24.219 -11.523 1 97.94 88 HIS B C 1
ATOM 2535 O O . HIS B 1 88 ? -8.539 -24.859 -12.008 1 97.94 88 HIS B O 1
ATOM 2541 N N . SER B 1 89 ? -10.016 -23.016 -11.93 1 96.38 89 SER B N 1
ATOM 2542 C CA . SER B 1 89 ? -9.281 -22.328 -12.992 1 96.38 89 SER B CA 1
ATOM 2543 C C . SER B 1 89 ? -7.906 -21.875 -12.5 1 96.38 89 SER B C 1
ATOM 2545 O O . SER B 1 89 ? -7.762 -21.453 -11.359 1 96.38 89 SER B O 1
ATOM 2547 N N . GLU B 1 90 ? -6.922 -21.969 -13.391 1 96.94 90 GLU B N 1
ATOM 2548 C CA . GLU B 1 90 ? -5.559 -21.594 -13.031 1 96.94 90 GLU B CA 1
ATOM 2549 C C . GLU B 1 90 ? -5.102 -20.375 -13.828 1 96.94 90 GLU B C 1
ATOM 2551 O O . GLU B 1 90 ? -4.762 -20.484 -15.008 1 96.94 90 GLU B O 1
ATOM 2556 N N . PRO B 1 91 ? -5.055 -19.25 -13.188 1 98.38 91 PRO B N 1
ATOM 2557 C CA . PRO B 1 91 ? -4.555 -18.078 -13.898 1 98.38 91 PRO B CA 1
ATOM 2558 C C . PRO B 1 91 ? -3.096 -18.219 -14.32 1 98.38 91 PRO B C 1
ATOM 2560 O O . PRO B 1 91 ? -2.289 -18.812 -13.594 1 98.38 91 PRO B O 1
ATOM 2563 N N . ALA B 1 92 ? -2.807 -17.719 -15.523 1 98.56 92 ALA B N 1
ATOM 2564 C CA . ALA B 1 92 ? -1.433 -17.719 -16.016 1 98.56 92 ALA B CA 1
ATOM 2565 C C . ALA B 1 92 ? -0.523 -16.875 -15.133 1 98.56 92 ALA B C 1
ATOM 2567 O O . ALA B 1 92 ? -0.968 -15.898 -14.531 1 98.56 92 ALA B O 1
ATOM 2568 N N . PRO B 1 93 ? 0.724 -17.234 -15.102 1 98.62 93 PRO B N 1
ATOM 2569 C CA . PRO B 1 93 ? 1.659 -16.5 -14.25 1 98.62 93 PRO B CA 1
ATOM 2570 C C . PRO B 1 93 ? 1.689 -15.008 -14.57 1 98.62 93 PRO B C 1
ATOM 2572 O O . PRO B 1 93 ? 1.748 -14.18 -13.656 1 98.62 93 PRO B O 1
ATOM 2575 N N . ILE B 1 94 ? 1.624 -14.648 -15.82 1 98.62 94 ILE B N 1
ATOM 2576 C CA . ILE B 1 94 ? 1.695 -13.25 -16.219 1 98.62 94 ILE B CA 1
ATOM 2577 C C . ILE B 1 94 ? 0.451 -12.516 -15.719 1 98.62 94 ILE B C 1
ATOM 2579 O O . ILE B 1 94 ? 0.522 -11.336 -15.352 1 98.62 94 ILE B O 1
ATOM 2583 N N . LEU B 1 95 ? -0.7 -13.148 -15.75 1 98.88 95 LEU B N 1
ATOM 2584 C CA . LEU B 1 95 ? -1.93 -12.562 -15.234 1 98.88 95 LEU B CA 1
ATOM 2585 C C . LEU B 1 95 ? -1.831 -12.344 -13.727 1 98.88 95 LEU B C 1
ATOM 2587 O O . LEU B 1 95 ? -2.256 -11.297 -13.219 1 98.88 95 LEU B O 1
ATOM 2591 N N . ILE B 1 96 ? -1.284 -13.32 -13.047 1 98.94 96 ILE B N 1
ATOM 2592 C CA . ILE B 1 96 ? -1.078 -13.203 -11.609 1 98.94 96 ILE B CA 1
ATOM 2593 C C . ILE B 1 96 ? -0.149 -12.031 -11.312 1 98.94 96 ILE B C 1
ATOM 2595 O O . ILE B 1 96 ? -0.431 -11.211 -10.43 1 98.94 96 ILE B O 1
ATOM 2599 N N . SER B 1 97 ? 0.905 -11.945 -12.086 1 98.94 97 SER B N 1
ATOM 2600 C CA . SER B 1 97 ? 1.848 -10.844 -11.945 1 98.94 97 SER B CA 1
ATOM 2601 C C . SER B 1 97 ? 1.158 -9.5 -12.141 1 98.94 97 SER B C 1
ATOM 2603 O O . SER B 1 97 ? 1.334 -8.578 -11.336 1 98.94 97 SER B O 1
ATOM 2605 N N . ALA B 1 98 ? 0.369 -9.406 -13.141 1 98.94 98 ALA B N 1
ATOM 2606 C CA . ALA B 1 98 ? -0.35 -8.164 -13.438 1 98.94 98 ALA B CA 1
ATOM 2607 C C . ALA B 1 98 ? -1.335 -7.824 -12.328 1 98.94 98 ALA B C 1
ATOM 2609 O O . ALA B 1 98 ? -1.444 -6.664 -11.922 1 98.94 98 ALA B O 1
ATOM 2610 N N . ALA B 1 99 ? -2.051 -8.805 -11.836 1 98.94 99 ALA B N 1
ATOM 2611 C CA . ALA B 1 99 ? -3.025 -8.594 -10.773 1 98.94 99 ALA B CA 1
ATOM 2612 C C . ALA B 1 99 ? -2.348 -8.078 -9.5 1 98.94 99 ALA B C 1
ATOM 2614 O O . ALA B 1 99 ? -2.848 -7.156 -8.852 1 98.94 99 ALA B O 1
ATOM 2615 N N . ILE B 1 100 ? -1.205 -8.68 -9.172 1 99 100 ILE B N 1
ATOM 2616 C CA . ILE B 1 100 ? -0.46 -8.258 -7.992 1 99 100 ILE B CA 1
ATOM 2617 C C . ILE B 1 100 ? 0.009 -6.816 -8.164 1 99 100 ILE B C 1
ATOM 2619 O O . ILE B 1 100 ? -0.149 -5.992 -7.258 1 99 100 ILE B O 1
ATOM 2623 N N . SER B 1 101 ? 0.531 -6.488 -9.312 1 98.94 101 SER B N 1
ATOM 2624 C CA . SER B 1 101 ? 1.022 -5.137 -9.57 1 98.94 101 SER B CA 1
ATOM 2625 C C . SER B 1 101 ? -0.103 -4.113 -9.477 1 98.94 101 SER B C 1
ATOM 2627 O O . SER B 1 101 ? 0.05 -3.066 -8.844 1 98.94 101 SER B O 1
ATOM 2629 N N . ILE B 1 102 ? -1.18 -4.418 -10.102 1 98.94 102 ILE B N 1
ATOM 2630 C CA . ILE B 1 102 ? -2.33 -3.521 -10.109 1 98.94 102 ILE B CA 1
ATOM 2631 C C . ILE B 1 102 ? -2.85 -3.338 -8.688 1 98.94 102 ILE B C 1
ATOM 2633 O O . ILE B 1 102 ? -3.201 -2.227 -8.281 1 98.94 102 ILE B O 1
ATOM 2637 N N . ASN B 1 103 ? -2.879 -4.418 -7.938 1 98.94 103 ASN B N 1
ATOM 2638 C CA . ASN B 1 103 ? -3.307 -4.352 -6.543 1 98.94 103 ASN B CA 1
ATOM 2639 C C . ASN B 1 103 ? -2.393 -3.447 -5.719 1 98.94 103 ASN B C 1
ATOM 2641 O O . ASN B 1 103 ? -2.869 -2.613 -4.949 1 98.94 103 ASN B O 1
ATOM 2645 N N . LEU B 1 104 ? -1.099 -3.592 -5.906 1 98.94 104 LEU B N 1
ATOM 2646 C CA . LEU B 1 104 ? -0.12 -2.797 -5.172 1 98.94 104 LEU B CA 1
ATOM 2647 C C . LEU B 1 104 ? -0.257 -1.316 -5.512 1 98.94 104 LEU B C 1
ATOM 2649 O O . LEU B 1 104 ? -0.187 -0.464 -4.621 1 98.94 104 LEU B O 1
ATOM 2653 N N . PHE B 1 105 ? -0.472 -1.006 -6.773 1 98.88 105 PHE B N 1
ATOM 2654 C CA . PHE B 1 105 ? -0.724 0.376 -7.164 1 98.88 105 PHE B CA 1
ATOM 2655 C C . PHE B 1 105 ? -1.978 0.912 -6.48 1 98.88 105 PHE B C 1
ATOM 2657 O O . PHE B 1 105 ? -1.991 2.047 -6 1 98.88 105 PHE B O 1
ATOM 2664 N N . GLY B 1 106 ? -2.949 0.105 -6.5 1 98.94 106 GLY B N 1
ATOM 2665 C CA . GLY B 1 106 ? -4.195 0.494 -5.855 1 98.94 106 GLY B CA 1
ATOM 2666 C C . GLY B 1 106 ? -4.039 0.755 -4.367 1 98.94 106 GLY B C 1
ATOM 2667 O O . GLY B 1 106 ? -4.539 1.759 -3.855 1 98.94 106 GLY B O 1
ATOM 2668 N N . VAL B 1 107 ? -3.363 -0.141 -3.684 1 98.94 107 VAL B N 1
ATOM 2669 C CA . VAL B 1 107 ? -3.127 -0.007 -2.25 1 98.94 107 VAL B CA 1
ATOM 2670 C C . VAL B 1 107 ? -2.361 1.284 -1.971 1 98.94 107 VAL B C 1
ATOM 2672 O O . VAL B 1 107 ? -2.717 2.041 -1.064 1 98.94 107 VAL B O 1
ATOM 2675 N N . PHE B 1 108 ? -1.367 1.553 -2.746 1 98.94 108 PHE B N 1
ATOM 2676 C CA . PHE B 1 108 ? -0.562 2.758 -2.594 1 98.94 108 PHE B CA 1
ATOM 2677 C C . PHE B 1 108 ? -1.417 4.008 -2.77 1 98.94 108 PHE B C 1
ATOM 2679 O O . PHE B 1 108 ? -1.415 4.895 -1.914 1 98.94 108 PHE B O 1
ATOM 2686 N N . LEU B 1 109 ? -2.203 4.074 -3.818 1 98.81 109 LEU B N 1
ATOM 2687 C CA . LEU B 1 109 ? -2.996 5.262 -4.129 1 98.81 109 LEU B CA 1
ATOM 2688 C C . LEU B 1 109 ? -4.125 5.441 -3.119 1 98.81 109 LEU B C 1
ATOM 2690 O O . LEU B 1 109 ? -4.352 6.551 -2.633 1 98.81 109 LEU B O 1
ATOM 2694 N N . HIS B 1 110 ? -4.77 4.383 -2.773 1 98.75 110 HIS B N 1
ATOM 2695 C CA . HIS B 1 110 ? -5.934 4.434 -1.897 1 98.75 110 HIS B CA 1
ATOM 2696 C C . HIS B 1 110 ? -5.543 4.844 -0.482 1 98.75 110 HIS B C 1
ATOM 2698 O O . HIS B 1 110 ? -6.027 5.855 0.029 1 98.75 110 HIS B O 1
ATOM 2704 N N . TYR B 1 111 ? -4.625 4.195 0.057 1 98.88 111 TYR B N 1
ATOM 2705 C CA . TYR B 1 111 ? -4.348 4.371 1.477 1 98.88 111 TYR B CA 1
ATOM 2706 C C . TYR B 1 111 ? -3.49 5.609 1.712 1 98.88 111 TYR B C 1
ATOM 2708 O O . TYR B 1 111 ? -3.689 6.336 2.691 1 98.88 1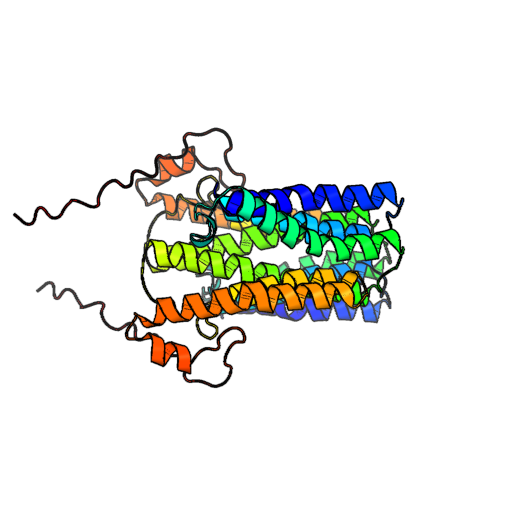11 TYR B O 1
ATOM 2716 N N . SER B 1 112 ? -2.539 5.918 0.828 1 98.88 112 SER B N 1
ATOM 2717 C CA . SER B 1 112 ? -1.683 7.086 1.017 1 98.88 112 SER B CA 1
ATOM 2718 C C . SER B 1 112 ? -2.455 8.383 0.79 1 98.88 112 SER B C 1
ATOM 2720 O O . SER B 1 112 ? -2.262 9.359 1.514 1 98.88 112 SER B O 1
ATOM 2722 N N . SER B 1 113 ? -3.322 8.367 -0.191 1 98.69 113 SER B N 1
ATOM 2723 C CA . SER B 1 113 ? -4.102 9.578 -0.429 1 98.69 113 SER B CA 1
ATOM 2724 C C . SER B 1 113 ? -5.105 9.82 0.693 1 98.69 113 SER B C 1
ATOM 2726 O O . SER B 1 113 ? -5.348 10.961 1.082 1 98.69 113 SER B O 1
ATOM 2728 N N . ASP B 1 114 ? -5.695 8.766 1.224 1 98.62 114 ASP B N 1
ATOM 2729 C CA . ASP B 1 114 ? -6.598 8.914 2.363 1 98.62 114 ASP B CA 1
ATOM 2730 C C . ASP B 1 114 ? -5.848 9.406 3.598 1 98.62 114 ASP B C 1
ATOM 2732 O O . ASP B 1 114 ? -6.398 10.148 4.41 1 98.62 114 ASP B O 1
ATOM 2736 N N . ALA B 1 115 ? -4.621 8.945 3.75 1 98.69 115 ALA B N 1
ATOM 2737 C CA . ALA B 1 115 ? -3.807 9.453 4.852 1 98.69 115 ALA B CA 1
ATOM 2738 C C . ALA B 1 115 ? -3.529 10.945 4.688 1 98.69 115 ALA B C 1
ATOM 2740 O O . ALA B 1 115 ? -3.648 11.711 5.645 1 98.69 115 ALA B O 1
ATOM 2741 N N . GLN B 1 116 ? -3.16 11.352 3.459 1 98.62 116 GLN B N 1
ATOM 2742 C CA . GLN B 1 116 ? -2.988 12.781 3.215 1 98.62 116 GLN B CA 1
ATOM 2743 C C . GLN B 1 116 ? -4.25 13.555 3.58 1 98.62 116 GLN B C 1
ATOM 2745 O O . GLN B 1 116 ? -4.184 14.57 4.273 1 98.62 116 GLN B O 1
ATOM 2750 N N . LYS B 1 117 ? -5.336 13.062 3.074 1 98.25 117 LYS B N 1
ATOM 2751 C CA . LYS B 1 117 ? -6.605 13.758 3.285 1 98.25 117 LYS B CA 1
ATOM 2752 C C . LYS B 1 117 ? -6.914 13.891 4.773 1 98.25 117 LYS B C 1
ATOM 2754 O O . LYS B 1 117 ? -7.219 14.984 5.25 1 98.25 117 LYS B O 1
ATOM 2759 N N . TYR B 1 118 ? -6.793 12.844 5.512 1 98.19 118 TYR B N 1
ATOM 2760 C CA . TYR B 1 118 ? -7.148 12.805 6.926 1 98.19 118 TYR B CA 1
ATOM 2761 C C . TYR B 1 118 ? -6.266 13.75 7.73 1 98.19 118 TYR B C 1
ATOM 2763 O O . TYR B 1 118 ? -6.77 14.586 8.484 1 98.19 118 TYR B O 1
ATOM 2771 N N . TYR B 1 119 ? -5.039 13.711 7.539 1 98 119 TYR B N 1
ATOM 2772 C CA . TYR B 1 119 ? -4.125 14.438 8.414 1 98 119 TYR B CA 1
ATOM 2773 C C . TYR B 1 119 ? -3.971 15.883 7.957 1 98 119 TYR B C 1
ATOM 2775 O O . TYR B 1 119 ? -3.73 16.781 8.773 1 98 119 TYR B O 1
ATOM 2783 N N . THR B 1 120 ? -4.105 16.125 6.613 1 97.94 120 THR B N 1
ATOM 2784 C CA . THR B 1 120 ? -4.121 17.516 6.16 1 97.94 120 THR B CA 1
ATOM 2785 C C . THR B 1 120 ? -5.336 18.25 6.715 1 97.94 120 THR B C 1
ATOM 2787 O O . THR B 1 120 ? -5.207 19.328 7.285 1 97.94 120 THR B O 1
ATOM 2790 N N . LEU B 1 121 ? -6.492 17.641 6.652 1 97.12 121 LEU B N 1
ATOM 2791 C CA . LEU B 1 121 ? -7.73 18.312 7.055 1 97.12 121 LEU B CA 1
ATOM 2792 C C . LEU B 1 121 ? -7.785 18.484 8.57 1 97.12 121 LEU B C 1
ATOM 2794 O O . LEU B 1 121 ? -8.453 19.391 9.062 1 97.12 121 LEU B O 1
ATOM 2798 N N . LYS B 1 122 ? -7.102 17.641 9.25 1 96.06 122 LYS B N 1
ATOM 2799 C CA . LYS B 1 122 ? -7.031 17.766 10.703 1 96.06 122 LYS B CA 1
ATOM 2800 C C . LYS B 1 122 ? -6.355 19.062 11.109 1 96.06 122 LYS B C 1
ATOM 2802 O O . LYS B 1 122 ? -6.738 19.688 12.102 1 96.06 122 LYS B O 1
ATOM 2807 N N . TYR B 1 123 ? -5.441 19.562 10.273 1 96.25 123 TYR B N 1
ATOM 2808 C CA . TYR B 1 123 ? -4.637 20.703 10.703 1 96.25 123 TYR B CA 1
ATOM 2809 C C . TYR B 1 123 ? -4.855 21.906 9.781 1 96.25 123 TYR B C 1
ATOM 2811 O O . TYR B 1 123 ? -4.551 23.031 10.141 1 96.25 123 TYR B O 1
ATOM 2819 N N . LYS B 1 124 ? -5.312 21.656 8.586 1 95.62 124 LYS B N 1
ATOM 2820 C CA . LYS B 1 124 ? -5.645 22.688 7.613 1 95.62 124 LYS B CA 1
ATOM 2821 C C . LYS B 1 124 ? -6.953 22.375 6.898 1 95.62 124 LYS B C 1
ATOM 2823 O O . LYS B 1 124 ? -6.949 21.828 5.789 1 95.62 124 LYS B O 1
ATOM 2828 N N . PRO B 1 125 ? -8.039 22.75 7.559 1 94.25 125 PRO B N 1
ATOM 2829 C CA . PRO B 1 125 ? -9.32 22.531 6.895 1 94.25 125 PRO B CA 1
ATOM 2830 C C . PRO B 1 125 ? -9.445 23.281 5.57 1 94.25 125 PRO B C 1
ATOM 2832 O O . PRO B 1 125 ? -8.844 24.344 5.398 1 94.25 125 PRO B O 1
ATOM 2835 N N . GLY B 1 126 ? -10.148 22.719 4.637 1 93.75 126 GLY B N 1
ATOM 2836 C CA . GLY B 1 126 ? -10.344 23.375 3.354 1 93.75 126 GLY B CA 1
ATOM 2837 C C . GLY B 1 126 ? -10.141 22.453 2.17 1 93.75 126 GLY B C 1
ATOM 2838 O O . GLY B 1 126 ? -10.344 21.234 2.277 1 93.75 126 GLY B O 1
ATOM 2839 N N . LEU B 1 127 ? -9.805 23.062 1.1 1 95.5 127 LEU B N 1
ATOM 2840 C CA . LEU B 1 127 ? -9.633 22.359 -0.166 1 95.5 127 LEU B CA 1
ATOM 2841 C C . LEU B 1 127 ? -8.195 21.891 -0.336 1 95.5 127 LEU B C 1
ATOM 2843 O O . LEU B 1 127 ? -7.262 22.688 -0.274 1 95.5 127 LEU B O 1
ATOM 2847 N N . ILE B 1 128 ? -8.039 20.609 -0.446 1 96.75 128 ILE B N 1
ATOM 2848 C CA . ILE B 1 128 ? -6.711 20.062 -0.714 1 96.75 128 ILE B CA 1
ATOM 2849 C C . ILE B 1 128 ? -6.457 20.031 -2.221 1 96.75 128 ILE B C 1
ATOM 2851 O O . ILE B 1 128 ? -7.164 19.359 -2.967 1 96.75 128 ILE B O 1
ATOM 2855 N N . THR B 1 129 ? -5.465 20.703 -2.67 1 96.5 129 THR B N 1
ATOM 2856 C CA . THR B 1 129 ? -5.191 20.766 -4.102 1 96.5 129 THR B CA 1
ATOM 2857 C C . THR B 1 129 ? -3.74 20.406 -4.395 1 96.5 129 THR B C 1
ATOM 2859 O O . THR B 1 129 ? -3.191 20.797 -5.426 1 96.5 129 THR B O 1
ATOM 2862 N N . GLU B 1 130 ? -3.113 19.688 -3.527 1 97.12 130 GLU B N 1
ATOM 2863 C CA . GLU B 1 130 ? -1.713 19.297 -3.67 1 97.12 130 GLU B CA 1
ATOM 2864 C C . GLU B 1 130 ? -1.534 17.797 -3.508 1 97.12 130 GLU B C 1
ATOM 2866 O O . GLU B 1 130 ? -2.477 17.094 -3.139 1 97.12 130 GLU B O 1
ATOM 2871 N N . GLY B 1 131 ? -0.302 17.344 -3.805 1 97.69 131 GLY B N 1
ATOM 2872 C CA . GLY B 1 131 ? 0.016 15.938 -3.602 1 97.69 131 GLY B CA 1
ATOM 2873 C C . GLY B 1 131 ? -0.823 15.008 -4.457 1 97.69 131 GLY B C 1
ATOM 2874 O O . GLY B 1 131 ? -0.905 15.18 -5.676 1 97.69 131 GLY B O 1
ATOM 2875 N N . PHE B 1 132 ? -1.425 14.086 -3.762 1 98.31 132 PHE B N 1
ATOM 2876 C CA . PHE B 1 132 ? -2.219 13.094 -4.48 1 98.31 132 PHE B CA 1
ATOM 2877 C C . PHE B 1 132 ? -3.41 13.75 -5.168 1 98.31 132 PHE B C 1
ATOM 2879 O O . PHE B 1 132 ? -3.875 13.273 -6.203 1 98.31 132 PHE B O 1
ATOM 2886 N N . PHE B 1 133 ? -3.852 14.867 -4.637 1 97.88 133 PHE B N 1
ATOM 2887 C CA . PHE B 1 133 ? -5.098 15.477 -5.078 1 97.88 133 PHE B CA 1
ATOM 2888 C C . PHE B 1 133 ? -4.824 16.641 -6.023 1 97.88 133 PHE B C 1
ATOM 2890 O O . PHE B 1 133 ? -5.738 17.391 -6.367 1 97.88 133 PHE B O 1
ATOM 2897 N N . ALA B 1 134 ? -3.639 16.797 -6.441 1 96.81 134 ALA B N 1
ATOM 2898 C CA . ALA B 1 134 ? -3.268 17.938 -7.277 1 96.81 134 ALA B CA 1
ATOM 2899 C C . ALA B 1 134 ? -3.979 17.891 -8.625 1 96.81 134 ALA B C 1
ATOM 2901 O O . ALA B 1 134 ? -4.387 18.922 -9.164 1 96.81 134 ALA B O 1
ATOM 2902 N N . ARG B 1 135 ? -4.195 16.594 -9.141 1 96.25 135 ARG B N 1
ATOM 2903 C CA . ARG B 1 135 ? -4.723 16.5 -10.5 1 96.25 135 ARG B CA 1
ATOM 2904 C C . ARG B 1 135 ? -5.938 15.586 -10.555 1 96.25 135 ARG B C 1
ATOM 2906 O O . ARG B 1 135 ? -6.461 15.305 -11.641 1 96.25 135 ARG B O 1
ATOM 2913 N N . SER B 1 136 ? -6.297 15.062 -9.508 1 97.75 136 SER B N 1
ATOM 2914 C CA . SER B 1 136 ? -7.48 14.227 -9.359 1 97.75 136 SER B CA 1
ATOM 2915 C C . SER B 1 136 ? -8.188 14.516 -8.039 1 97.75 136 SER B C 1
ATOM 2917 O O . SER B 1 136 ? -7.555 14.57 -6.984 1 97.75 136 SER B O 1
ATOM 2919 N N . ARG B 1 137 ? -9.445 14.625 -8.148 1 97.88 137 ARG B N 1
ATOM 2920 C CA . ARG B 1 137 ? -10.195 15.023 -6.961 1 97.88 137 ARG B CA 1
ATOM 2921 C C . ARG B 1 137 ? -10.594 13.812 -6.125 1 97.88 137 ARG B C 1
ATOM 2923 O O . ARG B 1 137 ? -11.016 13.953 -4.977 1 97.88 137 ARG B O 1
ATOM 2930 N N . ASN B 1 138 ? -10.5 12.602 -6.754 1 98.31 138 ASN B N 1
ATOM 2931 C CA . ASN B 1 138 ? -10.914 11.383 -6.07 1 98.31 138 ASN B CA 1
ATOM 2932 C C . ASN B 1 138 ? -9.945 10.234 -6.34 1 98.31 138 ASN B C 1
ATOM 2934 O O . ASN B 1 138 ? -10.375 9.125 -6.676 1 98.31 138 ASN B O 1
ATOM 2938 N N . ILE B 1 139 ? -8.633 10.477 -6.203 1 98.25 139 ILE B N 1
ATOM 2939 C CA . ILE B 1 139 ? -7.59 9.508 -6.527 1 98.25 139 ILE B CA 1
ATOM 2940 C C . ILE B 1 139 ? -7.707 8.297 -5.605 1 98.25 139 ILE B C 1
ATOM 2942 O O . ILE B 1 139 ? -7.332 7.184 -5.98 1 98.25 139 ILE B O 1
ATOM 2946 N N . ASN B 1 140 ? -8.203 8.469 -4.352 1 98.19 140 ASN B N 1
ATOM 2947 C CA . ASN B 1 140 ? -8.391 7.359 -3.426 1 98.19 140 ASN B CA 1
ATOM 2948 C C . ASN B 1 140 ? -9.367 6.324 -3.979 1 98.19 140 ASN B C 1
ATOM 2950 O O . ASN B 1 140 ? -9.148 5.121 -3.838 1 98.19 140 ASN B O 1
ATOM 2954 N N . TYR B 1 141 ? -10.422 6.758 -4.672 1 98.12 141 TYR B N 1
ATOM 2955 C CA . TYR B 1 141 ? -11.359 5.844 -5.312 1 98.12 141 TYR B CA 1
ATOM 2956 C C . TYR B 1 141 ? -10.703 5.125 -6.488 1 98.12 141 TYR B C 1
ATOM 2958 O O . TYR B 1 141 ? -11.023 3.969 -6.77 1 98.12 141 TYR B O 1
ATOM 2966 N N . GLY B 1 142 ? -9.859 5.914 -7.188 1 98.38 142 GLY B N 1
ATOM 2967 C CA . GLY B 1 142 ? -9.086 5.258 -8.227 1 98.38 142 GLY B CA 1
ATOM 2968 C C . GLY B 1 142 ? -8.273 4.09 -7.715 1 98.38 142 GLY B C 1
ATOM 2969 O O . GLY B 1 142 ? -8.242 3.023 -8.336 1 98.38 142 GLY B O 1
ATOM 2970 N N . GLY B 1 143 ? -7.59 4.305 -6.586 1 98.75 143 GLY B N 1
ATOM 2971 C CA . GLY B 1 143 ? -6.859 3.219 -5.957 1 98.75 143 GLY B CA 1
ATOM 2972 C C . GLY B 1 143 ? -7.742 2.047 -5.574 1 98.75 143 GLY B C 1
ATOM 2973 O O . GLY B 1 143 ? -7.375 0.89 -5.789 1 98.75 143 GLY B O 1
ATOM 2974 N N . GLU B 1 144 ? -8.867 2.314 -5.004 1 98.44 144 GLU B N 1
ATOM 2975 C CA . GLU B 1 144 ? -9.797 1.256 -4.617 1 98.44 144 GLU B CA 1
ATOM 2976 C C . GLU B 1 144 ? -10.258 0.458 -5.828 1 98.44 144 GLU B C 1
ATOM 2978 O O . GLU B 1 144 ? -10.375 -0.767 -5.766 1 98.44 144 GLU B O 1
ATOM 2983 N N . LEU B 1 145 ? -10.578 1.131 -6.875 1 98.75 145 LEU B N 1
ATOM 2984 C CA . LEU B 1 145 ? -10.984 0.469 -8.109 1 98.75 145 LEU B CA 1
ATOM 2985 C C . LEU B 1 145 ? -9.898 -0.477 -8.609 1 98.75 145 LEU B C 1
ATOM 2987 O O . LEU B 1 145 ? -10.195 -1.587 -9.055 1 98.75 145 LEU B O 1
ATOM 2991 N N . LEU B 1 146 ? -8.656 -0.031 -8.547 1 98.88 146 LEU B N 1
ATOM 2992 C CA . LEU B 1 146 ? -7.547 -0.876 -8.977 1 98.88 146 LEU B CA 1
ATOM 2993 C C . LEU B 1 146 ? -7.438 -2.117 -8.094 1 98.88 146 LEU B C 1
ATOM 2995 O O . LEU B 1 146 ? -7.168 -3.213 -8.594 1 98.88 146 LEU B O 1
ATOM 2999 N N . ILE B 1 147 ? -7.645 -1.934 -6.801 1 98.94 147 ILE B N 1
ATOM 3000 C CA . ILE B 1 147 ? -7.605 -3.064 -5.879 1 98.94 147 ILE B CA 1
ATOM 3001 C C . ILE B 1 147 ? -8.648 -4.098 -6.289 1 98.94 147 ILE B C 1
ATOM 3003 O O . ILE B 1 147 ? -8.336 -5.277 -6.461 1 98.94 147 ILE B O 1
ATOM 3007 N N . TYR B 1 148 ? -9.852 -3.693 -6.527 1 98.88 148 TYR B N 1
ATOM 3008 C CA . TYR B 1 148 ? -10.93 -4.617 -6.855 1 98.88 148 TYR B CA 1
ATOM 3009 C C . TYR B 1 148 ? -10.758 -5.184 -8.258 1 98.88 148 TYR B C 1
ATOM 3011 O O . TYR B 1 148 ? -11.125 -6.332 -8.516 1 98.88 148 TYR B O 1
ATOM 3019 N N . LEU B 1 149 ? -10.219 -4.387 -9.148 1 98.94 149 LEU B N 1
ATOM 3020 C CA . LEU B 1 149 ? -9.906 -4.887 -10.484 1 98.94 149 LEU B CA 1
ATOM 3021 C C . LEU B 1 149 ? -8.969 -6.086 -10.414 1 98.94 149 LEU B C 1
ATOM 3023 O O . LEU B 1 149 ? -9.133 -7.051 -11.164 1 98.94 149 LEU B O 1
ATOM 3027 N N . SER B 1 150 ? -7.973 -6.012 -9.539 1 98.94 150 SER B N 1
ATOM 3028 C CA . SER B 1 150 ? -7.023 -7.113 -9.383 1 98.94 150 SER B CA 1
ATOM 3029 C C . SER B 1 150 ? -7.734 -8.398 -8.977 1 98.94 150 SER B C 1
ATOM 3031 O O . SER B 1 150 ? -7.359 -9.492 -9.414 1 98.94 150 SER B O 1
ATOM 3033 N N . PHE B 1 151 ? -8.781 -8.281 -8.141 1 98.81 151 PHE B N 1
ATOM 3034 C CA . PHE B 1 151 ? -9.562 -9.445 -7.734 1 98.81 151 PHE B CA 1
ATOM 3035 C C . PHE B 1 151 ? -10.32 -10.031 -8.922 1 98.81 151 PHE B C 1
ATOM 3037 O O . PHE B 1 151 ? -10.305 -11.242 -9.141 1 98.81 151 PHE B O 1
ATOM 3044 N N . ALA B 1 152 ? -10.945 -9.141 -9.656 1 98.88 152 ALA B N 1
ATOM 3045 C CA . ALA B 1 152 ? -11.758 -9.57 -10.797 1 98.88 152 ALA B CA 1
ATOM 3046 C C . ALA B 1 152 ? -10.898 -10.273 -11.844 1 98.88 152 ALA B C 1
ATOM 3048 O O . ALA B 1 152 ? -11.328 -11.266 -12.445 1 98.88 152 ALA B O 1
ATOM 3049 N N . MET B 1 153 ? -9.734 -9.789 -12.078 1 98.88 153 MET B N 1
ATOM 3050 C CA . MET B 1 153 ? -8.82 -10.344 -13.07 1 98.88 153 MET B CA 1
ATOM 3051 C C . MET B 1 153 ? -8.5 -11.805 -12.766 1 98.88 153 MET B C 1
ATOM 3053 O O . MET B 1 153 ? -8.461 -12.641 -13.664 1 98.88 153 MET B O 1
ATOM 3057 N N . LEU B 1 154 ? -8.305 -12.156 -11.523 1 98.81 154 LEU B N 1
ATOM 3058 C CA . LEU B 1 154 ? -7.883 -13.492 -11.125 1 98.81 154 LEU B CA 1
ATOM 3059 C C . LEU B 1 154 ? -9.008 -14.5 -11.328 1 98.81 154 LEU B C 1
ATOM 3061 O O . LEU B 1 154 ? -8.758 -15.688 -11.531 1 98.81 154 LEU B O 1
ATOM 3065 N N . ALA B 1 155 ? -10.234 -14.008 -11.281 1 98.5 155 ALA B N 1
ATOM 3066 C CA . ALA B 1 155 ? -11.383 -14.891 -11.438 1 98.5 155 ALA B CA 1
ATOM 3067 C C . ALA B 1 155 ? -11.508 -15.367 -12.883 1 98.5 155 ALA B C 1
ATOM 3069 O O . ALA B 1 155 ? -12.188 -16.359 -13.156 1 98.5 155 ALA B O 1
ATOM 3070 N N . GLN B 1 156 ? -10.922 -14.594 -13.812 1 98.25 156 GLN B N 1
ATOM 3071 C CA . GLN B 1 156 ? -10.961 -14.93 -15.227 1 98.25 156 GLN B CA 1
ATOM 3072 C C . GLN B 1 156 ? -12.398 -15.156 -15.695 1 98.25 156 GLN B C 1
ATOM 3074 O O . GLN B 1 156 ? -12.688 -16.125 -16.391 1 98.25 156 GLN B O 1
ATOM 3079 N N . HIS B 1 157 ? -13.273 -14.406 -15.289 1 98.5 157 HIS B N 1
ATOM 3080 C CA . HIS B 1 157 ? -14.703 -14.453 -15.594 1 98.5 157 HIS B CA 1
ATOM 3081 C C . HIS B 1 157 ? -15.273 -13.047 -15.727 1 98.5 157 HIS B C 1
ATOM 3083 O O . HIS B 1 157 ? -14.82 -12.117 -15.062 1 98.5 157 HIS B O 1
ATOM 3089 N N . TRP B 1 158 ? -16.266 -12.82 -16.5 1 98.44 158 TRP B N 1
ATOM 3090 C CA . TRP B 1 158 ? -16.812 -11.5 -16.781 1 98.44 158 TRP B CA 1
ATOM 3091 C C . TRP B 1 158 ? -17.609 -10.969 -15.602 1 98.44 158 TRP B C 1
ATOM 3093 O O . TRP B 1 158 ? -17.703 -9.758 -15.398 1 98.44 158 TRP B O 1
ATOM 3103 N N . LEU B 1 159 ? -18.203 -11.789 -14.812 1 98.75 159 LEU B N 1
ATOM 3104 C CA . LEU B 1 159 ? -19.188 -11.422 -13.797 1 98.75 159 LEU B CA 1
ATOM 3105 C C . LEU B 1 159 ? -18.562 -10.539 -12.727 1 98.75 159 LEU B C 1
ATOM 3107 O O . LEU B 1 159 ? -19.125 -9.516 -12.344 1 98.75 159 LEU B O 1
ATOM 3111 N N . PRO B 1 160 ? -17.375 -10.82 -12.195 1 98.88 160 PRO B N 1
ATOM 3112 C CA . PRO B 1 160 ? -16.781 -9.922 -11.211 1 98.88 160 PRO B CA 1
ATOM 3113 C C . PRO B 1 160 ? -16.5 -8.523 -11.773 1 98.88 160 PRO B C 1
ATOM 3115 O O . PRO B 1 160 ? -16.578 -7.539 -11.039 1 98.88 160 PRO B O 1
ATOM 3118 N N . PHE B 1 161 ? -16.219 -8.453 -13.055 1 98.81 161 PHE B N 1
ATOM 3119 C CA . PHE B 1 161 ? -16.047 -7.148 -13.68 1 98.81 161 PHE B CA 1
ATOM 3120 C C . PHE B 1 161 ? -17.375 -6.387 -13.695 1 98.81 161 PHE B C 1
ATOM 3122 O O . PHE B 1 161 ? -17.406 -5.176 -13.477 1 98.81 161 PHE B O 1
ATOM 3129 N N . LEU B 1 162 ? -18.391 -7.066 -13.984 1 98.75 162 LEU B N 1
ATOM 3130 C CA . LEU B 1 162 ? -19.719 -6.461 -13.969 1 98.75 162 LEU B CA 1
ATOM 3131 C C . LEU B 1 162 ? -20.078 -5.977 -12.57 1 98.75 162 LEU B C 1
ATOM 3133 O O . LEU B 1 162 ? -20.625 -4.883 -12.406 1 98.75 162 LEU B O 1
ATOM 3137 N N . ILE B 1 163 ? -19.812 -6.773 -11.562 1 98.75 163 ILE B N 1
ATOM 3138 C CA . ILE B 1 163 ? -20.062 -6.418 -10.172 1 98.75 163 ILE B CA 1
ATOM 3139 C C . ILE B 1 163 ? -19.266 -5.176 -9.805 1 98.75 163 ILE B C 1
ATOM 3141 O O . ILE B 1 163 ? -19.781 -4.258 -9.164 1 98.75 163 ILE B O 1
ATOM 3145 N N . LEU B 1 164 ? -18.016 -5.16 -10.219 1 98.69 164 LEU B N 1
ATOM 3146 C CA . LEU B 1 164 ? -17.188 -3.986 -9.984 1 98.69 164 LEU B CA 1
ATOM 3147 C C . LEU B 1 164 ? -17.781 -2.752 -10.641 1 98.69 164 LEU B C 1
ATOM 3149 O O . LEU B 1 164 ? -17.844 -1.682 -10.031 1 98.69 164 LEU B O 1
ATOM 3153 N N . GLY B 1 165 ? -18.234 -2.895 -11.859 1 98.62 165 GLY B N 1
ATOM 3154 C CA . GLY B 1 165 ? -18.922 -1.803 -12.539 1 98.62 165 GLY B CA 1
ATOM 3155 C C . GLY B 1 165 ? -20.156 -1.328 -11.805 1 98.62 165 GLY B C 1
ATOM 3156 O O . GLY B 1 165 ? -20.406 -0.125 -11.711 1 98.62 165 GLY B O 1
ATOM 3157 N N . LEU B 1 166 ? -20.922 -2.264 -11.312 1 98.31 166 LEU B N 1
ATOM 3158 C CA . LEU B 1 166 ? -22.125 -1.951 -10.547 1 98.31 166 LEU B CA 1
ATOM 3159 C C . LEU B 1 166 ? -21.781 -1.13 -9.305 1 98.31 166 LEU B C 1
ATOM 3161 O O . LEU B 1 166 ? -22.422 -0.121 -9.023 1 98.31 166 LEU B O 1
ATOM 3165 N N . PHE B 1 167 ? -20.75 -1.502 -8.586 1 97.94 167 PHE B N 1
ATOM 3166 C CA . PHE B 1 167 ? -20.312 -0.764 -7.402 1 97.94 167 PHE B CA 1
ATOM 3167 C C . PHE B 1 167 ? -19.797 0.617 -7.785 1 97.94 167 PHE B C 1
ATOM 3169 O O . PHE B 1 167 ? -20.094 1.604 -7.105 1 97.94 167 PHE B O 1
ATOM 3176 N N . ALA B 1 168 ? -19.031 0.693 -8.852 1 98.06 168 ALA B N 1
ATOM 3177 C CA . ALA B 1 168 ? -18.484 1.968 -9.32 1 98.06 168 ALA B CA 1
ATOM 3178 C C . ALA B 1 168 ? -19.594 2.963 -9.617 1 98.06 168 ALA B C 1
ATOM 3180 O O . ALA B 1 168 ? -19.531 4.125 -9.203 1 98.06 168 ALA B O 1
ATOM 3181 N N . ILE B 1 169 ? -20.641 2.5 -10.219 1 97.75 169 ILE B N 1
ATOM 3182 C CA . ILE B 1 169 ? -21.734 3.369 -10.656 1 97.75 169 ILE B CA 1
ATOM 3183 C C . ILE B 1 169 ? -22.688 3.629 -9.492 1 97.75 169 ILE B C 1
ATOM 3185 O O . ILE B 1 169 ? -23.156 4.754 -9.297 1 97.75 169 ILE B O 1
ATOM 3189 N N . ALA B 1 170 ? -22.953 2.666 -8.703 1 96.31 170 ALA B N 1
ATOM 3190 C CA . ALA B 1 170 ? -23.984 2.75 -7.672 1 96.31 170 ALA B CA 1
ATOM 3191 C C . ALA B 1 170 ? -23.438 3.408 -6.406 1 96.31 170 ALA B C 1
ATOM 3193 O O . ALA B 1 170 ? -24.203 4.02 -5.648 1 96.31 170 ALA B O 1
ATOM 3194 N N . ILE B 1 171 ? -22.125 3.252 -6.184 1 94.5 171 ILE B N 1
ATOM 3195 C CA . ILE B 1 171 ? -21.609 3.707 -4.898 1 94.5 171 ILE B CA 1
ATOM 3196 C C . ILE B 1 171 ? -20.531 4.754 -5.121 1 94.5 171 ILE B C 1
ATOM 3198 O O . ILE B 1 171 ? -20.641 5.887 -4.648 1 94.5 171 ILE B O 1
ATOM 3202 N N . PHE B 1 172 ? -19.484 4.461 -5.902 1 96.88 172 PHE B N 1
ATOM 3203 C CA . PHE B 1 172 ? -18.328 5.34 -6.031 1 96.88 172 PHE B CA 1
ATOM 3204 C C . PHE B 1 172 ? -18.703 6.641 -6.73 1 96.88 172 PHE B C 1
ATOM 3206 O O . PHE B 1 172 ? -18.422 7.727 -6.227 1 96.88 172 PHE B O 1
ATOM 3213 N N . LEU B 1 173 ? -19.391 6.539 -7.809 1 97.56 173 LEU B N 1
ATOM 3214 C CA . LEU B 1 173 ? -19.703 7.719 -8.602 1 97.56 173 LEU B CA 1
ATOM 3215 C C . LEU B 1 173 ? -20.609 8.672 -7.82 1 97.56 173 LEU B C 1
ATOM 3217 O O . LEU B 1 173 ? -20.297 9.859 -7.695 1 97.56 173 LEU B O 1
ATOM 3221 N N . PRO B 1 174 ? -21.719 8.242 -7.254 1 96.81 174 PRO B N 1
ATOM 3222 C CA . PRO B 1 174 ? -22.547 9.164 -6.461 1 96.81 174 PRO B CA 1
ATOM 3223 C C . PRO B 1 174 ? -21.781 9.789 -5.297 1 96.81 174 PRO B C 1
ATOM 3225 O O . PRO B 1 174 ? -21.969 10.961 -4.984 1 96.81 174 PRO B O 1
ATOM 3228 N N . ASN B 1 175 ? -20.906 9.008 -4.613 1 95.06 175 ASN B N 1
ATOM 3229 C CA . ASN B 1 175 ? -20.109 9.547 -3.516 1 95.06 175 ASN B CA 1
ATOM 3230 C C . ASN B 1 175 ? -19.156 10.625 -3.996 1 95.06 175 ASN B C 1
ATOM 3232 O O . ASN B 1 175 ? -18.969 11.648 -3.328 1 95.06 175 ASN B O 1
ATOM 3236 N N . MET B 1 176 ? -18.547 10.445 -5.141 1 97.31 176 MET B N 1
ATOM 3237 C CA . MET B 1 176 ? -17.625 11.422 -5.715 1 97.31 176 MET B CA 1
ATOM 3238 C C . MET B 1 176 ? -18.359 12.711 -6.094 1 97.31 176 MET B C 1
ATOM 3240 O O . MET B 1 176 ? -17.844 13.805 -5.863 1 97.31 176 MET B O 1
ATOM 3244 N N . LEU B 1 177 ? -19.531 12.562 -6.629 1 97.5 177 LEU B N 1
ATOM 3245 C CA . LEU B 1 177 ? -20.328 13.719 -7.035 1 97.5 177 LEU B CA 1
ATOM 3246 C C . LEU B 1 177 ? -20.828 14.492 -5.816 1 97.5 177 LEU B C 1
ATOM 3248 O O . LEU B 1 177 ? -20.844 15.727 -5.82 1 97.5 177 LEU B O 1
ATOM 3252 N N . LYS B 1 178 ? -21.234 13.789 -4.801 1 96 178 LYS B N 1
ATOM 3253 C CA . LYS B 1 178 ? -21.641 14.438 -3.557 1 96 178 LYS B CA 1
ATOM 3254 C C . LYS B 1 178 ? -20.469 15.211 -2.941 1 96 178 LYS B C 1
ATOM 3256 O O . LYS B 1 178 ? -20.672 16.312 -2.412 1 96 178 LYS B O 1
ATOM 3261 N N . LYS B 1 179 ? -19.328 14.602 -2.994 1 95.94 179 LYS B N 1
ATOM 3262 C CA . LYS B 1 179 ? -18.125 15.289 -2.52 1 95.94 179 LYS B CA 1
ATOM 3263 C C . LYS B 1 179 ? -17.875 16.578 -3.301 1 95.94 179 LYS B C 1
ATOM 3265 O O . LYS B 1 179 ? -17.594 17.625 -2.711 1 95.94 179 LYS B O 1
ATOM 3270 N N . ASP B 1 180 ? -18 16.516 -4.559 1 96.75 180 ASP B N 1
ATOM 3271 C CA . ASP B 1 180 ? -17.844 17.703 -5.395 1 96.75 180 ASP B CA 1
ATOM 3272 C C . ASP B 1 180 ? -18.859 18.781 -4.996 1 96.75 180 ASP B C 1
ATOM 3274 O O . ASP B 1 180 ? -18.5 19.969 -4.934 1 96.75 180 ASP B O 1
ATOM 3278 N N . GLU B 1 181 ? -20.031 18.359 -4.812 1 96.69 181 GLU B N 1
ATOM 3279 C CA . GLU B 1 181 ? -21.062 19.312 -4.391 1 96.69 181 GLU B CA 1
ATOM 3280 C C . GLU B 1 181 ? -20.688 19.984 -3.074 1 96.69 181 GLU B C 1
ATOM 3282 O O . GLU B 1 181 ? -20.812 21.203 -2.938 1 96.69 181 GLU B O 1
ATOM 3287 N N . SER B 1 182 ? -20.188 19.219 -2.154 1 94.88 182 SER B N 1
ATOM 3288 C CA . SER B 1 182 ? -19.781 19.75 -0.862 1 94.88 182 SER B CA 1
ATOM 3289 C C . SER B 1 182 ? -18.594 20.703 -1.014 1 94.88 182 SER B C 1
ATOM 3291 O O . SER B 1 182 ? -18.547 21.75 -0.351 1 94.88 182 SER B O 1
ATOM 3293 N N . LEU B 1 183 ? -17.672 20.391 -1.918 1 96.19 183 LEU B N 1
ATOM 3294 C CA . LEU B 1 183 ? -16.453 21.188 -2.105 1 96.19 183 LEU B CA 1
ATOM 3295 C C . LEU B 1 183 ? -16.766 22.469 -2.879 1 96.19 183 LEU B C 1
ATOM 3297 O O . LEU B 1 183 ? -15.961 23.406 -2.861 1 96.19 183 LEU B O 1
ATOM 3301 N N . SER B 1 184 ? -17.875 22.5 -3.527 1 96.25 184 SER B N 1
ATOM 3302 C CA . SER B 1 184 ? -18.25 23.656 -4.328 1 96.25 184 SER B CA 1
ATOM 3303 C C . SER B 1 184 ? -18.484 24.891 -3.451 1 96.25 184 SER B C 1
ATOM 3305 O O . SER B 1 184 ? -18.547 26.016 -3.951 1 96.25 184 SER B O 1
ATOM 3307 N N . ARG B 1 185 ? -18.562 24.641 -2.164 1 95.38 185 ARG B N 1
ATOM 3308 C CA . ARG B 1 185 ? -18.734 25.75 -1.235 1 95.38 185 ARG B CA 1
ATOM 3309 C C . ARG B 1 185 ? -17.484 26.625 -1.168 1 95.38 185 ARG B C 1
ATOM 3311 O O . ARG B 1 185 ? -17.547 27.781 -0.746 1 95.38 185 ARG B O 1
ATOM 3318 N N . TYR B 1 186 ? -16.375 26.031 -1.5 1 96.19 186 TYR B N 1
ATOM 3319 C CA . TYR B 1 186 ? -15.125 26.766 -1.47 1 96.19 186 TYR B CA 1
ATOM 3320 C C . TYR B 1 186 ? -14.961 27.625 -2.721 1 96.19 186 TYR B C 1
ATOM 3322 O O . TYR B 1 186 ? -15.188 27.156 -3.836 1 96.19 186 TYR B O 1
ATOM 3330 N N . PRO B 1 187 ? -14.508 28.859 -2.586 1 94.94 187 PRO B N 1
ATOM 3331 C CA . PRO B 1 187 ? -14.375 29.781 -3.725 1 94.94 187 PRO B CA 1
ATOM 3332 C C . PRO B 1 187 ? -13.367 29.281 -4.762 1 94.94 187 PRO B C 1
ATOM 3334 O O . PRO B 1 187 ? -13.516 29.562 -5.953 1 94.94 187 PRO B O 1
ATOM 3337 N N . GLU B 1 188 ? -12.383 28.562 -4.383 1 94.62 188 GLU B N 1
ATOM 3338 C CA . GLU B 1 188 ? -11.32 28.109 -5.285 1 94.62 188 GLU B CA 1
ATOM 3339 C C . GLU B 1 188 ? -11.719 26.828 -6.004 1 94.62 188 GLU B C 1
ATOM 3341 O O . GLU B 1 188 ? -10.977 26.328 -6.855 1 94.62 188 GLU B O 1
ATOM 3346 N N . PHE B 1 189 ? -12.859 26.297 -5.684 1 96.88 189 PHE B N 1
ATOM 3347 C CA . PHE B 1 189 ? -13.211 24.953 -6.16 1 96.88 189 PHE B CA 1
ATOM 3348 C C . PHE B 1 189 ? -13.328 24.938 -7.68 1 96.88 189 PHE B C 1
ATOM 3350 O O . PHE B 1 189 ? -12.891 23.984 -8.328 1 96.88 189 PHE B O 1
ATOM 3357 N N . GLU B 1 190 ? -13.922 25.938 -8.211 1 95.88 190 GLU B N 1
ATOM 3358 C CA . GLU B 1 190 ? -14.133 25.953 -9.656 1 95.88 190 GLU B CA 1
ATOM 3359 C C . GLU B 1 190 ? -12.812 25.891 -10.406 1 95.88 190 GLU B C 1
ATOM 3361 O O . GLU B 1 190 ? -12.672 25.156 -11.383 1 95.88 190 GLU B O 1
ATOM 3366 N N . GLN B 1 191 ? -11.875 26.656 -10.008 1 95 191 GLN B N 1
ATOM 3367 C CA . GLN B 1 191 ? -10.547 26.594 -10.617 1 95 191 GLN B CA 1
ATOM 3368 C C . GLN B 1 191 ? -9.914 25.219 -10.438 1 95 191 GLN B C 1
ATOM 3370 O O . GLN B 1 191 ? -9.305 24.688 -11.359 1 95 191 GLN B O 1
ATOM 3375 N N . TYR B 1 192 ? -10.047 24.688 -9.234 1 95.75 192 TYR B N 1
ATOM 3376 C CA . TYR B 1 192 ? -9.531 23.359 -8.938 1 95.75 192 TYR B CA 1
ATOM 3377 C C . TYR B 1 192 ? -10.18 22.312 -9.836 1 95.75 192 TYR B C 1
ATOM 3379 O O . TYR B 1 192 ? -9.492 21.438 -10.375 1 95.75 192 TYR B O 1
ATOM 3387 N N . ARG B 1 193 ? -11.445 22.438 -10.016 1 96 193 ARG B N 1
ATOM 3388 C CA . ARG B 1 193 ? -12.195 21.5 -10.844 1 96 193 ARG B CA 1
ATOM 3389 C C . ARG B 1 193 ? -11.727 21.562 -12.289 1 96 193 ARG B C 1
ATOM 3391 O O . ARG B 1 193 ? -11.656 20.531 -12.969 1 96 193 ARG B O 1
ATOM 3398 N N . GLN B 1 194 ? -11.344 22.672 -12.758 1 94.25 194 GLN B N 1
ATOM 3399 C CA . GLN B 1 194 ? -10.891 22.859 -14.133 1 94.25 194 GLN B CA 1
ATOM 3400 C C . GLN B 1 194 ? -9.508 22.25 -14.344 1 94.25 194 GLN B C 1
ATOM 3402 O O . GLN B 1 194 ? -9.172 21.812 -15.445 1 94.25 194 GLN B O 1
ATOM 3407 N N . ASN B 1 195 ? -8.781 22.141 -13.266 1 94.56 195 ASN B N 1
ATOM 3408 C CA . ASN B 1 195 ? -7.398 21.672 -13.383 1 94.56 195 ASN B CA 1
ATOM 3409 C C . ASN B 1 195 ? -7.246 20.234 -12.891 1 94.56 195 ASN B C 1
ATOM 3411 O O . ASN B 1 195 ? -6.125 19.734 -12.773 1 94.56 195 ASN B O 1
ATOM 3415 N N . SER B 1 196 ? -8.32 19.672 -12.5 1 96.31 196 SER B N 1
ATOM 3416 C CA . SER B 1 196 ? -8.266 18.312 -11.984 1 96.31 196 SER B CA 1
ATOM 3417 C C . SER B 1 196 ? -9.414 17.469 -12.531 1 96.31 196 SER B C 1
ATOM 3419 O O . SER B 1 196 ? -10.461 18 -12.891 1 96.31 196 SER B O 1
ATOM 3421 N N . GLY B 1 197 ? -9.18 16.25 -12.664 1 97 197 GLY B N 1
ATOM 3422 C CA . GLY B 1 197 ? -10.242 15.344 -13.047 1 97 197 GLY B CA 1
ATOM 3423 C C . GLY B 1 197 ? -11.031 14.812 -11.867 1 97 197 GLY B C 1
ATOM 3424 O O . GLY B 1 197 ? -10.594 14.922 -10.719 1 97 197 GLY B O 1
ATOM 3425 N N . LEU B 1 198 ? -12.227 14.305 -12.227 1 96.94 198 LEU B N 1
ATOM 3426 C CA . LEU B 1 198 ? -13.031 13.703 -11.164 1 96.94 198 LEU B CA 1
ATOM 3427 C C . LEU B 1 198 ? -12.328 12.5 -10.562 1 96.94 198 LEU B C 1
ATOM 3429 O O . LEU B 1 198 ? -12.102 12.453 -9.344 1 96.94 198 LEU B O 1
ATOM 3433 N N . LEU B 1 199 ? -11.906 11.531 -11.422 1 96.31 199 LEU B N 1
ATOM 3434 C CA . LEU B 1 199 ? -11.219 10.32 -10.992 1 96.31 199 LEU B CA 1
ATOM 3435 C C . LEU B 1 199 ? -9.836 10.227 -11.641 1 96.31 199 LEU B C 1
ATOM 3437 O O . LEU B 1 199 ? -8.828 10.102 -10.938 1 96.31 199 LEU B O 1
ATOM 3441 N N . LEU B 1 200 ? -9.734 10.352 -12.953 1 93.88 200 LEU B N 1
ATOM 3442 C CA . LEU B 1 200 ? -8.484 10.281 -13.695 1 93.88 200 LEU B CA 1
ATOM 3443 C C . LEU B 1 200 ? -7.758 11.625 -13.664 1 93.88 200 LEU B C 1
ATOM 3445 O O . LEU B 1 200 ? -8.383 12.68 -13.82 1 93.88 200 LEU B O 1
ATOM 3449 N N . PRO B 1 201 ? -6.496 11.531 -13.383 1 92.5 201 PRO B N 1
ATOM 3450 C CA . PRO B 1 201 ? -5.742 12.789 -13.336 1 92.5 201 PRO B CA 1
ATOM 3451 C C . PRO B 1 201 ? -5.762 13.547 -14.664 1 92.5 201 PRO B C 1
ATOM 3453 O O . PRO B 1 201 ? -5.703 12.922 -15.727 1 92.5 201 PRO B O 1
ATOM 3456 N N . LYS B 1 202 ? -5.92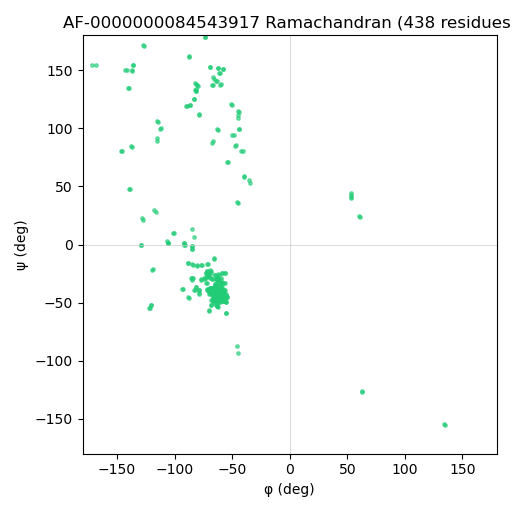2 14.781 -14.594 1 88.38 202 LYS B N 1
ATOM 3457 C CA . LYS B 1 202 ? -5.836 15.625 -15.781 1 88.38 202 LYS B CA 1
ATOM 3458 C C . LYS B 1 202 ? -4.379 15.891 -16.172 1 88.38 202 LYS B C 1
ATOM 3460 O O . LYS B 1 202 ? -3.596 16.375 -15.352 1 88.38 202 LYS B O 1
ATOM 3465 N N . LEU B 1 203 ? -3.883 15.383 -17.266 1 79.56 203 LEU B N 1
ATOM 3466 C CA . LEU B 1 203 ? -2.492 15.469 -17.688 1 79.56 203 LEU B CA 1
ATOM 3467 C C . LEU B 1 203 ? -2.182 16.859 -18.25 1 79.56 203 LEU B C 1
ATOM 3469 O O . LEU B 1 203 ? -1.03 17.297 -18.219 1 79.56 203 LEU B O 1
ATOM 3473 N N . TRP B 1 204 ? -3.217 17.5 -18.844 1 67 204 TRP B N 1
ATOM 3474 C CA . TRP B 1 204 ? -2.998 18.766 -19.547 1 67 204 TRP B CA 1
ATOM 3475 C C . TRP B 1 204 ? -3.742 19.906 -18.844 1 67 204 TRP B C 1
ATOM 3477 O O . TRP B 1 204 ? -4.867 19.734 -18.391 1 67 204 TRP B O 1
ATOM 3487 N N . GLY B 1 205 ? -3.031 20.531 -17.859 1 57.25 205 GLY B N 1
ATOM 3488 C CA . GLY B 1 205 ? -3.523 21.75 -17.234 1 57.25 205 GLY B CA 1
ATOM 3489 C C . GLY B 1 205 ? -2.482 22.438 -16.375 1 57.25 205 GLY B C 1
ATOM 3490 O O . GLY B 1 205 ? -1.416 21.875 -16.109 1 57.25 205 GLY B O 1
ATOM 3491 N N . LYS B 1 206 ? -2.607 23.703 -16.203 1 52.34 206 LYS B N 1
ATOM 3492 C CA . LYS B 1 206 ? -1.68 24.531 -15.43 1 52.34 206 LYS B CA 1
ATOM 3493 C C . LYS B 1 206 ? -1.655 24.094 -13.961 1 52.34 206 LYS B C 1
ATOM 3495 O O . LYS B 1 206 ? -2.707 23.875 -13.359 1 52.34 206 LYS B O 1
ATOM 3500 N N . ILE B 1 207 ? -0.634 23.281 -13.609 1 52.38 207 ILE B N 1
ATOM 3501 C CA . ILE B 1 207 ? -0.5 23.047 -12.172 1 52.38 207 ILE B CA 1
ATOM 3502 C C . ILE B 1 207 ? -0.656 24.359 -11.414 1 52.38 207 ILE B C 1
ATOM 3504 O O . ILE B 1 207 ? -0.014 25.359 -11.742 1 52.38 207 ILE B O 1
ATOM 3508 N N . PRO B 1 208 ? -1.609 24.531 -10.664 1 47 208 PRO B N 1
ATOM 3509 C CA . PRO B 1 208 ? -1.679 25.812 -9.945 1 47 208 PRO B CA 1
ATOM 3510 C C . PRO B 1 208 ? -0.378 26.156 -9.227 1 47 208 PRO B C 1
ATOM 3512 O O . PRO B 1 208 ? 0.34 25.25 -8.781 1 47 208 PRO B O 1
ATOM 3515 N N . ASP B 1 209 ? 0.284 27.25 -9.508 1 38.62 209 ASP B N 1
ATOM 3516 C CA . ASP B 1 209 ? 1.459 27.75 -8.805 1 38.62 209 ASP B CA 1
ATOM 3517 C C . ASP B 1 209 ? 1.276 27.656 -7.289 1 38.62 209 ASP B C 1
ATOM 3519 O O . ASP B 1 209 ? 0.209 27.984 -6.762 1 38.62 209 ASP B O 1
ATOM 3523 N N . SER B 1 210 ? 1.821 26.625 -6.617 1 41.06 210 SER B N 1
ATOM 3524 C CA . SER B 1 210 ? 1.887 26.719 -5.164 1 41.06 210 SER B CA 1
ATOM 3525 C C . SER B 1 210 ? 2.135 28.156 -4.707 1 41.06 210 SER B C 1
ATOM 3527 O O . SER B 1 210 ? 3.25 28.672 -4.828 1 41.06 210 SER B O 1
ATOM 3529 N N . ASN B 1 211 ? 1.427 29.156 -5.07 1 33.5 211 ASN B N 1
ATOM 3530 C CA . ASN B 1 211 ? 1.687 30.484 -4.531 1 33.5 211 ASN B CA 1
ATOM 3531 C C . ASN B 1 211 ? 1.846 30.453 -3.014 1 33.5 211 ASN B C 1
ATOM 3533 O O . ASN B 1 211 ? 0.89 30.172 -2.291 1 33.5 211 ASN B O 1
ATOM 3537 N N . PRO B 1 212 ? 3.121 30.141 -2.469 1 38.56 212 PRO B N 1
ATOM 3538 C CA . PRO B 1 212 ? 3.355 30.453 -1.057 1 38.56 212 PRO B CA 1
ATOM 3539 C C . PRO B 1 212 ? 2.859 31.844 -0.667 1 38.56 212 PRO B C 1
ATOM 3541 O O . PRO B 1 212 ? 3.551 32.844 -0.899 1 38.56 212 PRO B O 1
ATOM 3544 N N . SER B 1 213 ? 1.795 32.406 -1.151 1 34.16 213 SER B N 1
ATOM 3545 C CA . SER B 1 213 ? 1.486 33.812 -0.917 1 34.16 213 SER B CA 1
ATOM 3546 C C . SER B 1 213 ? 1.681 34.188 0.549 1 34.16 213 SER B C 1
ATOM 3548 O O . SER B 1 213 ? 2.295 35.219 0.86 1 34.16 213 SER B O 1
ATOM 3550 N N . ALA B 1 214 ? 0.645 34.031 1.504 1 38.19 214 ALA B N 1
ATOM 3551 C CA . ALA B 1 214 ? 0.25 35.031 2.475 1 38.19 214 ALA B CA 1
ATOM 3552 C C . ALA B 1 214 ? 1.144 35 3.711 1 38.19 214 ALA B C 1
ATOM 3554 O O . ALA B 1 214 ? 0.693 34.625 4.797 1 38.19 214 ALA B O 1
ATOM 3555 N N . ILE B 1 215 ? 2.289 34.219 3.865 1 37.84 215 ILE B N 1
ATOM 3556 C CA . ILE B 1 215 ? 2.881 34.562 5.152 1 37.84 215 ILE B CA 1
ATOM 3557 C C . ILE B 1 215 ? 3.408 36 5.109 1 37.84 215 ILE B C 1
ATOM 3559 O O . ILE B 1 215 ? 4.332 36.312 4.355 1 37.84 215 ILE B O 1
ATOM 3563 N N . ALA B 1 216 ? 2.539 37.062 5.422 1 39.19 216 ALA B N 1
ATOM 3564 C CA . ALA B 1 216 ? 2.846 38.469 5.68 1 39.19 216 ALA B CA 1
ATOM 3565 C C . ALA B 1 216 ? 4.039 38.625 6.617 1 39.19 216 ALA B C 1
ATOM 3567 O O . ALA B 1 216 ? 4.109 37.938 7.648 1 39.19 216 ALA B O 1
ATOM 3568 N N . PRO B 1 217 ? 5.176 39.062 6.203 1 35.66 217 PRO B N 1
ATOM 3569 C CA . PRO B 1 217 ? 6.293 39.375 7.09 1 35.66 217 PRO B CA 1
ATOM 3570 C C . PRO B 1 217 ? 5.875 40.25 8.266 1 35.66 217 PRO B C 1
ATOM 3572 O O . PRO B 1 217 ? 5.074 41.188 8.094 1 35.66 217 PRO B O 1
ATOM 3575 N N . ASN B 1 218 ? 5.539 39.75 9.438 1 31.14 218 ASN B N 1
ATOM 3576 C CA . ASN B 1 218 ? 5.434 40.625 10.602 1 31.14 218 ASN B CA 1
ATOM 3577 C C . ASN B 1 218 ? 6.566 41.656 10.625 1 31.14 218 ASN B C 1
ATOM 3579 O O . ASN B 1 218 ? 7.742 41.281 10.68 1 31.14 218 ASN B O 1
ATOM 3583 N N . ASN B 1 219 ? 6.461 42.75 9.859 1 29.09 219 ASN B N 1
ATOM 3584 C CA . ASN B 1 219 ? 7.27 43.969 10.047 1 29.09 219 ASN B CA 1
ATOM 3585 C C . ASN B 1 219 ? 7.449 44.281 11.531 1 29.09 219 ASN B C 1
ATOM 3587 O O . ASN B 1 219 ? 6.535 44.812 12.164 1 29.09 219 ASN B O 1
ATOM 3591 N N . ASP B 1 220 ? 8 43.5 12.453 1 26.28 220 ASP B N 1
ATOM 3592 C CA . ASP B 1 220 ? 8.5 44.125 13.672 1 26.28 220 ASP B CA 1
ATOM 3593 C C . ASP B 1 220 ? 9.469 45.25 13.344 1 26.28 220 ASP B C 1
ATOM 3595 O O . ASP B 1 220 ? 10.523 45.031 12.75 1 26.28 220 ASP B O 1
ATOM 3599 N N . GLY B 1 221 ? 9 46.406 12.797 1 22.59 221 GLY B N 1
ATOM 3600 C CA . GLY B 1 221 ? 9.586 47.625 13.289 1 22.59 221 GLY B CA 1
ATOM 3601 C C . GLY B 1 221 ? 9.602 47.719 14.805 1 22.59 221 GLY B C 1
ATOM 3602 O O . GLY B 1 221 ? 8.781 47.094 15.477 1 22.59 221 GLY B O 1
#

Secondary structure (DSSP, 8-state):
-BHHHHHHHHHHHHHHHHHHHHHHTT--SHHHHHHIIIIIHHHHHHHHHHHHS--GGGG-B--HHHHHHHHHHHHGGGHHHHHHHHHT----HHHHHHHHHHHHHHHHHHHHHHHHHHHHHHHS-S---SGGGSSBTTHHHHHHHHHHHHHHHHHTSHHHHHHHHHHIIIIIHHHHHHHHHHHTTSTTHHHHHHTSBSSS--SSS----------------/-BHHHHHHHHHHHHHHHHHHHHHHTT--SHHHHHHIIIIIHHHHHHHHHHHHS--GGGG-B--HHHHHHHHHHHHGGGHHHHHHHHHT----HHHHHHHHHHHHHHHHHHHHHHHHHHHHHHHS-S---SGGGSSBTTHHHHHHHHHHHHHHHHHTSHHHHHHHHHHIIIIIHHHHHHHHHHHTTSTTHHHHHHTSBSSS--SSS----------------

Solvent-accessible surface area (backbone atoms only — not comparable to full-atom values): 22890 Å² total; per-residue (Å²): 79,43,44,39,57,28,55,46,48,51,26,62,43,39,38,54,52,46,53,47,45,25,61,76,54,69,35,80,49,56,49,48,31,45,48,39,21,54,53,22,43,47,18,52,53,51,49,50,38,56,68,54,62,54,61,72,81,38,62,44,76,39,62,61,70,56,30,50,50,52,34,58,57,56,51,59,66,50,50,23,58,48,49,24,34,68,65,66,56,72,62,52,41,67,56,50,16,48,26,51,32,39,25,50,53,7,51,52,37,21,48,25,36,48,30,34,52,52,41,30,44,72,67,51,72,78,87,74,63,52,60,69,32,40,24,8,73,32,35,35,57,47,9,48,51,31,35,52,47,24,52,21,58,61,30,72,47,69,63,38,50,51,53,50,50,49,44,43,59,71,46,50,45,54,52,53,52,51,49,50,60,62,47,56,73,42,87,61,32,64,63,50,53,74,33,23,22,71,48,59,63,42,86,81,55,73,72,74,75,80,69,86,62,84,78,73,76,79,76,78,121,79,44,43,41,56,28,54,47,48,52,26,62,43,41,36,54,51,46,51,48,45,25,62,74,54,70,36,79,49,56,48,49,31,46,48,38,22,54,54,22,42,47,20,53,51,50,51,50,38,55,69,57,62,54,60,73,80,40,62,43,75,40,60,61,67,58,28,49,49,52,35,57,58,57,51,60,67,52,50,22,58,47,50,22,33,70,65,65,56,73,63,50,41,68,56,51,17,49,26,50,30,39,25,52,52,7,52,51,36,21,49,26,36,46,28,35,52,52,41,31,44,73,67,51,73,77,86,76,64,53,59,69,33,40,24,7,74,33,35,34,57,49,9,48,50,31,35,53,47,22,50,21,58,61,29,73,48,68,62,39,50,50,52,50,50,48,45,43,59,71,47,50,46,54,52,54,51,52,48,48,60,63,45,56,75,42,87,62,31,64,63,50,52,73,34,22,21,70,48,60,62,43,86,82,52,74,71,75,74,82,68,84,62,82,78,72,76,80,76,78,119

Sequence (442 aa):
MKIKQAIDLHKFLTFLVVLGLMVAYNNFTIGPWVYLALHGTYGILWLLKSRIYPDKQWEKQVPWWQGVGVFTFLILYWVAPFILVSSHSEPAPILISA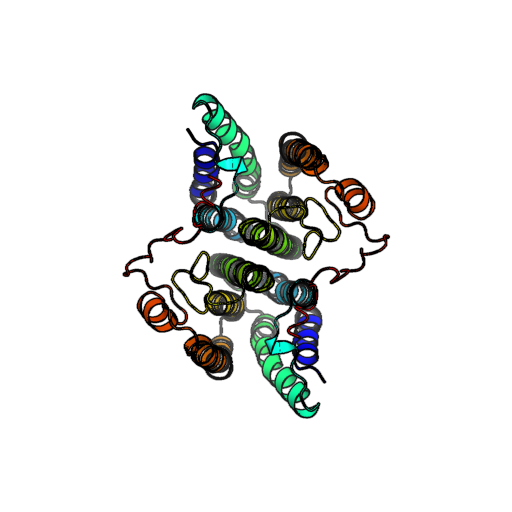AISINLFGVFLHYSSDAQKYYTLKYKPGLITEGFFARSRNINYGGELLIYLSFAMLAQHWLPFLILGLFAIAIFLPNMLKKDESLSRYPEFEQYRQNSGLLLPKLWGKIPDSNPSAIAPNNDGMKIKQAIDLHKFLTFLVVLGLMVAYNNFTIGPWVYLALHGTYGILWLLKSRIYPDKQWEKQVPWWQGVGVFTFLILYWVAPFILVSSHSEPAPILISAAISINLFGVFLHYSSDAQKYYTLKYKPGLITEGFFARSRNINYGGELLIYLSFAMLAQHWLPFLILGLFAIAIFLPNMLKKDESLSRYPEFEQYRQNSGLLLPKLWGKIPDSNPSAIAPNNDG

InterPro domains:
  IPR010721 Probable O-methyltransferase UstE-like [PF06966] (69-165)

Nearest PDB structures (foldseek):
  1i49-assembly1_B  TM=2.035E-01  e=5.772E+00  Homo sapiens
  1i49-assembly1_B  TM=1.915E-01  e=7.900E+00  Homo sapiens

Radius of gyration: 22.95 Å; Cα contacts (8 Å, |Δi|>4): 636; chains: 2; bounding box: 63×76×49 Å

pLDDT: mean 92.52, std 16.13, range [22.3, 99.0]

Organism: NCBI:txid376219

Foldseek 3Di:
DFLVVLVLVLLQCLLVLLVVLCVVQVQPDPLSVLLSCLSNVVSVVVVVCCVPFNDPVRRDDDPPVVSVVVNVLSCLLCVLSNLLNNVSDDDDPVLSVVLVVLLVQLCCQQRVVSVCVRVCCVVPNADDCDDSNVFEPPQNVVSVLSSSVSSNSSSVDCSSVVSSVVCCVVPVVVVLVVVLVVNVVDPCSVVSPVRHDSHDGDPDDDRPPPCPPDPPPPPPD/DFLVVLVLVLLQCLLVLLVVLCVVQVAPDPLSVLLSCLSNVVSVVVVVCCVPFNDPVRRDDDPVVVSVVVNVLSCLLCVLSNLLNNVSDDDDPVLSVVLVVLLVQLVCQQRVVSVCVRVCCVVPNADDCDDSNVFEPPQNVVSVLSSSVSSNSSSVDCSSVVSSVCCCVVPVVVVLVVVLVVNVVDPCSVVSPVRHDSHDGDPDDDRPPPCPPDPPPPPPD

=== Feature glossary ===
Legend for the data blocks above and below:

— What the protein is —

Sequence gives the chain of amino acids in standard one-letter code (A=alanine, C=cysteine, …, Y=tyrosine), read N→C. It is the only feature that is directly encoded by the gene; all structural features are derived from the folded form of this sequence.

The annotation block draws on four external resources. InterPro: which protein families and domains the sequence belongs to. GO: standardized terms for what the protein does, what process it participates in, and where in the cell it acts. CATH: which structural fold it has in the CATH hierarchy. Organism: the species of origin.

— Where its atoms are —

Atomic coordinates in PDBx/mmCIF format — the same representation the Protein Data Bank distributes. Each line of the _atom_site loop places one backbone atom in Cartesian space (units: ångströms, origin: arbitrary).

Six rendered views show the 3D structure from the faces of a cube — i.e. along ±x, ±y, ±z. Rendering representation is drawn randomly per protein from cartoon (secondary-structure ribbons), sticks (backbone bonds), or molecular surface; coloring is either N→C rainbow (blue at the N-terminus through red at the C-terminus) or one color per chain.

— Local backbone conformation —

DSSP 8-state secondary structure assigns each residue one of H (α-helix), G (3₁₀-helix), I (π-helix), E (extended β-strand), B (isolated β-bridge), T (hydrogen-bonded turn), S (bend), or '-' (coil). The assignment is computed from backbone hydrogen-bond geometry via the Kabsch–Sander algorithm.

P-SEA three-state annotation labels each residue as helix, strand, or coil based purely on the geometry of the Cα trace. It serves as a fallback when the full backbone (and thus DSSP) is unavailable.

φ (phi) and ψ (psi) are the two rotatable backbone dihedrals per residue: φ is the C(i-1)–N–Cα–C torsion, ψ is the N–Cα–C–N(i+1) torsion, both in degrees on (−180°, 180°]. α-helical residues cluster near (−60°, −45°); β-strand residues near (−120°, +130°). A Ramachandran plot is simply a scatter of (φ, ψ) for every residue.

— Global shape and packing —

Radius of gyration (Rg) is the root-mean-square distance of Cα atoms from their centroid — a single number for overall size and compactness. A globular domain of N residues has Rg ≈ 2.2·N^0.38 Å; an extended or disordered chain has a much larger Rg. The Cα contact count is the number of residue pairs whose Cα atoms are within 8 Å and are more than four positions apart in sequence — a standard proxy for tertiary packing density. The bounding box is the smallest axis-aligned box enclosing all Cα atoms.

Accessible surface area quantifies burial. A residue with SASA near zero is packed into the hydrophobic core; one with SASA >100 Å² sits on the surface. Computed here via the Shrake–Rupley numerical algorithm with a 1.4 Å probe.

The contact map is a binary N×N matrix image: pixel (i, j) is dark where Cα_i and Cα_j are within 8 Å and |i−j|>4. Because the |i−j|>4 filter removes local helical contacts, off-diagonal stripes parallel to the main diagonal indicate parallel β-sheets; stripes perpendicular to it indicate antiparallel β-sheets. The Ramachandran plot scatters every residue's (φ, ψ) pair against the sterically allowed regions. The PAE heatmap renders the predicted-aligned-error matrix.

— Structural neighborhood —

A 3Di character summarizes, for each residue, the relative orientation of the Cα frame of its nearest spatial neighbor. Because it encodes fold topology rather than chemistry, 3Di alignments detect remote structural similarity that sequence alignment misses.

Structural nearest neighbors (via Foldseek easy-search vs the PDB). Reported per hit: target PDB id, E-value, and alignment TM-score. A TM-score above ~0.5 is the conventional threshold for 'same fold'.

— Confidence and disorder —

For AlphaFold models, the B-factor field carries pLDDT — the model's own estimate of local accuracy on a 0–100 scale. Regions with pLDDT<50 should be treated as essentially unmodeled; they often correspond to intrinsically disordered segments.

B-factor (Debye–Waller factor) reflects atomic displacement in the crystal lattice. It is an experimental observable (units Å²), not a prediction; low values mean the atom is pinned down, high values mean it moves or is heterogeneous across the crystal.

Predicted Aligned Error (PAE) is an AlphaFold confidence matrix: entry (i, j) is the expected error in the position of residue j, in ångströms, when the prediction is superimposed on the true structure at residue i. Low PAE within a block of residues means that block is internally rigid and well-predicted; high PAE between two blocks means their relative placement is uncertain even if each block individually is confident.